Protein AF-A0A5B8VKR3-F1 (afdb_monomer)

Secondary structure (DSSP, 8-state):
--------------PPEEEEEEEEEEE--SSEEEEEE-TT--EEEEETTTTEEEEE-TTS-EEEEEE--SS---EEESTTS-EEEEEGGGTEEEEE-TTS-EEEEE---SSEEEEEE-TT--EEEEETTTTEEEEE-TT--EEEEE---SSEEEEEE-TT-PEEEEETTTTEEEEE-TTS-EEEEEE--SSEEEEEE-TT-PEEEEETTTTEEEEE-TTPPTTPPPEEEE---SS----EEEETTEEEEE-SSSEEEEEEEEE--SEEEE-TT--S-SSSSSSSS-BS-HHHHHHH--TT-EEEEE--SSPB--STT--BPP-TT-EEEEEE-S--SSGGG--TTSPPEEE-SSS-SEEEESS---TTSEEES-EEE--EE---SSS--B-SSEEEES---EEES-EE-S-EESSB-SSEE-------------SSSTTTHHHHHHHHHHTS--

Sequence (454 aa):
MKKFLLSTLLLTAAYLLKAQTSTLFATGFDHPYGLAFDASGILYVSNTNGNSVSKVDVSGAVTETYTGFIKPVGLAFEGEGNLYVATPSNNTVSKVNPSGTVTATYTGFNFPIGLAFDASGYLYVANEVTDIVNKLDAGGNIVATYTGFNRPVALSLDALGNLFVANYLGNTVNKVDVSGHITATYSGFKSPTGICLDGSGNLFIANYGDNSISMIPHGSVDGTPATAFMSGLPYAPSMLTYRANTLYVADGTASVYKITGGILQTRFYVKQDATGANNGQSWADAYTDLQAAINAAHSGDSLFVAATATPYQPASGTGFSMKEGVKIFGGFLGSETDFSQRNLASKPTLQGNGNSVITNINNGLTAAAVLDGFIITGGYANTSINGGHGGGGIYNLFVSPTYSHLVISGNRCNNVGAGSVLSMDHLYWTMSLLRIIQQQMAVEALTILMLLLL

Foldseek 3Di:
DDDDPPPDDPPPPAFDFFDKDKAFQEWFAAQWFEWDAAPVGWIWTQRQVQQWIFTADPRHDGDDIAHDHHRWHYWEDQHNWWIWTQRQVQQWIFTATPVNDTPDIAHDAHRWAAWYADPQRWIWTQRQPVQWIFIADPVNDGPDIAHDAARWHYWEADNQGWIWTDHQVQQWIFTAHPVRDGQAIEHDAARWAEWYADPLRWIWTFRQRFRFIWIDGPPDHHHSYTHTQGGDHVARWHYWDDDDQWIWTDRSGTGIITMHTTRDPLEFEEDLPADPCLPRPALNNHNNAPLVVQVNDDQNHEYEYAADPDAHEDPAPDAREHAANYAYDAQHNSPDPDPVNRHLVGAGEQAYRQAANYEYAPRAHEQSTEDERHEFANFEHEDDDDPDWDHSHYYHEPYYYYYYSYHFDHADTDPDYRRGDDYDDDPDDDDDPDDPPPPPVVVVVVVVVVVVPD

InterPro domains:
  IPR011042 Six-bladed beta-propeller, TolB-like [G3DSA:2.120.10.30] (16-262)
  IPR011050 Pectin lyase fold/virulence factor [SSF51126] (264-418)
  IPR050952 Tripartite Motif and NHL Repeat Containing E3 Ligases [PTHR24104] (55-221)

pLDDT: mean 84.12, std 19.69, range [26.27, 98.88]

Structure (mmCIF, N/CA/C/O backbone):
data_AF-A0A5B8VKR3-F1
#
_entry.id   AF-A0A5B8VKR3-F1
#
loop_
_atom_site.group_PDB
_atom_site.id
_atom_site.type_symbol
_atom_site.label_atom_id
_atom_site.label_alt_id
_atom_site.label_comp_id
_atom_site.label_asym_id
_atom_site.label_entity_id
_atom_site.label_seq_id
_atom_site.pdbx_PDB_ins_code
_atom_site.Cartn_x
_atom_site.Cartn_y
_atom_site.Cartn_z
_atom_site.occupancy
_atom_site.B_iso_or_equiv
_atom_site.auth_seq_id
_atom_site.auth_comp_id
_atom_site.auth_asym_id
_atom_site.auth_atom_id
_atom_site.pdbx_PDB_model_num
ATOM 1 N N . MET A 1 1 ? 12.157 37.427 38.567 1.00 40.72 1 MET A N 1
ATOM 2 C CA . MET A 1 1 ? 11.031 37.495 37.608 1.00 40.72 1 MET A CA 1
ATOM 3 C C . MET A 1 1 ? 11.557 37.369 36.182 1.00 40.72 1 MET A C 1
ATOM 5 O O . MET A 1 1 ? 11.894 38.367 35.565 1.00 40.72 1 MET A O 1
ATOM 9 N N . LYS A 1 2 ? 11.671 36.144 35.666 1.00 34.56 2 LYS A N 1
ATOM 10 C CA . LYS A 1 2 ? 11.800 35.871 34.229 1.00 34.56 2 LYS A CA 1
ATOM 11 C C . LYS A 1 2 ? 10.813 34.747 33.931 1.00 34.56 2 LYS A C 1
ATOM 13 O O . LYS A 1 2 ? 10.989 33.633 34.409 1.00 34.56 2 LYS A O 1
ATOM 18 N N . LYS A 1 3 ? 9.714 35.113 33.268 1.00 36.38 3 LYS A N 1
ATOM 19 C CA . LYS A 1 3 ? 8.670 34.206 32.789 1.00 36.38 3 LYS A CA 1
ATOM 20 C C . LYS A 1 3 ? 9.304 33.254 31.775 1.00 36.38 3 LYS A C 1
ATOM 22 O O . LYS A 1 3 ? 9.744 33.709 30.724 1.00 36.38 3 LYS A O 1
ATOM 27 N N . PHE A 1 4 ? 9.345 31.964 32.088 1.00 33.28 4 PHE A N 1
ATOM 28 C CA . PHE A 1 4 ? 9.456 30.938 31.059 1.00 33.28 4 PHE A CA 1
ATOM 29 C C . PHE A 1 4 ? 8.117 30.913 30.318 1.00 33.28 4 PHE A C 1
ATOM 31 O O . PHE A 1 4 ? 7.083 30.613 30.915 1.00 33.28 4 PHE A O 1
ATOM 38 N N . LEU A 1 5 ? 8.125 31.304 29.042 1.00 35.38 5 LEU A N 1
ATOM 39 C CA . LEU A 1 5 ? 7.026 30.993 28.138 1.00 35.38 5 LEU A CA 1
ATOM 40 C C . LEU A 1 5 ? 7.017 29.476 27.951 1.00 35.38 5 LEU A C 1
ATOM 42 O O . LEU A 1 5 ? 7.925 28.911 27.348 1.00 35.38 5 LEU A O 1
ATOM 46 N N . LEU A 1 6 ? 5.988 28.837 28.496 1.00 33.41 6 LEU A N 1
ATOM 47 C CA . LEU A 1 6 ? 5.595 27.488 28.133 1.00 33.41 6 LEU A CA 1
ATOM 48 C C . LEU A 1 6 ? 5.062 27.583 26.697 1.00 33.41 6 LEU A C 1
ATOM 50 O O . LEU A 1 6 ? 3.921 27.988 26.476 1.00 33.41 6 LEU A O 1
ATOM 54 N N . SER A 1 7 ? 5.923 27.337 25.709 1.00 36.69 7 SER A N 1
ATOM 55 C CA . SER A 1 7 ? 5.488 27.208 24.323 1.00 36.69 7 SER A CA 1
ATOM 56 C C . SER A 1 7 ? 4.520 26.035 24.257 1.00 36.69 7 SER A C 1
ATOM 58 O O . SER A 1 7 ? 4.853 24.929 24.681 1.00 36.69 7 SER A O 1
ATOM 60 N N . THR A 1 8 ? 3.326 26.298 23.746 1.00 34.41 8 THR A N 1
ATOM 61 C CA . THR A 1 8 ? 2.309 25.317 23.385 1.00 34.41 8 THR A CA 1
ATOM 62 C C . THR A 1 8 ? 2.930 24.182 22.576 1.00 34.41 8 THR A C 1
ATOM 64 O O . THR A 1 8 ? 3.177 24.325 21.380 1.00 34.41 8 THR A O 1
ATOM 67 N N . LEU A 1 9 ? 3.190 23.059 23.245 1.00 32.22 9 LEU A N 1
ATOM 68 C CA . LEU A 1 9 ? 3.392 21.773 22.600 1.00 32.22 9 LEU A CA 1
ATOM 69 C C . LEU A 1 9 ? 2.044 21.430 21.951 1.00 32.22 9 LEU A C 1
ATOM 71 O O . LEU A 1 9 ? 1.118 20.994 22.633 1.00 32.22 9 LEU A O 1
ATOM 75 N N . LEU A 1 10 ? 1.903 21.677 20.647 1.00 31.67 10 LEU A N 1
ATOM 76 C CA . LEU A 1 10 ? 0.950 20.900 19.867 1.00 31.67 10 LEU A CA 1
ATOM 77 C C . LEU A 1 10 ? 1.432 19.451 19.968 1.00 31.67 10 LEU A C 1
ATOM 79 O O . LEU A 1 10 ? 2.371 19.059 19.276 1.00 31.67 10 LEU A O 1
ATOM 83 N N . LEU A 1 11 ? 0.829 18.670 20.868 1.00 31.28 11 LEU A N 1
ATOM 84 C CA . LEU A 1 11 ? 0.839 17.220 20.745 1.00 31.28 11 LEU A CA 1
ATOM 85 C C . LEU A 1 11 ? 0.099 16.910 19.442 1.00 31.28 11 LEU A C 1
ATOM 87 O O . LEU A 1 11 ? -1.123 16.793 19.413 1.00 31.28 11 LEU A O 1
ATOM 91 N N . THR A 1 12 ? 0.840 16.812 18.344 1.00 37.78 12 THR A N 1
ATOM 92 C CA . THR A 1 12 ? 0.421 15.937 17.257 1.00 37.78 12 THR A CA 1
ATOM 93 C C . THR A 1 12 ? 0.368 14.538 17.862 1.00 37.78 12 THR A C 1
ATOM 95 O O . THR A 1 12 ? 1.309 14.110 18.533 1.00 37.78 12 THR A O 1
ATOM 98 N N . ALA A 1 13 ? -0.790 13.888 17.757 1.00 38.50 13 ALA A N 1
ATOM 99 C CA . ALA A 1 13 ? -1.042 12.584 18.347 1.00 38.50 13 ALA A CA 1
ATOM 100 C C . ALA A 1 13 ? 0.032 11.590 17.878 1.00 38.50 13 ALA A C 1
ATOM 102 O O . ALA A 1 13 ? 0.035 11.154 16.728 1.00 38.50 13 ALA A O 1
ATOM 103 N N . ALA A 1 14 ? 0.979 11.275 18.762 1.00 41.56 14 ALA A N 1
ATOM 104 C CA . ALA A 1 14 ? 1.953 10.232 18.517 1.00 41.56 14 ALA A CA 1
ATOM 105 C C . ALA A 1 14 ? 1.193 8.906 18.543 1.00 41.56 14 ALA A C 1
ATOM 107 O O . ALA A 1 14 ? 0.717 8.480 19.597 1.00 41.56 14 ALA A O 1
ATOM 108 N N . TYR A 1 15 ? 1.051 8.276 17.379 1.00 50.66 15 TYR A N 1
ATOM 109 C CA . TYR A 1 15 ? 0.610 6.891 17.298 1.00 50.66 15 TYR A CA 1
ATOM 110 C C . TYR A 1 15 ? 1.541 6.071 18.189 1.00 50.66 15 TYR A C 1
ATOM 112 O O . TYR A 1 15 ? 2.763 6.118 18.030 1.00 50.66 15 TYR A O 1
ATOM 120 N N . LEU A 1 16 ? 0.979 5.373 19.176 1.00 45.81 16 LEU A N 1
ATOM 121 C CA . LEU A 1 16 ? 1.767 4.464 19.994 1.00 45.81 16 LEU A CA 1
ATOM 122 C C . LEU A 1 16 ? 2.239 3.351 19.066 1.00 45.81 16 LEU A C 1
ATOM 124 O O . LEU A 1 16 ? 1.429 2.640 18.485 1.00 45.81 16 LEU A O 1
ATOM 128 N N . LEU A 1 17 ? 3.547 3.225 18.880 1.00 57.34 17 LEU A N 1
ATOM 129 C CA . LEU A 1 17 ? 4.091 2.158 18.063 1.00 57.34 17 LEU A CA 1
ATOM 130 C C . LEU A 1 17 ? 4.540 1.002 18.959 1.00 57.34 17 LEU A C 1
ATOM 132 O O . LEU A 1 17 ? 5.227 1.214 19.960 1.00 57.34 17 LEU A O 1
ATOM 136 N N . LYS A 1 18 ? 4.176 -0.240 18.620 1.00 58.44 18 LYS A N 1
ATOM 137 C CA . LYS A 1 18 ? 4.790 -1.413 19.264 1.00 58.44 18 LYS A CA 1
ATOM 138 C C . LYS A 1 18 ? 6.249 -1.497 18.821 1.00 58.44 18 LYS A C 1
ATOM 140 O O . LYS A 1 18 ? 6.527 -1.234 17.656 1.00 58.44 18 LYS A O 1
ATOM 145 N N . ALA A 1 19 ? 7.135 -1.950 19.713 1.00 60.59 19 ALA A N 1
ATOM 146 C CA . ALA A 1 19 ? 8.520 -2.257 19.366 1.00 60.59 19 ALA A CA 1
ATOM 147 C C . ALA A 1 19 ? 8.582 -3.040 18.048 1.00 60.59 19 ALA A C 1
ATOM 149 O O . ALA A 1 19 ? 7.986 -4.114 17.913 1.00 60.59 19 ALA A O 1
ATOM 150 N N . GLN A 1 20 ? 9.250 -2.446 17.071 1.00 81.31 20 GLN A N 1
ATOM 151 C CA . GLN A 1 20 ? 9.414 -3.008 15.752 1.00 81.31 20 GLN A CA 1
ATOM 152 C C . GLN A 1 20 ? 10.635 -3.913 15.754 1.00 81.31 20 GLN A C 1
ATOM 154 O O . GLN A 1 20 ? 11.639 -3.645 16.415 1.00 81.31 20 GLN A O 1
ATOM 159 N N . THR A 1 21 ? 10.570 -4.993 14.994 1.00 83.00 21 THR A N 1
ATOM 160 C CA . THR A 1 21 ? 11.705 -5.889 14.800 1.00 83.00 21 THR A CA 1
ATOM 161 C C . THR A 1 21 ? 11.959 -6.028 13.311 1.00 83.00 21 THR A C 1
ATOM 163 O O . THR A 1 21 ? 11.084 -6.484 12.577 1.00 83.00 21 THR A O 1
ATOM 166 N N . SER A 1 22 ? 13.156 -5.629 12.879 1.00 91.12 22 SER A N 1
ATOM 167 C CA . SER A 1 22 ? 13.679 -5.911 11.543 1.00 91.12 22 SER A CA 1
ATOM 168 C C . SER A 1 22 ? 14.448 -7.225 11.599 1.00 91.12 22 SER A C 1
ATOM 170 O O . SER A 1 22 ? 15.455 -7.333 12.297 1.00 91.12 22 SER A O 1
ATOM 172 N N . THR A 1 23 ? 13.970 -8.225 10.872 1.00 92.94 23 THR A N 1
ATOM 173 C CA . THR A 1 23 ? 14.592 -9.551 10.781 1.00 92.94 23 THR A CA 1
ATOM 174 C C . THR A 1 23 ? 14.929 -9.857 9.338 1.00 92.94 23 THR A C 1
ATOM 176 O O . THR A 1 23 ? 14.168 -9.517 8.432 1.00 92.94 23 THR A O 1
ATOM 179 N N . LEU A 1 24 ? 16.085 -10.474 9.116 1.00 96.56 24 LEU A N 1
ATOM 180 C CA . LEU A 1 24 ? 16.476 -10.909 7.785 1.00 96.56 24 LEU A CA 1
ATOM 181 C C . LEU A 1 24 ? 15.462 -11.935 7.266 1.00 96.56 24 LEU A C 1
ATOM 183 O O . LEU A 1 24 ? 15.142 -12.887 7.975 1.00 96.56 24 LEU A O 1
ATOM 187 N N . PHE A 1 25 ? 14.958 -11.733 6.049 1.00 97.00 25 PHE A N 1
ATOM 188 C CA . PHE A 1 25 ? 14.024 -12.660 5.416 1.00 97.00 25 PHE A CA 1
ATOM 189 C C . PHE A 1 25 ? 14.674 -13.453 4.292 1.00 97.00 25 PHE A C 1
ATOM 191 O O . PHE A 1 25 ? 14.566 -14.673 4.282 1.00 97.00 25 PHE A O 1
ATOM 198 N N . ALA A 1 26 ? 15.349 -12.769 3.373 1.00 97.94 26 ALA A N 1
ATOM 199 C CA . ALA A 1 26 ? 16.000 -13.391 2.229 1.00 97.94 26 ALA A CA 1
ATOM 200 C C . ALA A 1 26 ? 17.279 -12.631 1.857 1.00 97.94 26 ALA A C 1
ATOM 202 O O . ALA A 1 26 ? 17.383 -11.425 2.098 1.00 97.94 26 ALA A O 1
ATOM 203 N N . THR A 1 27 ? 18.239 -13.334 1.263 1.00 97.69 27 THR A N 1
ATOM 204 C CA . THR A 1 27 ? 19.532 -12.805 0.797 1.00 97.69 27 THR A CA 1
ATOM 205 C C . THR A 1 27 ? 19.883 -13.368 -0.577 1.00 97.69 27 THR A C 1
ATOM 207 O O . THR A 1 27 ? 19.180 -14.228 -1.106 1.00 97.69 27 THR A O 1
ATOM 210 N N . GLY A 1 28 ? 21.005 -12.910 -1.139 1.00 96.19 28 GLY A N 1
ATOM 211 C CA . GLY A 1 28 ? 21.525 -13.400 -2.418 1.00 96.19 28 GLY A CA 1
ATOM 212 C C . GLY A 1 28 ? 21.059 -12.576 -3.614 1.00 96.19 28 GLY A C 1
ATOM 213 O O . GLY A 1 28 ? 21.152 -13.040 -4.747 1.00 96.19 28 GLY A O 1
ATOM 214 N N . PHE A 1 29 ? 20.562 -11.366 -3.362 1.00 98.12 29 PHE A N 1
ATOM 215 C CA . PHE A 1 29 ? 20.168 -10.421 -4.398 1.00 98.12 29 PHE A CA 1
ATOM 216 C C . PHE A 1 29 ? 21.351 -9.545 -4.819 1.00 98.12 29 PHE A C 1
ATOM 218 O O . PHE A 1 29 ? 22.304 -9.368 -4.062 1.00 98.12 29 PHE A O 1
ATOM 225 N N . ASP A 1 30 ? 21.268 -8.963 -6.014 1.00 97.62 30 ASP A N 1
ATOM 226 C CA . ASP A 1 30 ? 22.247 -7.985 -6.498 1.00 97.62 30 ASP A CA 1
ATOM 227 C C . ASP A 1 30 ? 21.576 -6.624 -6.693 1.00 97.62 30 ASP A C 1
ATOM 229 O O . ASP A 1 30 ? 20.956 -6.353 -7.730 1.00 97.62 30 ASP A O 1
ATOM 233 N N . HIS A 1 31 ? 21.692 -5.785 -5.660 1.00 97.00 31 HIS A N 1
ATOM 234 C CA . HIS A 1 31 ? 21.032 -4.487 -5.541 1.00 97.00 31 HIS A CA 1
ATOM 235 C C . HIS A 1 31 ? 19.510 -4.612 -5.727 1.00 97.00 31 HIS A C 1
ATOM 237 O O . HIS A 1 31 ? 18.957 -4.124 -6.726 1.00 97.00 31 HIS A O 1
ATOM 243 N N . PRO A 1 32 ? 18.829 -5.313 -4.794 1.00 97.75 32 PRO A N 1
ATOM 244 C CA . PRO A 1 32 ? 17.386 -5.462 -4.839 1.00 97.75 32 PRO A CA 1
ATOM 245 C C . PRO A 1 32 ? 16.728 -4.088 -4.741 1.00 97.75 32 PRO A C 1
ATOM 247 O O . PRO A 1 32 ? 17.074 -3.305 -3.856 1.00 97.75 32 PRO A O 1
ATOM 250 N N . TYR A 1 33 ? 15.789 -3.802 -5.643 1.00 96.50 33 TYR A N 1
ATOM 251 C CA . TYR A 1 33 ? 15.006 -2.568 -5.594 1.00 96.50 33 TYR A CA 1
ATOM 252 C C . TYR A 1 33 ? 13.522 -2.881 -5.452 1.00 96.50 33 TYR A C 1
ATOM 254 O O . TYR A 1 33 ? 13.014 -2.830 -4.342 1.00 96.50 33 TYR A O 1
ATOM 262 N N . GLY A 1 34 ? 12.823 -3.239 -6.530 1.00 96.69 34 GLY A N 1
ATOM 263 C CA . GLY A 1 34 ? 11.391 -3.520 -6.519 1.00 96.69 34 GLY A CA 1
ATOM 264 C C . GLY A 1 34 ? 11.029 -4.807 -5.799 1.00 96.69 34 GLY A C 1
ATOM 265 O O . GLY A 1 34 ? 11.721 -5.820 -5.913 1.00 96.69 34 GLY A O 1
ATOM 266 N N . LEU A 1 35 ? 9.893 -4.753 -5.105 1.00 98.31 35 LEU A N 1
ATOM 267 C CA . LEU A 1 35 ? 9.282 -5.856 -4.377 1.00 98.31 35 LEU A CA 1
ATOM 268 C C . LEU A 1 35 ? 7.803 -5.948 -4.748 1.00 98.31 35 LEU A C 1
ATOM 270 O O . LEU A 1 35 ? 7.086 -4.955 -4.645 1.00 98.31 35 LEU A O 1
ATOM 274 N N . ALA A 1 36 ? 7.332 -7.133 -5.126 1.00 97.44 36 ALA A N 1
ATOM 275 C CA . ALA A 1 36 ? 5.911 -7.376 -5.366 1.00 97.44 36 ALA A CA 1
ATOM 276 C C . ALA A 1 36 ? 5.531 -8.803 -4.973 1.00 97.44 36 ALA A C 1
ATOM 278 O O . ALA A 1 36 ? 6.233 -9.747 -5.318 1.00 97.44 36 ALA A O 1
ATOM 279 N N . PHE A 1 37 ? 4.415 -8.971 -4.271 1.00 95.06 37 PHE A N 1
ATOM 280 C CA . PHE A 1 37 ? 3.851 -10.292 -4.014 1.00 95.06 37 PHE A CA 1
ATOM 281 C C . PHE A 1 37 ? 2.869 -10.681 -5.113 1.00 95.06 37 PHE A C 1
ATOM 283 O O . PHE A 1 37 ? 2.061 -9.852 -5.530 1.00 95.06 37 PHE A O 1
ATOM 290 N N . ASP A 1 38 ? 2.891 -11.949 -5.512 1.00 92.12 38 ASP A N 1
ATOM 291 C CA . ASP A 1 38 ? 1.745 -12.541 -6.198 1.00 92.12 38 ASP A CA 1
ATOM 292 C C . ASP A 1 38 ? 0.631 -12.925 -5.201 1.00 92.12 38 ASP A C 1
ATOM 294 O O . ASP A 1 38 ? 0.803 -12.884 -3.974 1.00 92.12 38 ASP A O 1
ATOM 298 N N . ALA A 1 39 ? -0.534 -13.315 -5.725 1.00 86.62 39 ALA A N 1
ATOM 299 C CA . ALA A 1 39 ? -1.689 -13.695 -4.910 1.00 86.62 39 ALA A CA 1
ATOM 300 C C . ALA A 1 39 ? -1.411 -14.910 -4.000 1.00 86.62 39 ALA A C 1
ATOM 302 O O . ALA A 1 39 ? -1.897 -14.972 -2.865 1.00 86.62 39 ALA A O 1
ATOM 303 N N . SER A 1 40 ? -0.567 -15.843 -4.452 1.00 85.56 40 SER A N 1
ATOM 304 C CA . SER A 1 40 ? -0.178 -17.030 -3.682 1.00 85.56 40 SER A CA 1
ATOM 305 C C . SER A 1 40 ? 0.779 -16.708 -2.527 1.00 85.56 40 SER A C 1
ATOM 307 O O . SER A 1 40 ? 0.855 -17.449 -1.544 1.00 85.56 40 SER A O 1
ATOM 309 N N . GLY A 1 41 ? 1.433 -15.548 -2.576 1.00 89.12 41 GLY A N 1
ATOM 310 C CA . GLY A 1 41 ? 2.347 -15.073 -1.547 1.00 89.12 41 GLY A CA 1
ATOM 311 C C . GLY A 1 41 ? 3.812 -15.314 -1.824 1.00 89.12 41 GLY A C 1
ATOM 312 O O . GLY A 1 41 ? 4.606 -15.231 -0.887 1.00 89.12 41 GLY A O 1
ATOM 313 N N . ILE A 1 42 ? 4.170 -15.578 -3.075 1.00 94.75 42 ILE A N 1
ATOM 314 C CA . ILE A 1 42 ? 5.559 -15.577 -3.515 1.00 94.75 42 ILE A CA 1
ATOM 315 C C . ILE A 1 42 ? 5.982 -14.129 -3.738 1.00 94.75 42 ILE A C 1
ATOM 317 O O . ILE A 1 42 ? 5.291 -13.356 -4.406 1.00 94.75 42 ILE A O 1
ATOM 321 N N . LEU A 1 43 ? 7.110 -13.752 -3.143 1.00 97.88 43 LEU A N 1
ATOM 322 C CA . LEU A 1 43 ? 7.706 -12.435 -3.316 1.00 97.88 43 LEU A CA 1
ATOM 323 C C . LEU A 1 43 ? 8.579 -12.434 -4.571 1.00 97.88 43 LEU A C 1
ATOM 325 O O . LEU A 1 43 ? 9.427 -13.301 -4.745 1.00 97.88 43 LEU A O 1
ATOM 329 N N . TYR A 1 44 ? 8.414 -11.425 -5.410 1.00 98.50 44 TYR A N 1
ATOM 330 C CA . TYR A 1 44 ? 9.266 -11.144 -6.554 1.00 98.50 44 TYR A CA 1
ATOM 331 C C . TYR A 1 44 ? 10.166 -9.963 -6.211 1.00 98.50 44 TYR A C 1
ATOM 333 O O . TYR A 1 44 ? 9.693 -8.946 -5.699 1.00 98.50 44 TYR A O 1
ATOM 341 N N . VAL A 1 45 ? 11.459 -10.111 -6.491 1.00 98.75 45 VAL A N 1
ATOM 342 C CA . VAL A 1 45 ? 12.507 -9.140 -6.161 1.00 98.75 45 VAL A CA 1
ATOM 343 C C . VAL A 1 45 ? 13.277 -8.792 -7.425 1.00 98.75 45 VAL A C 1
ATOM 345 O O . VAL A 1 45 ? 13.817 -9.687 -8.076 1.00 98.75 45 VAL A O 1
ATOM 348 N N . SER A 1 46 ? 13.352 -7.513 -7.792 1.00 98.38 46 SER A N 1
ATOM 349 C CA . SER A 1 46 ? 14.156 -7.092 -8.943 1.00 98.38 46 SER A CA 1
ATOM 350 C C . SER A 1 46 ? 15.619 -6.937 -8.536 1.00 98.38 46 SER A C 1
ATOM 352 O O . SER A 1 46 ? 15.950 -6.091 -7.707 1.00 98.38 46 SER A O 1
ATOM 354 N N . ASN A 1 47 ? 16.510 -7.709 -9.151 1.00 98.25 47 ASN A N 1
ATOM 355 C CA . ASN A 1 47 ? 17.954 -7.564 -9.002 1.00 98.25 47 ASN A CA 1
ATOM 356 C C . ASN A 1 47 ? 18.439 -6.533 -10.020 1.00 98.25 47 ASN A C 1
ATOM 358 O O . ASN A 1 47 ? 18.657 -6.862 -11.192 1.00 98.25 47 ASN A O 1
ATOM 362 N N . THR A 1 48 ? 18.579 -5.281 -9.588 1.00 97.31 48 THR A N 1
ATOM 363 C CA . THR A 1 48 ? 18.873 -4.167 -10.497 1.00 97.31 48 THR A CA 1
ATOM 364 C C . THR A 1 48 ? 20.211 -4.373 -11.198 1.00 97.31 48 THR A C 1
ATOM 366 O O . THR A 1 48 ? 20.297 -4.276 -12.417 1.00 97.31 48 THR A O 1
ATOM 369 N N . ASN A 1 49 ? 21.268 -4.715 -10.467 1.00 97.06 49 ASN A N 1
ATOM 370 C CA . ASN A 1 49 ? 22.575 -4.944 -11.089 1.00 97.06 49 ASN A CA 1
ATOM 371 C C . ASN A 1 49 ? 22.693 -6.357 -11.680 1.00 97.06 49 ASN A C 1
ATOM 373 O O . ASN A 1 49 ? 23.362 -6.548 -12.697 1.00 97.06 49 ASN A O 1
ATOM 377 N N . GLY A 1 50 ? 21.925 -7.304 -11.134 1.00 96.69 50 GLY A N 1
ATOM 378 C CA . GLY A 1 50 ? 21.845 -8.681 -11.612 1.00 96.69 50 GLY A CA 1
ATOM 379 C C . GLY A 1 50 ? 20.971 -8.888 -12.853 1.00 96.69 50 GLY A C 1
ATOM 380 O O . GLY A 1 50 ? 20.827 -10.030 -13.287 1.00 96.69 50 GLY A O 1
ATOM 381 N N . ASN A 1 51 ? 20.366 -7.831 -13.416 1.00 97.25 51 ASN A N 1
ATOM 382 C CA . ASN A 1 51 ? 19.568 -7.879 -14.652 1.00 97.25 51 ASN A CA 1
ATOM 383 C C . ASN A 1 51 ? 18.476 -8.972 -14.648 1.00 97.25 51 ASN A C 1
ATOM 385 O O . ASN A 1 51 ? 18.208 -9.631 -15.658 1.00 97.25 51 ASN A O 1
ATOM 389 N N . SER A 1 52 ? 17.863 -9.196 -13.486 1.00 98.00 52 SER A N 1
ATOM 390 C CA . SER A 1 52 ? 16.969 -10.332 -13.250 1.00 98.00 52 SER A CA 1
ATOM 391 C C . SER A 1 52 ? 15.857 -10.015 -12.254 1.00 98.00 52 SER A C 1
ATOM 393 O O . SER A 1 52 ? 15.904 -9.009 -11.548 1.00 98.00 52 SER A O 1
ATOM 395 N N . VAL A 1 53 ? 14.852 -10.885 -12.191 1.00 98.56 53 VAL A N 1
ATOM 396 C CA . VAL A 1 53 ? 13.810 -10.876 -11.158 1.00 98.56 53 VAL A CA 1
ATOM 397 C C . VAL A 1 53 ? 13.774 -12.246 -10.491 1.00 98.56 53 VAL A C 1
ATOM 399 O O . VAL A 1 53 ? 13.594 -13.252 -11.171 1.00 98.56 53 VAL A O 1
ATOM 402 N N . SER A 1 54 ? 13.940 -12.300 -9.174 1.00 98.56 54 SER A N 1
ATOM 403 C CA . SER A 1 54 ? 13.938 -13.544 -8.395 1.00 98.56 54 SER A CA 1
ATOM 404 C C . SER A 1 54 ? 12.605 -13.769 -7.689 1.00 98.56 54 SER A C 1
ATOM 406 O O . SER A 1 54 ? 12.050 -12.833 -7.118 1.00 98.56 54 SER A O 1
ATOM 408 N N . LYS A 1 55 ? 12.121 -15.013 -7.684 1.00 98.00 55 LYS A N 1
ATOM 409 C CA . LYS A 1 55 ? 11.016 -15.492 -6.846 1.00 98.00 55 LYS A CA 1
ATOM 410 C C . LYS A 1 55 ? 11.542 -15.966 -5.506 1.00 98.00 55 LYS A C 1
ATOM 412 O O . LYS A 1 55 ? 12.524 -16.703 -5.452 1.00 98.00 55 LYS A O 1
ATOM 417 N N . VAL A 1 56 ? 10.843 -15.606 -4.444 1.00 98.44 56 VAL A N 1
ATOM 418 C CA . VAL A 1 56 ? 11.186 -15.920 -3.063 1.00 98.44 56 VAL A CA 1
ATOM 419 C C . VAL A 1 56 ? 9.960 -16.516 -2.388 1.00 98.44 56 VAL A C 1
ATOM 421 O O . VAL A 1 56 ? 8.895 -15.896 -2.356 1.00 98.44 56 VAL A O 1
ATOM 424 N N . ASP A 1 57 ? 10.093 -17.732 -1.871 1.00 93.56 57 ASP A N 1
ATOM 425 C CA . ASP A 1 57 ? 8.991 -18.414 -1.197 1.00 93.56 57 ASP A CA 1
ATOM 426 C C . ASP A 1 57 ? 8.731 -17.881 0.222 1.00 93.56 57 ASP A C 1
ATOM 428 O O . ASP A 1 57 ? 9.437 -17.017 0.746 1.00 93.56 57 ASP A O 1
ATOM 432 N N . VAL A 1 58 ? 7.705 -18.425 0.880 1.00 91.62 58 VAL A N 1
ATOM 433 C CA . VAL A 1 58 ? 7.301 -18.021 2.238 1.00 91.62 58 VAL A CA 1
ATOM 434 C C . VAL A 1 58 ? 8.377 -18.264 3.307 1.00 91.62 58 VAL A C 1
ATOM 436 O O . VAL A 1 58 ? 8.339 -17.619 4.362 1.00 91.62 58 VAL A O 1
ATOM 439 N N . SER A 1 59 ? 9.329 -19.166 3.045 1.00 88.62 59 SER A N 1
ATOM 440 C CA . SER A 1 59 ? 10.464 -19.461 3.925 1.00 88.62 59 SER A CA 1
ATOM 441 C C . SER A 1 59 ? 11.630 -18.487 3.739 1.00 88.62 59 SER A C 1
ATOM 443 O O . SER A 1 59 ? 12.482 -18.398 4.619 1.00 88.62 59 SER A O 1
ATOM 445 N N . GLY A 1 60 ? 11.629 -17.712 2.649 1.00 92.94 60 GLY A N 1
ATOM 446 C CA . GLY A 1 60 ? 12.704 -16.789 2.286 1.00 92.94 60 GLY A CA 1
ATOM 447 C C . GLY A 1 60 ? 13.710 -17.374 1.295 1.00 92.94 60 GLY A C 1
ATOM 448 O O . GLY A 1 60 ? 14.740 -16.751 1.041 1.00 92.94 60 GLY A O 1
ATOM 449 N N . ALA A 1 61 ? 13.439 -18.551 0.725 1.00 96.75 61 ALA A N 1
ATOM 450 C CA . ALA A 1 61 ? 14.325 -19.176 -0.249 1.00 96.75 61 ALA A CA 1
ATOM 451 C C . ALA A 1 61 ? 14.054 -18.644 -1.660 1.00 96.75 61 ALA A C 1
ATOM 453 O O . ALA A 1 61 ? 12.901 -18.553 -2.089 1.00 96.75 61 ALA A O 1
ATOM 454 N N . VAL A 1 62 ? 15.121 -18.335 -2.403 1.00 98.12 62 VAL A N 1
ATOM 455 C CA . VAL A 1 62 ? 15.020 -18.038 -3.837 1.00 98.12 62 VAL A CA 1
ATOM 456 C C . VAL A 1 62 ? 14.717 -19.338 -4.582 1.00 98.12 62 VAL A C 1
ATOM 458 O O . VAL A 1 62 ? 15.530 -20.261 -4.570 1.00 98.12 62 VAL A O 1
ATOM 461 N N . THR A 1 63 ? 13.549 -19.421 -5.215 1.00 97.00 63 THR A N 1
ATOM 462 C CA . THR A 1 63 ? 13.067 -20.644 -5.886 1.00 97.00 63 THR A CA 1
ATOM 463 C C . THR A 1 63 ? 13.260 -20.613 -7.395 1.00 97.00 63 THR A C 1
ATOM 465 O O . THR A 1 63 ? 13.412 -21.659 -8.021 1.00 97.00 63 THR A O 1
ATOM 468 N N . GLU A 1 64 ? 13.281 -19.422 -7.986 1.00 96.69 64 GLU A N 1
ATOM 469 C CA . GLU A 1 64 ? 13.409 -19.225 -9.426 1.00 96.69 64 GLU A CA 1
ATOM 470 C C . GLU A 1 64 ? 13.956 -17.825 -9.718 1.00 96.69 64 GLU A C 1
ATOM 472 O O . GLU A 1 64 ? 13.724 -16.895 -8.947 1.00 96.69 64 GLU A O 1
ATOM 477 N N . THR A 1 65 ? 14.653 -17.654 -10.843 1.00 97.81 65 THR A N 1
ATOM 478 C CA . THR A 1 65 ? 15.131 -16.342 -11.297 1.00 97.81 65 THR A CA 1
ATOM 479 C C . THR A 1 65 ? 14.876 -16.178 -12.788 1.00 97.81 65 THR A C 1
ATOM 481 O O . THR A 1 65 ? 15.393 -16.933 -13.609 1.00 97.81 65 THR A O 1
ATOM 484 N N . TYR A 1 66 ? 14.110 -15.152 -13.135 1.00 97.19 66 TYR A N 1
ATOM 485 C CA . TYR A 1 66 ? 13.889 -14.710 -14.503 1.00 97.19 66 TYR A CA 1
ATOM 486 C C . TYR A 1 66 ? 15.025 -13.789 -14.943 1.00 97.19 66 TYR A C 1
ATOM 488 O O . TYR A 1 66 ? 15.372 -12.844 -14.235 1.00 97.19 66 TYR A O 1
ATOM 496 N N . THR A 1 67 ? 15.590 -14.030 -16.121 1.00 95.56 67 THR A N 1
ATOM 497 C CA . THR A 1 67 ? 16.706 -13.253 -16.683 1.00 95.56 67 THR A CA 1
ATOM 498 C C . THR A 1 67 ? 16.288 -12.542 -17.972 1.00 95.56 67 THR A C 1
ATOM 500 O O . THR A 1 67 ? 15.172 -12.718 -18.455 1.00 95.56 67 THR A O 1
ATOM 503 N N . GLY A 1 68 ? 17.175 -11.712 -18.531 1.00 89.94 68 GLY A N 1
ATOM 504 C CA . GLY A 1 68 ? 16.922 -10.997 -19.790 1.00 89.94 68 GLY A CA 1
ATOM 505 C C . GLY A 1 68 ? 16.338 -9.592 -19.620 1.00 89.94 68 GLY A C 1
ATOM 506 O O . GLY A 1 68 ? 15.929 -8.980 -20.603 1.00 89.94 68 GLY A O 1
ATOM 507 N N . PHE A 1 69 ? 16.327 -9.063 -18.395 1.00 94.00 69 PHE A N 1
ATOM 508 C CA . PHE A 1 69 ? 15.996 -7.664 -18.122 1.00 94.00 69 PHE A CA 1
ATOM 509 C C . PHE A 1 69 ? 17.252 -6.788 -18.197 1.00 94.00 69 PHE A C 1
ATOM 511 O O . PHE A 1 69 ? 18.370 -7.293 -18.185 1.00 94.00 69 PHE A O 1
ATOM 518 N N . ILE A 1 70 ? 17.090 -5.465 -18.252 1.00 94.62 70 ILE A N 1
ATOM 519 C CA . ILE A 1 70 ? 18.212 -4.512 -18.209 1.00 94.62 70 ILE A CA 1
ATOM 520 C C . ILE A 1 70 ? 17.966 -3.538 -17.065 1.00 94.62 70 ILE A C 1
ATOM 522 O O . ILE A 1 70 ? 17.192 -2.598 -17.197 1.00 94.62 70 ILE A O 1
ATOM 526 N N . LYS A 1 71 ? 18.621 -3.756 -15.928 1.00 96.44 71 LYS A N 1
ATOM 527 C CA . LYS A 1 71 ? 18.394 -2.982 -14.705 1.00 96.44 71 LYS A CA 1
ATOM 528 C C . LYS A 1 71 ? 16.908 -2.859 -14.340 1.00 96.44 71 LYS A C 1
ATOM 530 O O . LYS A 1 71 ? 16.384 -1.746 -14.333 1.00 96.44 71 LYS A O 1
ATOM 535 N N . PRO A 1 72 ? 16.209 -3.983 -14.080 1.00 97.88 72 PRO A N 1
ATOM 536 C CA . PRO A 1 72 ? 14.812 -3.937 -13.663 1.00 97.88 72 PRO A CA 1
ATOM 537 C C . PRO A 1 72 ? 14.693 -3.246 -12.301 1.00 97.88 72 PRO A C 1
ATOM 539 O O . PRO A 1 72 ? 15.510 -3.496 -11.414 1.00 97.88 72 PRO A O 1
ATOM 542 N N . VAL A 1 73 ? 13.678 -2.396 -12.137 1.00 97.50 73 VAL A N 1
ATOM 543 C CA . VAL A 1 73 ? 13.483 -1.613 -10.905 1.00 97.50 73 VAL A CA 1
ATOM 544 C C . VAL A 1 73 ? 12.083 -1.787 -10.331 1.00 97.50 73 VAL A C 1
ATOM 546 O O . VAL A 1 73 ? 11.939 -2.381 -9.274 1.00 97.50 73 VAL A O 1
ATOM 549 N N . GLY A 1 74 ? 11.041 -1.274 -10.984 1.00 97.44 74 GLY A N 1
ATOM 550 C CA . GLY A 1 74 ? 9.666 -1.400 -10.491 1.00 97.44 74 GLY A CA 1
ATOM 551 C C . GLY A 1 74 ? 9.046 -2.745 -10.824 1.00 97.44 74 GLY A C 1
ATOM 552 O O . GLY A 1 74 ? 9.226 -3.236 -11.937 1.00 97.44 74 GLY A O 1
ATOM 553 N N . LEU A 1 75 ? 8.268 -3.295 -9.893 1.00 98.44 75 LEU A N 1
ATOM 554 C CA . LEU A 1 75 ? 7.503 -4.529 -10.065 1.00 98.44 75 LEU A CA 1
ATOM 555 C C . LEU A 1 75 ? 6.045 -4.293 -9.656 1.00 98.44 75 LEU A C 1
ATOM 557 O O . LEU A 1 75 ? 5.800 -3.703 -8.607 1.00 98.44 75 LEU A O 1
ATOM 561 N N . ALA A 1 76 ? 5.087 -4.778 -10.445 1.00 97.75 76 ALA A N 1
ATOM 562 C CA . ALA A 1 76 ? 3.668 -4.791 -10.077 1.00 97.75 76 ALA A CA 1
ATOM 563 C C . ALA A 1 76 ? 2.931 -5.952 -10.755 1.00 97.75 76 ALA A C 1
ATOM 565 O O . ALA A 1 76 ? 3.260 -6.307 -11.882 1.00 97.75 76 ALA A O 1
ATOM 566 N N . PHE A 1 77 ? 1.922 -6.524 -10.101 1.00 95.88 77 PHE A N 1
ATOM 567 C CA . PHE A 1 77 ? 1.097 -7.586 -10.683 1.00 95.88 77 PHE A CA 1
ATOM 568 C C . PHE A 1 77 ? -0.219 -7.048 -11.247 1.00 95.88 77 PHE A C 1
ATOM 570 O O . PHE A 1 77 ? -0.909 -6.261 -10.602 1.00 95.88 77 PHE A O 1
ATOM 577 N N . GLU A 1 78 ? -0.584 -7.532 -12.432 1.00 92.75 78 GLU A N 1
ATOM 578 C CA . GLU A 1 78 ? -1.928 -7.417 -12.997 1.00 92.75 78 GLU A CA 1
ATOM 579 C C . GLU A 1 78 ? -2.799 -8.544 -12.416 1.00 92.75 78 GLU A C 1
ATOM 581 O O . GLU A 1 78 ? -2.817 -9.668 -12.932 1.00 92.75 78 GLU A O 1
ATOM 586 N N . GLY A 1 79 ? -3.491 -8.263 -11.307 1.00 82.75 79 GLY A N 1
ATOM 587 C CA . GLY A 1 79 ? -4.319 -9.249 -10.602 1.00 82.75 79 GLY A CA 1
ATOM 588 C C . GLY A 1 79 ? -3.519 -10.472 -10.129 1.00 82.75 79 GLY A C 1
ATOM 589 O O . GLY A 1 79 ? -2.422 -10.337 -9.596 1.00 82.75 79 GLY A O 1
ATOM 590 N N . GLU A 1 80 ? -4.059 -11.677 -10.336 1.00 71.81 80 GLU A N 1
ATOM 591 C CA . 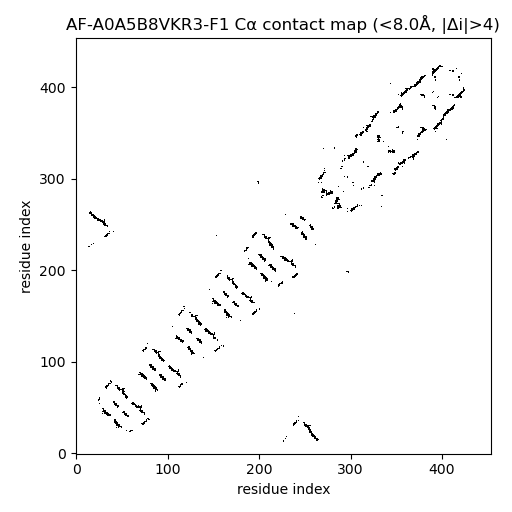GLU A 1 80 ? -3.387 -12.952 -10.008 1.00 71.81 80 GLU A CA 1
ATOM 592 C C . GLU A 1 80 ? -2.371 -13.406 -11.078 1.00 71.81 80 GLU A C 1
ATOM 594 O O . GLU A 1 80 ? -1.791 -14.484 -10.967 1.00 71.81 80 GLU A O 1
ATOM 599 N N . GLY A 1 81 ? -2.201 -12.627 -12.152 1.00 82.19 81 GLY A N 1
ATOM 600 C CA . GLY A 1 81 ? -1.572 -13.077 -13.389 1.00 82.19 81 GLY A CA 1
ATOM 601 C C . GLY A 1 81 ? -0.177 -12.509 -13.635 1.00 82.19 81 GLY A C 1
ATOM 602 O O . GLY A 1 81 ? 0.818 -12.949 -13.067 1.00 82.19 81 GLY A O 1
ATOM 603 N N . ASN A 1 82 ? -0.087 -11.598 -14.602 1.00 94.31 82 ASN A N 1
ATOM 604 C CA . ASN A 1 82 ? 1.186 -11.193 -15.192 1.00 94.31 82 ASN A CA 1
ATOM 605 C C . ASN A 1 82 ? 1.932 -10.189 -14.309 1.00 94.31 82 ASN A C 1
ATOM 607 O O . ASN A 1 82 ? 1.337 -9.265 -13.754 1.00 94.31 82 ASN A O 1
ATOM 611 N N . LEU A 1 83 ? 3.252 -10.328 -14.264 1.00 97.62 83 LEU A N 1
ATOM 612 C CA . LEU A 1 83 ? 4.154 -9.366 -13.648 1.00 97.62 83 LEU A CA 1
ATOM 613 C C . LEU A 1 83 ? 4.501 -8.267 -14.655 1.00 97.62 83 LEU A C 1
ATOM 615 O O . LEU A 1 83 ? 4.838 -8.547 -15.801 1.00 97.62 83 LEU A O 1
ATOM 619 N N . TYR A 1 84 ? 4.481 -7.017 -14.223 1.00 98.38 84 TYR A N 1
ATOM 620 C CA . TYR A 1 84 ? 4.959 -5.872 -14.984 1.00 98.38 84 TYR A CA 1
ATOM 621 C C . TYR A 1 84 ? 6.268 -5.388 -14.376 1.00 98.38 84 TYR A C 1
ATOM 623 O O . TYR A 1 84 ? 6.370 -5.224 -13.160 1.00 98.38 84 TYR A O 1
ATOM 631 N N . VAL A 1 85 ? 7.268 -5.184 -15.232 1.00 98.62 85 VAL A N 1
ATOM 632 C CA . VAL A 1 85 ? 8.642 -4.853 -14.839 1.00 98.62 85 VAL A CA 1
ATOM 633 C C . VAL A 1 85 ? 9.065 -3.548 -15.499 1.00 98.62 85 VAL A C 1
ATOM 635 O O . VAL A 1 85 ? 9.180 -3.478 -16.726 1.00 98.62 85 VAL A O 1
ATOM 638 N N . ALA A 1 86 ? 9.324 -2.516 -14.699 1.00 98.38 86 ALA A N 1
ATOM 639 C CA . ALA A 1 86 ? 9.871 -1.257 -15.185 1.00 98.38 86 ALA A CA 1
ATOM 640 C C . ALA A 1 86 ? 11.377 -1.392 -15.400 1.00 98.38 86 ALA A C 1
ATOM 642 O O . ALA A 1 86 ? 12.108 -1.909 -14.553 1.00 98.38 86 ALA A O 1
ATOM 643 N N . THR A 1 87 ? 11.834 -0.905 -16.547 1.00 97.56 87 THR A N 1
ATOM 644 C CA . THR A 1 87 ? 13.224 -0.974 -17.002 1.00 97.56 87 THR A CA 1
ATOM 645 C C . THR A 1 87 ? 13.680 0.456 -17.325 1.00 97.56 87 THR A C 1
ATOM 647 O O . THR A 1 87 ? 13.650 0.857 -18.496 1.00 97.56 87 THR A O 1
ATOM 650 N N . PRO A 1 88 ? 14.051 1.266 -16.308 1.00 97.06 88 PRO A N 1
ATOM 651 C CA . PRO A 1 88 ? 14.245 2.704 -16.477 1.00 97.06 88 PRO A CA 1
ATOM 652 C C . PRO A 1 88 ? 15.309 3.061 -17.515 1.00 97.06 88 PRO A C 1
ATOM 654 O O . PRO A 1 88 ? 15.098 3.956 -18.326 1.00 97.06 88 PRO A O 1
ATOM 657 N N . SER A 1 89 ? 16.418 2.312 -17.558 1.00 93.81 89 SER A N 1
ATOM 658 C CA . SER A 1 89 ? 17.509 2.550 -18.521 1.00 93.81 89 SER A CA 1
ATOM 659 C C . SER A 1 89 ? 17.098 2.351 -19.984 1.00 93.81 89 SER A C 1
ATOM 661 O O . SER A 1 89 ? 17.734 2.917 -20.868 1.00 93.81 89 SER A O 1
ATOM 663 N N . ASN A 1 90 ? 16.026 1.595 -20.236 1.00 95.25 90 ASN A N 1
ATOM 664 C CA . ASN A 1 90 ? 15.484 1.380 -21.575 1.00 95.25 90 ASN A CA 1
ATOM 665 C C . ASN A 1 90 ? 14.188 2.157 -21.827 1.00 95.25 90 ASN A C 1
ATOM 667 O O . ASN A 1 90 ? 13.627 2.024 -22.909 1.00 95.25 90 ASN A O 1
ATOM 671 N N . ASN A 1 91 ? 13.688 2.942 -20.866 1.00 97.50 91 ASN A N 1
ATOM 672 C CA . ASN A 1 91 ? 12.412 3.655 -20.986 1.00 97.50 91 ASN A CA 1
ATOM 673 C C . ASN A 1 91 ? 11.218 2.737 -21.321 1.00 97.50 91 ASN A C 1
ATOM 675 O O . ASN A 1 91 ? 10.331 3.109 -22.094 1.00 97.50 91 ASN A O 1
ATOM 679 N N . THR A 1 92 ? 11.199 1.526 -20.752 1.00 97.50 92 THR A N 1
ATOM 680 C CA . THR A 1 92 ? 10.159 0.521 -21.030 1.00 97.50 92 THR A CA 1
ATOM 681 C C . THR A 1 92 ? 9.534 -0.068 -19.777 1.00 97.50 92 THR A C 1
ATOM 683 O O . THR A 1 92 ? 10.137 -0.089 -18.701 1.00 97.50 92 THR A O 1
ATOM 686 N N . VAL A 1 93 ? 8.327 -0.603 -19.954 1.00 98.38 93 VAL A N 1
ATOM 687 C CA . VAL A 1 93 ? 7.683 -1.526 -19.017 1.00 98.38 93 VAL A CA 1
ATOM 688 C C . VAL A 1 93 ? 7.403 -2.831 -19.756 1.00 98.38 93 VAL A C 1
ATOM 690 O O . VAL A 1 93 ? 6.797 -2.818 -20.824 1.00 98.38 93 VAL A O 1
ATOM 693 N N . SER A 1 94 ? 7.845 -3.959 -19.211 1.00 97.56 94 SER A N 1
ATOM 694 C CA . SER A 1 94 ? 7.640 -5.286 -19.806 1.00 97.56 94 SER A CA 1
ATOM 695 C C . SER A 1 94 ? 6.542 -6.050 -19.076 1.00 97.56 94 SER A C 1
ATOM 697 O O . SER A 1 94 ? 6.555 -6.090 -17.850 1.00 97.56 94 SER A O 1
ATOM 699 N N . LYS A 1 95 ? 5.631 -6.693 -19.813 1.00 97.19 95 LYS A N 1
ATOM 700 C CA . LYS A 1 95 ? 4.655 -7.661 -19.291 1.00 97.19 95 LYS A CA 1
ATOM 701 C C . LYS A 1 95 ? 5.265 -9.055 -19.328 1.00 97.19 95 LYS A C 1
ATOM 703 O O . LYS A 1 95 ? 5.682 -9.517 -20.388 1.00 97.19 95 LYS A O 1
ATOM 708 N N . VAL A 1 96 ? 5.285 -9.738 -18.197 1.00 97.38 96 VAL A N 1
ATOM 709 C CA . VAL A 1 96 ? 5.943 -11.027 -17.982 1.00 97.38 96 VAL A CA 1
ATOM 710 C C . VAL A 1 96 ? 4.904 -12.027 -17.495 1.00 97.38 96 VAL A C 1
ATOM 712 O O . VAL A 1 96 ? 4.189 -11.771 -16.528 1.00 97.38 96 VAL A O 1
ATOM 715 N N . ASN A 1 97 ? 4.796 -13.164 -18.172 1.00 94.06 97 ASN A N 1
ATOM 716 C CA . ASN A 1 97 ? 3.853 -14.209 -17.782 1.00 94.06 97 ASN A CA 1
ATOM 717 C C . ASN A 1 97 ? 4.376 -15.033 -16.577 1.00 94.06 97 ASN A C 1
ATOM 719 O O . ASN A 1 97 ? 5.546 -14.913 -16.196 1.00 94.06 97 ASN A O 1
ATOM 723 N N . PRO A 1 98 ? 3.554 -15.922 -15.986 1.00 91.75 98 PRO A N 1
ATOM 724 C CA . PRO A 1 98 ? 3.980 -16.759 -14.860 1.00 91.75 98 PRO A CA 1
ATOM 725 C C . PRO A 1 98 ? 5.133 -17.735 -15.149 1.00 91.75 98 PRO A C 1
ATOM 727 O O . PRO A 1 98 ? 5.688 -18.287 -14.202 1.00 91.75 98 PRO A O 1
ATOM 730 N N . SER A 1 99 ? 5.504 -17.949 -16.420 1.00 89.88 99 SER A N 1
ATOM 731 C CA . SER A 1 99 ? 6.686 -18.729 -16.818 1.00 89.88 99 SER A CA 1
ATOM 732 C C . SER A 1 99 ? 7.940 -17.869 -17.029 1.00 89.88 99 SER A C 1
ATOM 734 O O . SER A 1 99 ? 8.934 -18.360 -17.557 1.00 89.88 99 SER A O 1
ATOM 736 N N . GLY A 1 100 ? 7.894 -16.574 -16.701 1.00 91.69 100 GLY A N 1
ATOM 737 C CA . GLY A 1 100 ? 9.031 -15.656 -16.824 1.00 91.69 100 GLY A CA 1
ATOM 738 C C . GLY A 1 100 ? 9.285 -15.122 -18.232 1.00 91.69 100 GLY A C 1
ATOM 739 O O . GLY A 1 100 ? 10.295 -14.468 -18.472 1.00 91.69 100 GLY A O 1
ATOM 740 N N . THR A 1 101 ? 8.386 -15.376 -19.181 1.00 93.94 101 THR A N 1
ATOM 741 C CA . THR A 1 101 ? 8.515 -14.915 -20.567 1.00 93.94 101 THR A CA 1
ATOM 742 C C . THR A 1 101 ? 7.932 -13.515 -20.728 1.00 93.94 101 THR A C 1
ATOM 744 O O . THR A 1 101 ? 6.791 -13.263 -20.335 1.00 93.94 101 THR A O 1
ATOM 747 N N . VAL A 1 102 ? 8.689 -12.609 -21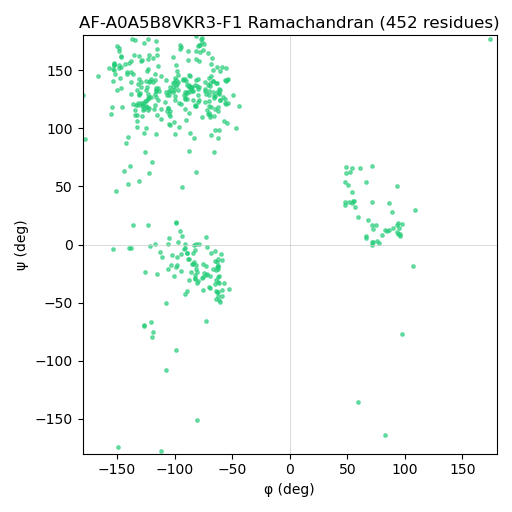.355 1.00 96.12 102 VAL A N 1
ATOM 748 C CA . VAL A 1 102 ? 8.189 -11.287 -21.759 1.00 96.12 102 VAL A CA 1
ATOM 749 C C . VAL A 1 102 ? 7.193 -11.458 -22.910 1.00 96.12 102 VAL A C 1
ATOM 751 O O . VAL A 1 102 ? 7.541 -11.973 -23.969 1.00 96.12 102 VAL A O 1
ATOM 754 N N . THR A 1 103 ? 5.948 -11.038 -22.698 1.00 95.62 103 THR A N 1
ATOM 755 C CA . THR A 1 103 ? 4.829 -11.169 -23.652 1.00 95.62 103 THR A CA 1
ATOM 756 C C . THR A 1 103 ? 4.448 -9.852 -24.322 1.00 95.62 103 THR A C 1
ATOM 758 O O . THR A 1 103 ? 3.855 -9.866 -25.396 1.00 95.62 103 THR A O 1
ATOM 761 N N . ALA A 1 104 ? 4.802 -8.718 -23.717 1.00 95.38 104 ALA A N 1
ATOM 762 C CA . ALA A 1 104 ? 4.654 -7.393 -24.307 1.00 95.38 104 ALA A CA 1
ATOM 763 C C . ALA A 1 104 ? 5.696 -6.429 -23.727 1.00 95.38 104 ALA A C 1
ATOM 765 O O . ALA A 1 104 ? 6.142 -6.595 -22.589 1.00 95.38 104 ALA A O 1
ATOM 766 N N . THR A 1 105 ? 6.039 -5.395 -24.492 1.00 96.44 105 THR A N 1
ATOM 767 C CA . THR A 1 105 ? 6.904 -4.297 -24.052 1.00 96.44 105 THR A CA 1
ATOM 768 C C . THR A 1 105 ? 6.247 -2.979 -24.428 1.00 96.44 105 THR A C 1
ATOM 770 O O . THR A 1 105 ? 6.001 -2.715 -25.602 1.00 96.44 105 THR A O 1
ATOM 773 N N . TYR A 1 106 ? 5.975 -2.153 -23.425 1.00 96.75 106 TYR A N 1
ATOM 774 C CA . TYR A 1 106 ? 5.393 -0.827 -23.577 1.00 96.75 106 TYR A CA 1
ATOM 775 C C . TYR A 1 106 ? 6.502 0.228 -23.551 1.00 96.75 106 TYR A C 1
ATOM 777 O O . TYR A 1 106 ? 7.438 0.142 -22.750 1.00 96.75 106 TYR A O 1
ATOM 785 N N . THR A 1 107 ? 6.392 1.219 -24.430 1.00 96.06 107 THR A N 1
ATOM 786 C CA . THR A 1 107 ? 7.365 2.305 -24.640 1.00 96.06 107 THR A CA 1
ATOM 787 C C . THR A 1 107 ? 6.696 3.670 -24.460 1.00 96.06 107 THR A C 1
ATOM 789 O O . THR A 1 107 ? 5.481 3.748 -24.312 1.00 96.06 107 THR A O 1
ATOM 792 N N . GLY A 1 108 ? 7.464 4.759 -24.560 1.00 94.12 108 GLY A N 1
ATOM 793 C CA . GLY A 1 108 ? 6.937 6.129 -24.438 1.00 94.12 108 GLY A CA 1
ATOM 794 C C . GLY A 1 108 ? 7.058 6.713 -23.030 1.00 94.12 108 GLY A C 1
ATOM 795 O O . GLY A 1 108 ? 6.454 7.739 -22.736 1.00 94.12 108 GLY A O 1
ATOM 796 N N . PHE A 1 109 ? 7.853 6.067 -22.179 1.00 97.94 109 PHE A N 1
ATOM 797 C CA . PHE A 1 109 ? 8.162 6.509 -20.825 1.00 97.94 109 PHE A CA 1
ATOM 798 C C . PHE A 1 109 ? 9.475 7.290 -20.773 1.00 97.94 109 PHE A C 1
ATOM 800 O O . PHE A 1 109 ? 10.265 7.262 -21.719 1.00 97.94 109 PHE A O 1
ATOM 807 N N . ASN A 1 110 ? 9.738 7.952 -19.649 1.00 98.00 110 ASN A N 1
ATOM 808 C CA . ASN A 1 110 ? 11.024 8.591 -19.389 1.00 98.00 110 ASN A CA 1
ATOM 809 C C . ASN A 1 110 ? 11.512 8.236 -17.984 1.00 98.00 110 ASN A C 1
ATOM 811 O O . ASN A 1 110 ? 11.031 8.773 -16.986 1.00 98.00 110 ASN A O 1
ATOM 815 N N . PHE A 1 111 ? 12.439 7.282 -17.938 1.00 98.06 111 PHE A N 1
ATOM 816 C CA . PH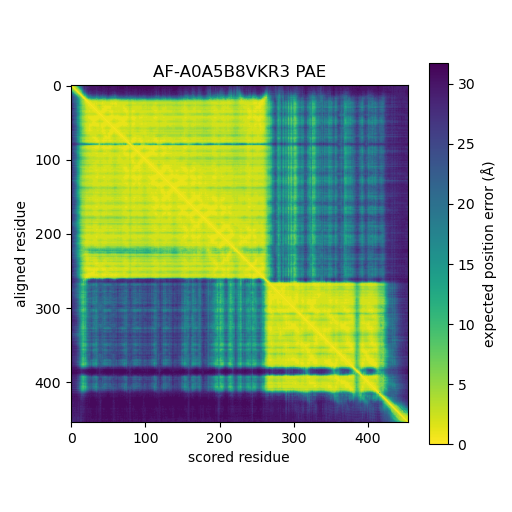E A 1 111 ? 12.956 6.661 -16.727 1.00 98.06 111 PHE A CA 1
ATOM 817 C C . PHE A 1 111 ? 11.828 6.129 -15.812 1.00 98.06 111 PHE A C 1
ATOM 819 O O . PHE A 1 111 ? 11.635 6.624 -14.700 1.00 98.06 111 PHE A O 1
ATOM 826 N N . PRO A 1 112 ? 11.024 5.151 -16.284 1.00 98.44 112 PRO A N 1
ATOM 827 C CA . PRO A 1 112 ? 9.943 4.578 -15.491 1.00 98.44 112 PRO A CA 1
ATOM 828 C C . PRO A 1 112 ? 10.494 3.820 -14.279 1.00 98.44 112 PRO A C 1
ATOM 830 O O . PRO A 1 112 ? 11.333 2.933 -14.444 1.00 98.44 112 PRO A O 1
ATOM 833 N N . ILE A 1 113 ? 10.000 4.135 -13.080 1.00 97.88 113 ILE A N 1
ATOM 834 C CA . ILE A 1 113 ? 10.384 3.453 -11.832 1.00 97.88 113 ILE A CA 1
ATOM 835 C C . ILE A 1 113 ? 9.168 2.797 -11.190 1.00 97.88 113 ILE A C 1
ATOM 837 O O . ILE A 1 113 ? 9.039 1.580 -11.240 1.00 97.88 113 ILE A O 1
ATOM 841 N N . GLY A 1 114 ? 8.290 3.583 -10.568 1.00 97.88 114 GLY A N 1
ATOM 842 C CA . GLY A 1 114 ? 7.156 3.070 -9.806 1.00 97.88 114 GLY A CA 1
ATOM 843 C C . GLY A 1 114 ? 6.058 2.528 -10.715 1.00 97.88 114 GLY A C 1
ATOM 844 O O . GLY A 1 114 ? 5.664 3.198 -11.669 1.00 97.88 114 GLY A O 1
ATOM 845 N N . LEU A 1 115 ? 5.544 1.342 -10.386 1.00 98.62 115 LEU A N 1
ATOM 846 C CA . LEU A 1 115 ? 4.409 0.709 -11.055 1.00 98.62 115 LEU A CA 1
ATOM 847 C C . LEU A 1 115 ? 3.329 0.375 -10.029 1.00 98.62 115 LEU A C 1
ATOM 849 O O . LEU A 1 115 ? 3.649 -0.091 -8.938 1.00 98.62 115 LEU A O 1
ATOM 853 N N . ALA A 1 116 ? 2.063 0.563 -10.388 1.00 97.94 116 ALA A N 1
ATOM 854 C CA . ALA A 1 116 ? 0.940 0.082 -9.590 1.00 97.94 116 ALA A CA 1
ATOM 855 C C . ALA A 1 116 ? -0.294 -0.161 -10.465 1.00 97.94 116 ALA A C 1
ATOM 857 O O . ALA A 1 116 ? -0.468 0.510 -11.479 1.00 97.94 116 ALA A O 1
ATOM 858 N N . PHE A 1 117 ? -1.154 -1.095 -10.068 1.00 96.88 117 PHE A N 1
ATOM 859 C CA . PHE A 1 117 ? -2.433 -1.346 -10.733 1.00 96.88 117 PHE A CA 1
ATOM 860 C C . PHE A 1 117 ? -3.597 -0.858 -9.877 1.00 96.88 117 PHE A C 1
ATOM 862 O O . PHE A 1 117 ? -3.580 -1.031 -8.657 1.00 96.88 117 PHE A O 1
ATOM 869 N N . ASP A 1 118 ? -4.617 -0.281 -10.514 1.00 94.56 118 ASP A N 1
ATOM 870 C CA . ASP A 1 118 ? -5.924 -0.127 -9.874 1.00 94.56 118 ASP A CA 1
ATOM 871 C C . ASP A 1 118 ? -6.752 -1.422 -9.966 1.00 94.56 118 ASP A C 1
ATOM 873 O O . ASP A 1 118 ? -6.444 -2.343 -10.726 1.00 94.56 118 ASP A O 1
ATOM 877 N N . ALA A 1 119 ? -7.836 -1.491 -9.191 1.00 90.56 119 ALA A N 1
ATOM 878 C CA . ALA A 1 119 ? -8.731 -2.651 -9.171 1.00 90.56 119 ALA A CA 1
ATOM 879 C C . ALA A 1 119 ? -9.464 -2.894 -10.506 1.00 90.56 119 ALA A C 1
ATOM 881 O O . ALA A 1 119 ? -10.042 -3.961 -10.701 1.00 90.56 119 ALA A O 1
ATOM 882 N N . SER A 1 120 ? -9.458 -1.917 -11.419 1.00 91.50 120 SER A N 1
ATOM 883 C CA . SER A 1 120 ? -10.023 -2.045 -12.769 1.00 91.50 120 SER A CA 1
ATOM 884 C C . SER A 1 120 ? -8.990 -2.525 -13.796 1.00 91.50 120 SER A C 1
ATOM 886 O O . SER A 1 120 ? -9.332 -2.694 -14.965 1.00 91.50 120 SER A O 1
ATOM 888 N N . GLY A 1 121 ? -7.743 -2.767 -13.379 1.00 93.75 121 GLY A N 1
ATOM 889 C CA . GLY A 1 121 ? -6.672 -3.276 -14.231 1.00 93.75 121 GLY A CA 1
ATOM 890 C C . GLY A 1 121 ? -5.909 -2.201 -15.004 1.00 93.75 121 GLY A C 1
ATOM 891 O O . GLY A 1 121 ? -5.139 -2.546 -15.899 1.00 93.75 121 GLY A O 1
ATOM 892 N N . TYR A 1 122 ? -6.068 -0.915 -14.681 1.00 96.62 122 TYR A N 1
ATOM 893 C CA . TYR A 1 122 ? -5.224 0.120 -15.279 1.00 96.62 122 TYR A CA 1
ATOM 894 C C . TYR A 1 122 ? -3.857 0.167 -14.604 1.00 96.62 122 TYR A C 1
ATOM 896 O O . TYR A 1 122 ? -3.759 0.180 -13.375 1.00 96.62 122 TYR A O 1
ATOM 904 N N . LEU A 1 123 ? -2.808 0.270 -15.416 1.00 98.31 123 LEU A N 1
ATOM 905 C CA . LEU A 1 123 ? -1.433 0.415 -14.954 1.00 98.31 123 LEU A CA 1
ATOM 906 C C . LEU A 1 123 ? -1.082 1.893 -14.773 1.00 98.31 123 LEU A C 1
ATOM 908 O O . LEU A 1 123 ? -1.249 2.695 -15.686 1.00 98.31 123 LEU A O 1
ATOM 912 N N . TYR A 1 124 ? -0.508 2.239 -13.632 1.00 98.75 124 TYR A N 1
ATOM 913 C CA . TYR A 1 124 ? 0.078 3.541 -13.354 1.00 98.75 124 TYR A CA 1
ATOM 914 C C . TYR A 1 124 ? 1.602 3.431 -13.404 1.00 98.75 124 TYR A C 1
ATOM 916 O O . TYR A 1 124 ? 2.177 2.521 -12.805 1.00 98.75 124 TYR A O 1
ATOM 924 N N . VAL A 1 125 ? 2.251 4.359 -14.109 1.00 98.88 125 VAL A N 1
ATOM 925 C CA . VAL A 1 125 ? 3.706 4.383 -14.327 1.00 98.88 125 VAL A CA 1
ATOM 926 C C . VAL A 1 125 ? 4.265 5.739 -13.920 1.00 98.88 125 VAL A C 1
ATOM 928 O O . VAL A 1 125 ? 3.921 6.757 -14.522 1.00 98.88 125 VAL A O 1
ATOM 931 N N . ALA A 1 126 ? 5.135 5.759 -12.911 1.00 98.69 126 ALA A N 1
ATOM 932 C CA . ALA A 1 126 ? 5.864 6.952 -12.494 1.00 98.69 126 ALA A CA 1
ATOM 933 C C . ALA A 1 126 ? 7.074 7.167 -13.404 1.00 98.69 126 ALA A C 1
ATOM 935 O O . ALA A 1 126 ? 7.960 6.312 -13.464 1.00 98.69 126 ALA A O 1
ATOM 936 N N . ASN A 1 127 ? 7.109 8.306 -14.092 1.00 98.69 127 ASN A N 1
ATOM 937 C CA . ASN A 1 127 ? 8.211 8.701 -14.958 1.00 98.69 127 ASN A CA 1
ATOM 938 C C . ASN A 1 127 ? 9.083 9.705 -14.214 1.00 98.69 127 ASN A C 1
ATOM 940 O O . ASN A 1 127 ? 8.693 10.863 -14.038 1.00 98.69 127 ASN A O 1
ATOM 944 N N . GLU A 1 128 ? 10.252 9.252 -13.769 1.00 98.25 128 GLU A N 1
ATOM 945 C CA . GLU A 1 128 ? 11.096 10.021 -12.858 1.00 98.25 128 GLU A CA 1
ATOM 946 C C . GLU A 1 128 ? 11.562 11.342 -13.483 1.00 98.25 128 GLU A C 1
ATOM 948 O O . GLU A 1 128 ? 11.578 12.371 -12.816 1.00 98.25 128 GLU A O 1
ATOM 953 N N . VAL A 1 129 ? 11.937 11.321 -14.765 1.00 98.00 129 VAL A N 1
ATOM 954 C CA . VAL A 1 129 ? 12.589 12.462 -15.433 1.00 98.00 129 VAL A CA 1
ATOM 955 C C . VAL A 1 129 ? 11.590 13.510 -15.920 1.00 98.00 129 VAL A C 1
ATOM 957 O O . VAL A 1 129 ? 11.940 14.682 -16.037 1.00 98.00 129 VAL A O 1
ATOM 960 N N . THR A 1 130 ? 10.362 13.106 -16.243 1.00 98.25 130 THR A N 1
ATOM 961 C CA . THR A 1 130 ? 9.329 14.015 -16.762 1.00 98.25 130 THR A CA 1
ATOM 962 C C . THR A 1 130 ? 8.362 14.510 -15.695 1.00 98.25 130 THR A C 1
ATOM 964 O O . THR A 1 130 ? 7.450 15.254 -16.039 1.00 98.25 130 THR A O 1
ATOM 967 N N . ASP A 1 131 ? 8.547 14.132 -14.427 1.00 98.44 131 ASP A N 1
ATOM 968 C CA . ASP A 1 131 ? 7.716 14.579 -13.301 1.00 98.44 131 ASP A CA 1
ATOM 969 C C . ASP A 1 131 ? 6.210 14.282 -13.472 1.00 98.44 131 ASP A C 1
ATOM 971 O O . ASP A 1 131 ? 5.340 15.021 -12.998 1.00 98.44 131 ASP A O 1
ATOM 975 N N . ILE A 1 132 ? 5.889 13.171 -14.147 1.00 98.62 132 ILE A N 1
ATOM 976 C CA . ILE A 1 132 ? 4.511 12.740 -14.422 1.00 98.62 132 ILE A CA 1
ATOM 977 C C . ILE A 1 132 ? 4.254 11.292 -14.014 1.00 98.62 132 ILE A C 1
ATOM 979 O O . ILE A 1 132 ? 5.158 10.454 -13.973 1.00 98.62 132 ILE A O 1
ATOM 983 N N . VAL A 1 133 ? 2.975 10.977 -13.820 1.00 98.81 133 VAL A N 1
ATOM 984 C CA . VAL A 1 133 ? 2.478 9.598 -13.770 1.00 98.81 133 VAL A CA 1
ATOM 985 C C . VAL A 1 133 ? 1.553 9.366 -14.962 1.00 98.81 133 VAL A C 1
ATOM 987 O O . VAL A 1 133 ? 0.578 10.096 -15.134 1.00 98.81 133 VAL A O 1
ATOM 990 N N . ASN A 1 134 ? 1.830 8.354 -15.785 1.00 98.62 134 ASN A N 1
ATOM 991 C CA . ASN A 1 134 ? 0.915 7.931 -16.851 1.00 98.62 134 ASN A CA 1
ATOM 992 C C . ASN A 1 134 ? -0.006 6.811 -16.358 1.00 98.62 134 ASN A C 1
ATOM 994 O O . ASN A 1 134 ? 0.453 5.911 -15.660 1.00 98.62 134 ASN A O 1
ATOM 998 N N . LYS A 1 135 ? -1.277 6.842 -16.767 1.00 98.25 135 LYS A N 1
ATOM 999 C CA . LYS A 1 135 ? -2.255 5.757 -16.601 1.00 98.25 135 LYS A CA 1
ATOM 1000 C C . LYS A 1 135 ? -2.469 5.063 -17.937 1.00 98.25 135 LYS A C 1
ATOM 1002 O O . LYS A 1 135 ? -2.746 5.740 -18.927 1.00 98.25 135 LYS A O 1
ATOM 1007 N N . LEU A 1 136 ? -2.354 3.742 -17.963 1.00 98.19 136 LEU A N 1
ATOM 1008 C CA . LEU A 1 136 ? -2.477 2.912 -19.153 1.00 98.19 136 LEU A CA 1
ATOM 1009 C C . LEU A 1 136 ? -3.657 1.954 -19.039 1.00 98.19 136 LEU A C 1
ATOM 1011 O O . LEU A 1 136 ? -3.901 1.398 -17.968 1.00 98.19 136 LEU A O 1
ATOM 1015 N N . ASP A 1 137 ? -4.363 1.748 -20.148 1.00 95.88 137 ASP A N 1
ATOM 1016 C CA . ASP A 1 137 ? -5.364 0.687 -20.278 1.00 95.88 137 ASP A CA 1
ATOM 1017 C C . ASP A 1 137 ? -4.727 -0.702 -20.490 1.00 95.88 137 ASP A C 1
ATOM 1019 O O . ASP A 1 137 ? -3.509 -0.844 -20.619 1.00 95.88 137 ASP A O 1
ATOM 1023 N N . ALA A 1 138 ? -5.564 -1.741 -20.561 1.00 91.06 138 ALA A N 1
ATOM 1024 C CA . ALA A 1 138 ? -5.123 -3.121 -20.784 1.00 91.06 138 ALA A CA 1
ATOM 1025 C C . ALA A 1 138 ? -4.431 -3.350 -22.147 1.00 91.06 138 ALA A C 1
ATOM 1027 O O . ALA A 1 138 ? -3.726 -4.345 -22.318 1.00 91.06 138 ALA A O 1
ATOM 1028 N N . GLY A 1 139 ? -4.631 -2.451 -23.117 1.00 90.06 139 GLY A N 1
ATOM 1029 C CA . GLY A 1 139 ? -3.936 -2.455 -24.405 1.00 90.06 139 GLY A CA 1
ATOM 1030 C C . GLY A 1 139 ? -2.569 -1.768 -24.362 1.00 90.06 139 GLY A C 1
ATOM 1031 O O . GLY A 1 139 ? -1.826 -1.838 -25.340 1.00 90.06 139 GLY A O 1
ATOM 1032 N N . GLY A 1 140 ? -2.222 -1.120 -23.247 1.00 92.38 140 GLY A N 1
ATOM 1033 C CA . GLY A 1 140 ? -0.997 -0.343 -23.090 1.00 92.38 140 GLY A CA 1
ATOM 1034 C C . GLY A 1 140 ? -1.096 1.095 -23.595 1.00 92.38 140 GLY A C 1
ATOM 1035 O O . GLY A 1 140 ? -0.068 1.765 -23.706 1.00 92.38 140 GLY A O 1
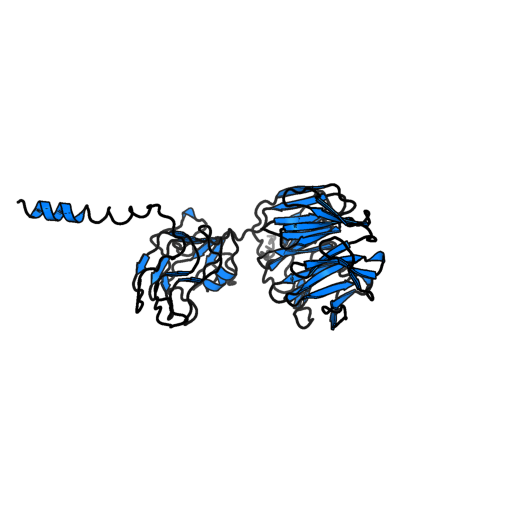ATOM 1036 N N . ASN A 1 141 ? -2.295 1.592 -23.908 1.00 95.75 141 ASN A N 1
ATOM 1037 C CA . ASN A 1 141 ? -2.474 2.974 -24.349 1.00 95.75 141 ASN A CA 1
ATOM 1038 C C . ASN A 1 141 ? -2.485 3.909 -23.144 1.00 95.75 141 ASN A C 1
ATOM 1040 O O . ASN A 1 141 ? -3.175 3.639 -22.164 1.00 95.75 141 ASN A O 1
ATOM 1044 N N . ILE A 1 142 ? -1.787 5.044 -23.235 1.00 97.19 142 ILE A N 1
ATOM 1045 C CA . ILE A 1 142 ? -1.859 6.096 -22.215 1.00 97.19 142 ILE A CA 1
ATOM 1046 C C . ILE A 1 142 ? -3.237 6.766 -22.299 1.00 97.19 142 ILE A C 1
ATOM 1048 O O . ILE A 1 142 ? -3.540 7.451 -23.274 1.00 97.19 142 ILE A O 1
ATOM 1052 N N . VAL A 1 143 ? -4.058 6.579 -21.266 1.00 97.19 143 VAL A N 1
ATOM 1053 C CA . VAL A 1 143 ? -5.426 7.120 -21.164 1.00 97.19 143 VAL A CA 1
ATOM 1054 C C . VAL A 1 143 ? -5.528 8.336 -20.245 1.00 97.19 143 VAL A C 1
ATOM 1056 O O . VAL A 1 143 ? -6.496 9.086 -20.332 1.00 97.19 143 VAL A O 1
ATOM 1059 N N . ALA A 1 144 ? -4.537 8.557 -19.379 1.00 97.12 144 ALA A N 1
ATOM 1060 C CA . ALA A 1 144 ? -4.414 9.785 -18.599 1.00 97.12 144 ALA A CA 1
ATOM 1061 C C . ALA A 1 144 ? -2.951 10.082 -18.245 1.00 97.12 144 ALA A C 1
ATOM 1063 O O . ALA A 1 144 ? -2.114 9.179 -18.159 1.00 97.12 144 ALA A O 1
ATOM 1064 N N . THR A 1 145 ? -2.667 11.359 -17.994 1.00 97.94 145 THR A N 1
ATOM 1065 C CA . THR A 1 145 ? -1.369 11.840 -17.512 1.00 97.94 145 THR A CA 1
ATOM 1066 C C . THR A 1 145 ? -1.602 12.779 -16.342 1.00 97.94 145 THR A C 1
ATOM 1068 O O . THR A 1 145 ? -2.279 13.794 -16.489 1.00 97.94 145 THR A O 1
ATOM 1071 N N . TYR A 1 146 ? -1.026 12.443 -15.195 1.00 98.25 146 TYR A N 1
ATOM 1072 C CA . TYR A 1 146 ? -1.075 13.247 -13.980 1.00 98.25 146 TYR A CA 1
ATOM 1073 C C . TYR A 1 146 ? 0.239 14.016 -13.820 1.00 98.25 146 TYR A C 1
ATOM 1075 O O . TYR A 1 146 ? 1.316 13.473 -14.078 1.00 98.25 146 TYR A O 1
ATOM 1083 N N . THR A 1 147 ? 0.148 15.272 -13.391 1.00 97.75 147 THR A N 1
ATOM 1084 C CA . THR A 1 147 ? 1.271 16.219 -13.278 1.00 97.75 147 THR A CA 1
ATOM 1085 C C . THR A 1 147 ? 1.346 16.819 -11.873 1.00 97.75 147 THR A C 1
ATOM 1087 O O . THR A 1 147 ? 0.418 16.662 -11.084 1.00 97.75 147 THR A O 1
ATOM 1090 N N . GLY A 1 148 ? 2.397 17.593 -11.589 1.00 96.50 148 GLY A N 1
ATOM 1091 C CA . GLY A 1 148 ? 2.569 18.275 -10.298 1.00 96.50 148 GLY A CA 1
ATOM 1092 C C . GLY A 1 148 ? 3.410 17.484 -9.296 1.00 96.50 148 GLY A C 1
ATOM 1093 O O . GLY A 1 148 ? 3.357 17.756 -8.099 1.00 96.50 148 GLY A O 1
ATOM 1094 N N . PHE A 1 149 ? 4.178 16.513 -9.790 1.00 98.38 149 PHE A N 1
ATOM 1095 C CA . PHE A 1 149 ? 5.114 15.714 -9.010 1.00 98.38 149 PHE A CA 1
ATOM 1096 C C . PHE A 1 149 ? 6.528 16.295 -9.095 1.00 98.38 149 PHE A C 1
ATOM 1098 O O . PHE A 1 149 ? 6.787 17.226 -9.854 1.00 98.38 149 PHE A O 1
ATOM 1105 N N . ASN A 1 150 ? 7.441 15.764 -8.287 1.00 98.00 150 ASN A N 1
ATOM 1106 C CA . ASN A 1 150 ? 8.848 16.157 -8.306 1.00 98.00 150 ASN A CA 1
ATOM 1107 C C . ASN A 1 150 ? 9.727 14.923 -8.120 1.00 98.00 150 ASN A C 1
ATOM 1109 O O . ASN A 1 150 ? 10.041 14.508 -6.996 1.00 98.00 150 ASN A O 1
ATOM 1113 N N . ARG A 1 151 ? 10.110 14.348 -9.253 1.00 98.06 151 ARG A N 1
ATOM 1114 C CA . ARG A 1 151 ? 10.864 13.116 -9.386 1.00 98.06 151 ARG A CA 1
ATOM 1115 C C . ARG A 1 151 ? 10.107 11.928 -8.771 1.00 98.06 151 ARG A C 1
ATOM 1117 O O . ARG A 1 151 ? 10.524 11.419 -7.726 1.00 98.06 151 ARG A O 1
ATOM 1124 N N . PRO A 1 152 ? 8.948 11.534 -9.338 1.00 98.69 152 PRO A N 1
ATOM 1125 C CA . PRO A 1 152 ? 8.119 10.469 -8.785 1.00 98.69 152 PRO A CA 1
ATOM 1126 C C . PRO A 1 152 ? 8.800 9.106 -8.966 1.00 98.69 152 PRO A C 1
ATOM 1128 O O . PRO A 1 152 ? 9.205 8.755 -10.074 1.00 98.69 152 PRO A O 1
ATOM 1131 N N . VAL A 1 153 ? 8.917 8.326 -7.888 1.00 98.31 153 VAL A N 1
ATOM 1132 C CA . VAL A 1 153 ? 9.677 7.056 -7.893 1.00 98.31 153 VAL A CA 1
ATOM 1133 C C . VAL A 1 153 ? 8.888 5.842 -7.415 1.00 98.31 153 VAL A C 1
ATOM 1135 O O . VAL A 1 153 ? 9.202 4.726 -7.811 1.00 98.31 153 VAL A O 1
ATOM 1138 N N . ALA A 1 154 ? 7.840 6.020 -6.611 1.00 98.44 154 ALA A N 1
ATOM 1139 C CA . ALA A 1 154 ? 7.041 4.906 -6.108 1.00 98.44 154 ALA A CA 1
ATOM 1140 C C . ALA A 1 154 ? 5.555 5.255 -6.083 1.00 98.44 154 ALA A C 1
ATOM 1142 O O . ALA A 1 154 ? 5.184 6.410 -5.857 1.00 98.44 154 ALA A O 1
ATOM 1143 N N . LEU A 1 155 ? 4.725 4.241 -6.328 1.00 98.62 155 LEU A N 1
ATOM 1144 C CA . LEU A 1 155 ? 3.278 4.351 -6.460 1.00 98.62 155 LEU A CA 1
ATOM 1145 C C . LEU A 1 155 ? 2.590 3.299 -5.591 1.00 98.62 155 LEU A C 1
ATOM 1147 O O . LEU A 1 155 ? 3.049 2.164 -5.503 1.00 98.62 155 LEU A O 1
ATOM 1151 N N . SER A 1 156 ? 1.466 3.661 -4.983 1.00 97.69 156 SER A N 1
ATOM 1152 C CA . SER A 1 156 ? 0.557 2.721 -4.320 1.00 97.69 156 SER A CA 1
ATOM 1153 C C . SER A 1 156 ? -0.874 3.238 -4.433 1.00 97.69 156 SER A C 1
ATOM 1155 O O . SER A 1 156 ? -1.067 4.445 -4.546 1.00 97.69 156 SER A O 1
ATOM 1157 N N . LEU A 1 157 ? -1.874 2.358 -4.425 1.00 95.38 157 LEU A N 1
ATOM 1158 C CA . LEU A 1 157 ? -3.282 2.753 -4.478 1.00 95.38 157 LEU A CA 1
ATOM 1159 C C . LEU A 1 157 ? -4.042 2.212 -3.272 1.00 95.38 157 LEU A C 1
ATOM 1161 O O . LEU A 1 157 ? -3.832 1.066 -2.874 1.00 95.38 157 LEU A O 1
ATOM 1165 N N . ASP A 1 158 ? -4.938 3.025 -2.712 1.00 86.88 158 ASP A N 1
ATOM 1166 C CA . ASP A 1 158 ? -5.892 2.541 -1.713 1.00 86.88 158 ASP A CA 1
ATOM 1167 C C . ASP A 1 158 ? -7.084 1.818 -2.357 1.00 86.88 158 ASP A C 1
ATOM 1169 O O . ASP A 1 158 ? -7.289 1.842 -3.571 1.00 86.88 158 ASP A O 1
ATOM 1173 N N . ALA A 1 159 ? -7.901 1.172 -1.522 1.00 81.44 159 ALA A N 1
ATOM 1174 C CA . ALA A 1 159 ? -9.083 0.432 -1.966 1.00 81.44 159 ALA A CA 1
ATOM 1175 C C . ALA A 1 159 ? -10.158 1.313 -2.636 1.00 81.44 159 ALA A C 1
ATOM 1177 O O . ALA A 1 159 ? -11.059 0.786 -3.285 1.00 81.44 159 ALA A O 1
ATOM 1178 N N . LEU A 1 160 ? -10.078 2.639 -2.484 1.00 80.25 160 LEU A N 1
ATOM 1179 C CA . LEU A 1 160 ? -10.965 3.600 -3.141 1.00 80.25 160 LEU A CA 1
ATOM 1180 C C . LEU A 1 160 ? -10.403 4.074 -4.492 1.00 80.25 160 LEU A C 1
ATOM 1182 O O . LEU A 1 160 ? -11.062 4.845 -5.186 1.00 80.25 160 LEU A O 1
ATOM 1186 N N . GLY A 1 161 ? -9.203 3.626 -4.870 1.00 86.94 161 GLY A N 1
ATOM 1187 C CA . GLY A 1 161 ? -8.528 4.011 -6.105 1.00 86.94 161 GLY A CA 1
ATOM 1188 C C . GLY A 1 161 ? -7.767 5.333 -6.017 1.00 86.94 161 GLY A C 1
ATOM 1189 O O . GLY A 1 161 ? -7.355 5.848 -7.056 1.00 86.94 161 GLY A O 1
ATOM 1190 N N . ASN A 1 162 ? -7.556 5.893 -4.821 1.00 91.50 162 ASN A N 1
ATOM 1191 C CA . ASN A 1 162 ? -6.682 7.057 -4.687 1.00 91.50 162 ASN A CA 1
ATOM 1192 C C . ASN A 1 162 ? -5.226 6.621 -4.840 1.00 91.50 162 ASN A C 1
ATOM 1194 O O . ASN A 1 162 ? -4.779 5.673 -4.189 1.00 91.50 162 ASN A O 1
ATOM 1198 N N . LEU A 1 163 ? -4.481 7.351 -5.660 1.00 98.31 163 LEU A N 1
ATOM 1199 C CA . LEU A 1 163 ? -3.075 7.105 -5.933 1.00 98.31 163 LEU A CA 1
ATOM 1200 C C . LEU A 1 163 ? -2.197 7.879 -4.948 1.00 98.31 163 LEU A C 1
ATOM 1202 O O . LEU A 1 163 ? -2.326 9.090 -4.796 1.00 98.31 163 LEU A O 1
ATOM 1206 N N . PHE A 1 164 ? -1.253 7.190 -4.326 1.00 98.44 164 PHE A N 1
ATOM 1207 C CA . PHE A 1 164 ? -0.168 7.781 -3.558 1.00 98.44 164 PHE A CA 1
ATOM 1208 C C . PHE A 1 164 ? 1.100 7.788 -4.408 1.00 98.44 164 PHE A C 1
ATOM 1210 O O . PHE A 1 164 ? 1.443 6.774 -5.016 1.00 98.44 164 PHE A O 1
ATOM 1217 N N . VAL A 1 165 ? 1.792 8.927 -4.448 1.00 98.81 165 VAL A N 1
ATOM 1218 C CA . VAL A 1 165 ? 2.983 9.153 -5.280 1.00 98.81 165 VAL A CA 1
ATOM 1219 C C . VAL A 1 165 ? 4.121 9.665 -4.412 1.00 98.81 165 VAL A C 1
ATOM 1221 O O . VAL A 1 165 ? 4.028 10.760 -3.859 1.00 98.81 165 VAL A O 1
ATOM 1224 N N . ALA A 1 166 ? 5.200 8.893 -4.294 1.00 98.50 166 ALA A N 1
ATOM 1225 C CA . ALA A 1 166 ? 6.408 9.317 -3.593 1.00 98.50 166 ALA A CA 1
ATOM 1226 C C . ALA A 1 166 ? 7.320 10.139 -4.506 1.00 98.50 166 ALA A C 1
ATOM 1228 O O . ALA A 1 166 ? 7.731 9.666 -5.567 1.00 98.50 166 ALA A O 1
ATOM 1229 N N . ASN A 1 167 ? 7.661 11.347 -4.063 1.00 98.44 167 ASN A N 1
ATOM 1230 C CA . ASN A 1 167 ? 8.493 12.305 -4.784 1.00 98.44 167 ASN A CA 1
ATOM 1231 C C . ASN A 1 167 ? 9.889 12.337 -4.171 1.00 98.44 167 ASN A C 1
ATOM 1233 O O . ASN A 1 167 ? 10.095 12.934 -3.107 1.00 98.44 167 ASN A O 1
ATOM 1237 N N . TYR A 1 168 ? 10.853 11.714 -4.845 1.00 98.00 168 TYR A N 1
ATOM 1238 C CA . TYR A 1 168 ? 12.203 11.552 -4.315 1.00 98.00 168 TYR A CA 1
ATOM 1239 C C . TYR A 1 168 ? 12.874 12.902 -4.045 1.00 98.00 168 TYR A C 1
ATOM 1241 O O . TYR A 1 168 ? 13.414 13.128 -2.962 1.00 98.00 168 TYR A O 1
ATOM 1249 N N . LEU A 1 169 ? 12.846 13.810 -5.026 1.00 96.25 169 LEU A N 1
ATOM 1250 C CA . LEU A 1 169 ? 13.501 15.115 -4.910 1.00 96.25 169 LEU A CA 1
ATOM 1251 C C . LEU A 1 169 ? 12.642 16.096 -4.108 1.00 96.25 169 LEU A C 1
ATOM 1253 O O . LEU A 1 169 ? 13.173 16.910 -3.353 1.00 96.25 169 LEU A O 1
ATOM 1257 N N . GLY A 1 170 ? 11.318 15.974 -4.227 1.00 95.31 170 GLY A N 1
ATOM 1258 C CA . GLY A 1 170 ? 10.366 16.775 -3.463 1.00 95.31 170 GLY A CA 1
ATOM 1259 C C . GLY A 1 170 ? 10.382 16.501 -1.959 1.00 95.31 170 GLY A C 1
ATOM 1260 O O . GLY A 1 170 ? 9.968 17.370 -1.198 1.00 95.31 170 GLY A O 1
ATOM 1261 N N . ASN A 1 171 ? 10.876 15.338 -1.510 1.00 97.12 171 ASN A N 1
ATOM 1262 C CA . ASN A 1 171 ? 10.757 14.881 -0.118 1.00 97.12 171 ASN A CA 1
ATOM 1263 C C . ASN A 1 171 ? 9.298 14.880 0.378 1.00 97.12 171 ASN A C 1
ATOM 1265 O O . ASN A 1 171 ? 9.011 15.182 1.542 1.00 97.12 171 ASN A O 1
ATOM 1269 N N . THR A 1 172 ? 8.372 14.555 -0.525 1.00 97.31 172 THR A N 1
ATOM 1270 C CA . THR A 1 172 ? 6.926 14.559 -0.289 1.00 97.31 172 THR A CA 1
ATOM 1271 C C . THR A 1 172 ? 6.287 13.264 -0.763 1.00 97.31 172 THR A C 1
ATOM 1273 O O . THR A 1 172 ? 6.841 12.537 -1.589 1.00 97.31 172 THR A O 1
ATOM 1276 N N . VAL A 1 173 ? 5.076 13.009 -0.278 1.00 98.25 173 VAL A N 1
ATOM 1277 C CA . VAL A 1 173 ? 4.157 12.043 -0.879 1.00 98.25 173 VAL A CA 1
ATOM 1278 C C . VAL A 1 173 ? 2.855 12.762 -1.210 1.00 98.25 173 VAL A C 1
ATOM 1280 O O . VAL A 1 173 ? 2.260 13.381 -0.330 1.00 98.25 173 VAL A O 1
ATOM 1283 N N . ASN A 1 174 ? 2.408 12.700 -2.462 1.00 98.12 174 ASN A N 1
ATOM 1284 C CA . ASN A 1 174 ? 1.106 13.233 -2.865 1.00 98.12 174 ASN A CA 1
ATOM 1285 C C . ASN A 1 174 ? 0.036 12.143 -2.808 1.00 98.12 174 ASN A C 1
ATOM 1287 O O . ASN A 1 174 ? 0.304 11.011 -3.203 1.00 98.12 174 ASN A O 1
ATOM 1291 N N . LYS A 1 175 ? -1.178 12.497 -2.380 1.00 97.31 175 LYS A N 1
ATOM 1292 C CA . LYS A 1 175 ? -2.397 11.710 -2.605 1.00 97.31 175 LYS A CA 1
ATOM 1293 C C . LYS A 1 175 ? -3.177 12.333 -3.758 1.00 97.31 175 LYS A C 1
ATOM 1295 O O . LYS A 1 175 ? -3.395 13.543 -3.754 1.00 97.31 175 LYS A O 1
ATOM 1300 N N . VAL A 1 176 ? -3.599 11.512 -4.707 1.00 97.75 176 VAL A N 1
ATOM 1301 C CA . VAL A 1 176 ? -4.301 11.900 -5.929 1.00 97.75 176 VAL A CA 1
ATOM 1302 C C . VAL A 1 176 ? -5.631 11.155 -5.988 1.00 97.75 176 VAL A C 1
ATOM 1304 O O . VAL A 1 176 ? -5.658 9.937 -5.807 1.00 97.75 176 VAL A O 1
ATOM 1307 N N . ASP A 1 177 ? -6.729 11.869 -6.216 1.00 91.75 177 ASP A N 1
ATOM 1308 C CA . ASP A 1 177 ? -8.048 11.252 -6.364 1.00 91.75 177 ASP A CA 1
ATOM 1309 C C . ASP A 1 177 ? -8.223 10.548 -7.722 1.00 91.75 177 ASP A C 1
ATOM 1311 O O . ASP A 1 177 ? -7.405 10.664 -8.637 1.00 91.75 177 ASP A O 1
ATOM 1315 N N . VAL A 1 178 ? -9.336 9.827 -7.875 1.00 89.25 178 VAL A N 1
ATOM 1316 C CA . VAL A 1 178 ? -9.680 9.108 -9.116 1.00 89.25 178 VAL A CA 1
ATOM 1317 C C . VAL A 1 178 ? -9.862 10.023 -10.335 1.00 89.25 178 VAL A C 1
ATOM 1319 O O . VAL A 1 178 ? -9.797 9.547 -11.468 1.00 89.25 178 VAL A O 1
ATOM 1322 N N . SER A 1 179 ? -10.074 11.325 -10.120 1.00 88.62 179 SER A N 1
ATOM 1323 C CA . SER A 1 179 ? -10.181 12.333 -11.183 1.00 88.62 179 SER A CA 1
ATOM 1324 C C . SER A 1 179 ? -8.824 12.940 -11.556 1.00 88.62 179 SER A C 1
ATOM 1326 O O . SER A 1 179 ? -8.738 13.675 -12.536 1.00 88.62 179 SER A O 1
ATOM 1328 N N . GLY A 1 180 ? -7.760 12.619 -10.816 1.00 91.06 180 GLY A N 1
ATOM 1329 C CA . GLY A 1 180 ? -6.405 13.100 -11.061 1.00 91.06 180 GLY A CA 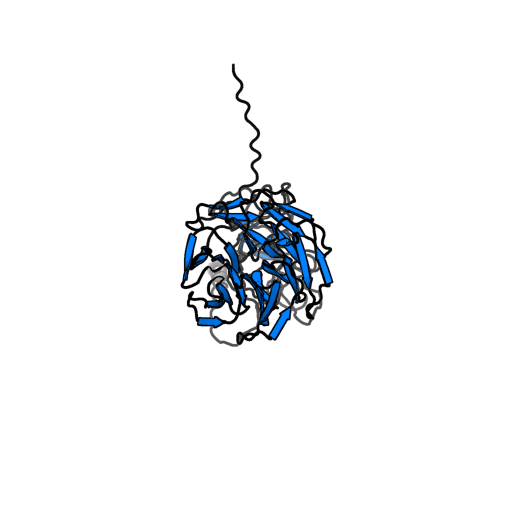1
ATOM 1330 C C . GLY A 1 180 ? -5.995 14.342 -10.284 1.00 91.06 180 GLY A C 1
ATOM 1331 O O . GLY A 1 180 ? -4.930 14.891 -10.571 1.00 91.06 180 GLY A O 1
ATOM 1332 N N . HIS A 1 181 ? -6.789 14.800 -9.317 1.00 94.31 181 HIS A N 1
ATOM 1333 C CA . HIS A 1 181 ? -6.437 15.967 -8.509 1.00 94.31 181 HIS A CA 1
ATOM 1334 C C . HIS A 1 181 ? -5.586 15.561 -7.314 1.00 94.31 181 HIS A C 1
ATOM 1336 O O . HIS A 1 181 ? -5.917 14.616 -6.601 1.00 94.31 181 HIS A O 1
ATOM 1342 N N . ILE A 1 182 ? -4.518 16.315 -7.047 1.00 97.00 182 ILE A N 1
ATOM 1343 C CA . ILE A 1 182 ? -3.763 16.185 -5.798 1.00 97.00 182 ILE A CA 1
ATOM 1344 C C . ILE A 1 182 ? -4.648 16.698 -4.653 1.00 97.00 182 ILE A C 1
ATOM 1346 O O . ILE A 1 182 ? -4.924 17.892 -4.568 1.00 97.00 182 ILE A O 1
ATOM 1350 N N . THR A 1 183 ? -5.086 15.798 -3.774 1.00 93.19 183 THR A N 1
ATOM 1351 C CA . THR A 1 183 ? -5.953 16.110 -2.625 1.00 93.19 183 THR A CA 1
ATOM 1352 C C . THR A 1 183 ? -5.187 16.266 -1.317 1.00 93.19 183 THR A C 1
ATOM 1354 O O . THR A 1 183 ? -5.740 16.778 -0.348 1.00 93.19 183 THR A O 1
ATOM 1357 N N . ALA A 1 184 ? -3.948 15.774 -1.254 1.00 93.00 184 ALA A N 1
ATOM 1358 C CA . ALA A 1 184 ? -3.066 15.976 -0.110 1.00 93.00 184 ALA A CA 1
ATOM 1359 C C . ALA A 1 184 ? -1.591 15.926 -0.522 1.00 93.00 184 ALA A C 1
ATOM 1361 O O . ALA A 1 184 ? -1.209 15.200 -1.445 1.00 93.00 184 ALA A O 1
ATOM 1362 N N . THR A 1 185 ? -0.755 16.662 0.202 1.00 95.81 185 THR A N 1
ATOM 1363 C CA . THR A 1 185 ? 0.704 16.621 0.120 1.00 95.81 185 THR A CA 1
ATOM 1364 C C . THR A 1 185 ? 1.282 16.435 1.514 1.00 95.81 185 THR A C 1
ATOM 1366 O O . THR A 1 185 ? 1.265 17.331 2.356 1.00 95.81 185 THR A O 1
ATOM 1369 N N . TYR A 1 186 ? 1.849 15.262 1.745 1.00 94.81 186 TYR A N 1
ATOM 1370 C CA . TYR A 1 186 ? 2.547 14.933 2.976 1.00 94.81 186 TYR A CA 1
ATOM 1371 C C . TYR A 1 186 ? 4.029 15.268 2.828 1.00 94.81 186 TYR A C 1
ATOM 1373 O O . TYR A 1 186 ? 4.611 15.079 1.758 1.00 94.81 186 TYR A O 1
ATOM 1381 N N . SER A 1 187 ? 4.650 15.764 3.894 1.00 93.00 187 SER A N 1
ATOM 1382 C CA . SER A 1 187 ? 6.039 16.234 3.886 1.00 93.00 187 SER A CA 1
ATOM 1383 C C . SER A 1 187 ? 6.821 15.716 5.096 1.00 93.00 187 SER A C 1
ATOM 1385 O O . SER A 1 187 ? 6.270 15.048 5.973 1.00 93.00 187 SER A O 1
ATOM 1387 N N . GLY A 1 188 ? 8.121 16.017 5.134 1.00 89.88 188 GLY A N 1
ATOM 1388 C CA . GLY A 1 188 ? 9.019 15.602 6.217 1.00 89.88 188 GLY A CA 1
ATOM 1389 C C . GLY A 1 188 ? 9.804 14.319 5.933 1.00 89.88 188 GLY A C 1
ATOM 1390 O O . GLY A 1 188 ? 10.513 13.845 6.814 1.00 89.88 188 GLY A O 1
ATOM 1391 N N . PHE A 1 189 ? 9.721 13.786 4.713 1.00 95.81 189 PHE A N 1
ATOM 1392 C CA . PHE A 1 189 ? 10.486 12.616 4.278 1.00 95.81 189 PHE A CA 1
ATOM 1393 C C . PHE A 1 189 ? 11.939 12.972 3.945 1.00 95.81 189 PHE A C 1
ATOM 1395 O O . PHE A 1 189 ? 12.288 14.148 3.789 1.00 95.81 189 PHE A O 1
ATOM 1402 N N . LYS A 1 190 ? 12.792 11.952 3.820 1.00 96.50 190 LYS A N 1
ATOM 1403 C CA . LYS A 1 190 ? 14.194 12.093 3.394 1.00 96.50 190 LYS A CA 1
ATOM 1404 C C . LYS A 1 190 ? 14.468 11.158 2.227 1.00 96.50 190 LYS A C 1
ATOM 1406 O O . LYS A 1 190 ? 14.744 9.980 2.423 1.00 96.50 190 LYS A O 1
ATOM 1411 N N . SER A 1 191 ? 14.377 11.701 1.016 1.00 97.31 191 SER A N 1
ATOM 1412 C CA . SER A 1 191 ? 14.517 10.975 -0.248 1.00 97.31 191 SER A CA 1
ATOM 1413 C C . SER A 1 191 ? 13.648 9.712 -0.270 1.00 97.31 191 SER A C 1
ATOM 1415 O O . SER A 1 191 ? 14.187 8.605 -0.224 1.00 97.31 191 SER A O 1
ATOM 1417 N N . PRO A 1 192 ? 12.307 9.854 -0.266 1.00 98.00 192 PRO A N 1
ATOM 1418 C CA . PRO A 1 192 ? 11.422 8.702 -0.232 1.00 98.00 192 PRO A CA 1
ATOM 1419 C C . PRO A 1 192 ? 11.578 7.874 -1.514 1.00 98.00 192 PRO A C 1
ATOM 1421 O O . PRO A 1 192 ? 11.497 8.414 -2.617 1.00 98.00 192 PRO A O 1
ATOM 1424 N N . THR A 1 193 ? 11.822 6.574 -1.365 1.00 97.25 193 THR A N 1
ATOM 1425 C CA . THR A 1 193 ? 12.182 5.641 -2.455 1.00 97.25 193 THR A CA 1
ATOM 1426 C C . THR A 1 193 ? 11.143 4.555 -2.693 1.00 97.25 193 THR A C 1
ATOM 1428 O O . THR A 1 193 ? 11.026 4.053 -3.809 1.00 97.25 193 THR A O 1
ATOM 1431 N N . GLY A 1 194 ? 10.363 4.213 -1.669 1.00 97.06 194 GLY A N 1
ATOM 1432 C CA . GLY A 1 194 ? 9.377 3.145 -1.723 1.00 97.06 194 GLY A CA 1
ATOM 1433 C C . GLY A 1 194 ? 8.180 3.449 -0.849 1.00 97.06 194 GLY A C 1
ATOM 1434 O O . GLY A 1 194 ? 8.332 4.020 0.231 1.00 97.06 194 GLY A O 1
ATOM 1435 N N . ILE A 1 195 ? 6.992 3.060 -1.307 1.00 98.12 195 ILE A N 1
ATOM 1436 C CA . ILE A 1 195 ? 5.758 3.198 -0.539 1.00 98.12 195 ILE A CA 1
ATOM 1437 C C . ILE A 1 195 ? 4.888 1.957 -0.673 1.00 98.12 195 ILE A C 1
ATOM 1439 O O . ILE A 1 195 ? 4.863 1.321 -1.722 1.00 98.12 195 ILE A O 1
ATOM 1443 N N . CYS A 1 196 ? 4.137 1.641 0.374 1.00 96.69 196 CYS A N 1
ATOM 1444 C CA . CYS A 1 196 ? 3.063 0.658 0.304 1.00 96.69 196 CYS A CA 1
ATOM 1445 C C . CYS A 1 196 ? 1.991 0.966 1.345 1.00 96.69 196 CYS A C 1
ATOM 1447 O O . CYS A 1 196 ? 2.275 1.569 2.380 1.00 96.69 196 CYS A O 1
ATOM 1449 N N . LEU A 1 197 ? 0.771 0.513 1.090 1.00 91.00 197 LEU A N 1
ATOM 1450 C CA . LEU A 1 197 ? -0.316 0.557 2.058 1.00 91.00 197 LEU A CA 1
ATOM 1451 C C . LEU A 1 197 ? -0.431 -0.792 2.769 1.00 91.00 197 LEU A C 1
ATOM 1453 O O . LEU A 1 197 ? -0.201 -1.839 2.162 1.00 91.00 197 LEU A O 1
ATOM 1457 N N . ASP A 1 198 ? -0.796 -0.774 4.046 1.00 85.12 198 ASP A N 1
ATOM 1458 C CA . ASP A 1 198 ? -1.298 -1.974 4.712 1.00 85.12 198 ASP A CA 1
ATOM 1459 C C . ASP A 1 198 ? -2.789 -2.219 4.408 1.00 85.12 198 ASP A C 1
ATOM 1461 O O . ASP A 1 198 ? -3.453 -1.440 3.723 1.00 85.12 198 ASP A O 1
ATOM 1465 N N . GLY A 1 199 ? -3.346 -3.303 4.962 1.00 72.56 199 GLY A N 1
ATOM 1466 C CA . GLY A 1 199 ? -4.783 -3.601 4.866 1.00 72.56 199 GLY A CA 1
ATOM 1467 C C . GLY A 1 199 ? -5.693 -2.580 5.571 1.00 72.56 199 GLY A C 1
ATOM 1468 O O . GLY A 1 199 ? -6.918 -2.676 5.480 1.00 72.56 199 GLY A O 1
ATOM 1469 N N . SER A 1 200 ? -5.110 -1.614 6.279 1.00 67.50 200 SER A N 1
ATOM 1470 C CA . SER A 1 200 ? -5.771 -0.503 6.963 1.00 67.50 200 SER A CA 1
ATOM 1471 C C . SER A 1 200 ? -5.757 0.787 6.170 1.00 67.50 200 SER A C 1
ATOM 1473 O O . SER A 1 200 ? -6.461 1.722 6.539 1.00 67.50 200 SER A O 1
ATOM 1475 N N . GLY A 1 201 ? -4.992 0.844 5.083 1.00 78.56 201 GLY A N 1
ATOM 1476 C CA . GLY A 1 201 ? -4.751 2.075 4.351 1.00 78.56 201 GLY A CA 1
ATOM 1477 C C . GLY A 1 201 ? -3.784 3.021 5.065 1.00 78.56 201 GLY A C 1
ATOM 1478 O O . GLY A 1 201 ? -3.760 4.203 4.718 1.00 78.56 201 GLY A O 1
ATOM 1479 N N . ASN A 1 202 ? -3.011 2.544 6.048 1.00 84.50 202 ASN A N 1
ATOM 1480 C CA . ASN A 1 202 ? -1.844 3.264 6.548 1.00 84.50 202 ASN A CA 1
ATOM 1481 C C . ASN A 1 202 ? -0.743 3.170 5.496 1.00 84.50 202 ASN A C 1
ATOM 1483 O O . ASN A 1 202 ? -0.413 2.087 5.010 1.00 84.50 202 ASN A O 1
ATOM 1487 N N . LEU A 1 203 ? -0.169 4.313 5.149 1.00 93.19 203 LEU A N 1
ATOM 1488 C CA . LEU A 1 203 ? 0.892 4.412 4.164 1.00 93.19 203 LEU A CA 1
ATOM 1489 C C . LEU A 1 203 ? 2.243 4.294 4.853 1.00 93.19 203 LEU A C 1
ATOM 1491 O O . LEU A 1 203 ? 2.551 5.087 5.739 1.00 93.19 203 LEU A O 1
ATOM 1495 N N . PHE A 1 204 ? 3.062 3.353 4.407 1.00 95.56 204 PHE A N 1
ATOM 1496 C CA . PHE A 1 204 ? 4.460 3.211 4.789 1.00 95.56 204 PHE A CA 1
ATOM 1497 C C . PHE A 1 204 ? 5.356 3.815 3.724 1.00 95.56 204 PHE A C 1
ATOM 1499 O O . PHE A 1 204 ? 5.081 3.679 2.534 1.00 95.56 204 PHE A O 1
ATOM 1506 N N . ILE A 1 205 ? 6.425 4.477 4.159 1.00 97.50 205 ILE A N 1
ATOM 1507 C CA . ILE A 1 205 ? 7.344 5.212 3.297 1.00 97.50 205 ILE A CA 1
ATOM 1508 C C . ILE A 1 205 ? 8.772 4.854 3.691 1.00 97.50 205 ILE A C 1
ATOM 1510 O O . ILE A 1 205 ? 9.168 5.100 4.826 1.00 97.50 205 ILE A O 1
ATOM 1514 N N . ALA A 1 206 ? 9.547 4.294 2.767 1.00 97.50 206 ALA A N 1
ATOM 1515 C CA . ALA A 1 206 ? 10.981 4.097 2.925 1.00 97.50 206 ALA A CA 1
ATOM 1516 C C . ALA A 1 206 ? 11.697 5.416 2.644 1.00 97.50 206 ALA A C 1
ATOM 1518 O O . ALA A 1 206 ? 11.552 5.980 1.560 1.00 97.50 206 ALA A O 1
ATOM 1519 N N . ASN A 1 207 ? 12.471 5.892 3.614 1.00 97.62 207 ASN A N 1
ATOM 1520 C CA . ASN A 1 207 ? 13.307 7.076 3.495 1.00 97.62 207 ASN A CA 1
ATOM 1521 C C . ASN A 1 207 ? 14.760 6.639 3.329 1.00 97.62 207 ASN A C 1
ATOM 1523 O O . ASN A 1 207 ? 15.437 6.257 4.289 1.00 97.62 207 ASN A O 1
ATOM 1527 N N . TYR A 1 208 ? 15.246 6.708 2.094 1.00 96.44 208 TYR A N 1
ATOM 1528 C CA . TYR A 1 208 ? 16.627 6.365 1.778 1.00 96.44 208 TYR A CA 1
ATOM 1529 C C . TYR A 1 208 ? 17.625 7.328 2.437 1.00 96.44 208 TYR A C 1
ATOM 1531 O O . TYR A 1 208 ? 18.715 6.927 2.829 1.00 96.44 208 TYR A O 1
ATOM 1539 N N . GLY A 1 209 ? 17.261 8.607 2.568 1.00 96.19 209 GLY A N 1
ATOM 1540 C CA . GLY A 1 209 ? 18.175 9.669 2.991 1.00 96.19 209 GLY A CA 1
ATOM 1541 C C . GLY A 1 209 ? 18.522 9.684 4.482 1.00 96.19 209 GLY A C 1
ATOM 1542 O O . GLY A 1 209 ? 19.492 10.339 4.858 1.00 96.19 209 GLY A O 1
ATOM 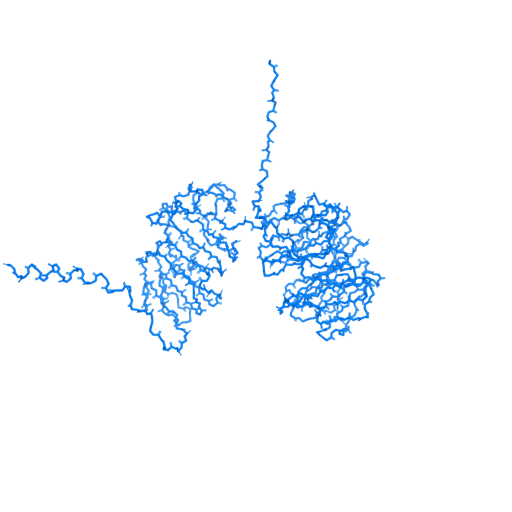1543 N N . ASP A 1 210 ? 17.752 9.002 5.331 1.00 95.62 210 ASP A N 1
ATOM 1544 C CA . ASP A 1 210 ? 17.988 8.939 6.781 1.00 95.62 210 ASP A CA 1
ATOM 1545 C C . ASP A 1 210 ? 17.823 7.532 7.379 1.00 95.62 210 ASP A C 1
ATOM 1547 O O . ASP A 1 210 ? 17.721 7.380 8.599 1.00 95.62 210 ASP A O 1
ATOM 1551 N N . ASN A 1 211 ? 17.845 6.503 6.527 1.00 95.81 211 ASN A N 1
ATOM 1552 C CA . ASN A 1 211 ? 17.745 5.096 6.911 1.00 95.81 211 ASN A CA 1
ATOM 1553 C C . ASN A 1 211 ? 16.548 4.834 7.837 1.00 95.81 211 ASN A C 1
ATOM 1555 O O . ASN A 1 211 ? 16.679 4.267 8.930 1.00 95.81 211 ASN A O 1
ATOM 1559 N N . SER A 1 212 ? 15.372 5.294 7.422 1.00 95.38 212 SER A N 1
ATOM 1560 C CA . SER A 1 212 ? 14.157 5.183 8.220 1.00 95.38 212 SER A CA 1
ATOM 1561 C C . SER A 1 212 ? 12.967 4.723 7.390 1.00 95.38 212 SER A C 1
ATOM 1563 O O . SER A 1 212 ? 12.962 4.778 6.161 1.00 95.38 212 SER A O 1
ATOM 1565 N N . ILE A 1 213 ? 11.933 4.266 8.082 1.00 95.88 213 ILE A N 1
ATOM 1566 C CA . ILE A 1 213 ? 10.603 4.086 7.518 1.00 95.88 213 ILE A CA 1
ATOM 1567 C C . ILE A 1 213 ? 9.677 5.022 8.276 1.00 95.88 213 ILE A C 1
ATOM 1569 O O . ILE A 1 213 ? 9.659 5.016 9.508 1.00 95.88 213 ILE A O 1
ATOM 1573 N N . SER A 1 214 ? 8.906 5.811 7.543 1.00 94.12 214 SER A N 1
ATOM 1574 C CA . SER A 1 214 ? 7.825 6.631 8.082 1.00 94.12 214 SER A CA 1
ATOM 1575 C C . SER A 1 214 ? 6.473 5.973 7.832 1.00 94.12 214 SER A C 1
ATOM 1577 O O . SER A 1 214 ? 6.331 5.117 6.959 1.00 94.12 214 SER A O 1
ATOM 1579 N N . MET A 1 215 ? 5.467 6.405 8.584 1.00 89.94 215 MET A N 1
ATOM 1580 C CA . MET A 1 215 ? 4.078 6.015 8.408 1.00 89.94 215 MET A CA 1
ATOM 1581 C C . MET A 1 215 ? 3.173 7.248 8.403 1.00 89.94 215 MET A C 1
ATOM 1583 O O . MET A 1 215 ? 3.330 8.161 9.225 1.00 89.94 215 MET A O 1
ATOM 1587 N N . ILE A 1 216 ? 2.199 7.241 7.497 1.00 86.38 216 ILE A N 1
ATOM 1588 C CA . ILE A 1 216 ? 1.037 8.123 7.515 1.00 86.38 216 ILE A CA 1
ATOM 1589 C C . ILE A 1 216 ? -0.194 7.259 7.801 1.00 86.38 216 ILE A C 1
ATOM 1591 O O . ILE A 1 216 ? -0.533 6.392 6.994 1.00 86.38 216 ILE A O 1
ATOM 1595 N N . PRO A 1 217 ? -0.878 7.485 8.923 1.00 80.12 217 PRO A N 1
ATOM 1596 C CA . PRO A 1 217 ? -2.106 6.777 9.241 1.00 80.12 217 PRO A CA 1
ATOM 1597 C C . PRO A 1 217 ? -3.206 7.002 8.204 1.00 80.12 217 PRO A C 1
ATOM 1599 O O . PRO A 1 217 ? -3.324 8.093 7.629 1.00 80.12 217 PRO A O 1
ATOM 1602 N N . HIS A 1 218 ? -4.067 6.005 8.031 1.00 77.81 218 HIS A N 1
ATOM 1603 C CA . HIS A 1 218 ? -5.279 6.159 7.239 1.00 77.81 218 HIS A CA 1
ATOM 1604 C C . HIS A 1 218 ? -6.147 7.320 7.753 1.00 77.81 218 HIS A C 1
ATOM 1606 O O . HIS A 1 218 ? -6.261 7.553 8.954 1.00 77.81 218 HIS A O 1
ATOM 1612 N N . GLY A 1 219 ? -6.758 8.067 6.832 1.00 68.88 219 GLY A N 1
ATOM 1613 C CA . GLY A 1 219 ? -7.594 9.226 7.165 1.00 68.88 219 GLY A CA 1
ATOM 1614 C C . GLY A 1 219 ? -6.824 10.489 7.575 1.00 68.88 219 GLY A C 1
ATOM 1615 O O . GLY A 1 219 ? -7.456 11.496 7.890 1.00 68.88 219 GLY A O 1
ATOM 1616 N N . SER A 1 220 ? -5.485 10.479 7.537 1.00 73.88 220 SER A N 1
ATOM 1617 C CA . SER A 1 220 ? -4.679 11.683 7.781 1.00 73.88 220 SER A CA 1
ATOM 1618 C C . SER A 1 220 ? -5.036 12.801 6.797 1.00 73.88 220 SER A C 1
ATOM 1620 O O . SER A 1 220 ? -5.006 12.605 5.577 1.00 73.88 220 SER A O 1
ATOM 1622 N N . VAL A 1 221 ? -5.341 13.982 7.337 1.00 75.25 221 VAL A N 1
ATOM 1623 C CA . VAL A 1 221 ? -5.679 15.187 6.565 1.00 75.25 221 VAL A CA 1
ATOM 1624 C C . VAL A 1 221 ? -4.450 15.763 5.857 1.00 75.25 221 VAL A C 1
ATOM 1626 O O . VAL A 1 221 ? -3.311 15.406 6.176 1.00 75.25 221 VAL A O 1
ATOM 1629 N N . ASP A 1 222 ? -4.669 16.659 4.896 1.00 77.75 222 ASP A N 1
ATOM 1630 C CA . ASP A 1 222 ? -3.586 17.321 4.165 1.00 77.75 222 ASP A CA 1
ATOM 1631 C C . ASP A 1 222 ? -2.570 18.002 5.101 1.00 77.75 222 ASP A C 1
ATOM 1633 O O . ASP A 1 222 ? -2.920 18.528 6.159 1.00 77.75 222 ASP A O 1
ATOM 1637 N N . GLY A 1 223 ? -1.292 17.941 4.730 1.00 73.69 223 GLY A N 1
ATOM 1638 C CA . GLY A 1 223 ? -0.189 18.497 5.509 1.00 73.69 223 GLY A CA 1
ATOM 1639 C C . GLY A 1 223 ? 0.159 17.739 6.793 1.00 73.69 223 GLY A C 1
ATOM 1640 O O . GLY A 1 223 ? 1.071 18.173 7.499 1.00 73.69 223 GLY A O 1
ATOM 1641 N N . THR A 1 224 ? -0.506 16.615 7.107 1.00 76.56 224 THR A N 1
ATOM 1642 C CA . THR A 1 224 ? -0.157 15.792 8.279 1.00 76.56 224 THR A CA 1
ATOM 1643 C C . THR A 1 224 ? 1.323 15.385 8.211 1.00 76.56 224 THR A C 1
ATOM 1645 O O . THR A 1 224 ? 1.726 14.741 7.236 1.00 76.56 224 THR A O 1
ATOM 1648 N N . PRO A 1 225 ? 2.149 15.738 9.216 1.00 73.06 225 PRO A N 1
ATOM 1649 C CA . PRO A 1 225 ? 3.538 15.306 9.260 1.00 73.06 225 PRO A CA 1
ATOM 1650 C C . PRO A 1 225 ? 3.623 13.787 9.376 1.00 73.06 225 PRO A C 1
ATOM 1652 O O . PRO A 1 225 ? 2.879 13.171 10.142 1.00 73.06 225 PRO A O 1
ATOM 1655 N N . ALA A 1 226 ? 4.553 13.181 8.647 1.00 79.69 226 ALA A N 1
ATOM 1656 C CA . ALA A 1 226 ? 4.772 11.750 8.757 1.00 79.69 226 ALA A CA 1
ATOM 1657 C C . ALA A 1 226 ? 5.326 11.377 10.138 1.00 79.69 226 ALA A C 1
ATOM 1659 O O . ALA A 1 226 ? 6.190 12.062 10.690 1.00 79.69 226 ALA A O 1
ATOM 1660 N N . THR A 1 227 ? 4.856 10.257 10.679 1.00 79.06 227 THR A N 1
ATOM 1661 C CA . THR A 1 227 ? 5.384 9.694 11.927 1.00 79.06 227 THR A CA 1
ATOM 1662 C C . THR A 1 227 ? 6.533 8.742 11.617 1.00 79.06 227 THR A C 1
ATOM 1664 O O . THR A 1 227 ? 6.447 7.967 10.667 1.00 79.06 227 THR A O 1
ATOM 1667 N N . ALA A 1 228 ? 7.621 8.785 12.389 1.00 85.31 228 ALA A N 1
ATOM 1668 C CA . ALA A 1 228 ? 8.695 7.804 12.245 1.00 85.31 228 ALA A CA 1
ATOM 1669 C C . ALA A 1 228 ? 8.184 6.430 12.701 1.00 85.31 228 ALA A C 1
ATOM 1671 O O . ALA A 1 228 ? 7.810 6.267 13.859 1.00 85.31 228 ALA A O 1
ATOM 1672 N N . PHE A 1 229 ? 8.168 5.452 11.798 1.00 87.31 229 PHE A N 1
ATOM 1673 C CA . PHE A 1 229 ? 7.767 4.076 12.087 1.00 87.31 229 PHE A CA 1
ATOM 1674 C C . PHE A 1 229 ? 8.951 3.221 12.534 1.00 87.31 229 PHE A C 1
ATOM 1676 O O . PHE A 1 229 ? 8.822 2.409 13.441 1.00 87.31 229 PHE A O 1
ATOM 1683 N N . MET A 1 230 ? 10.112 3.400 11.914 1.00 89.44 230 MET A N 1
ATOM 1684 C CA . MET A 1 230 ? 11.367 2.777 12.320 1.00 89.44 230 MET A CA 1
ATOM 1685 C C . MET A 1 230 ? 12.511 3.709 11.937 1.00 89.44 230 MET A C 1
ATOM 1687 O O . MET A 1 230 ? 12.547 4.201 10.816 1.00 89.44 230 MET A O 1
ATOM 1691 N N . SER A 1 231 ? 13.448 3.955 12.846 1.00 90.00 231 SER A N 1
ATOM 1692 C CA . SER A 1 231 ? 14.588 4.851 12.623 1.00 90.00 231 SER A CA 1
ATOM 1693 C C . SER A 1 231 ? 15.907 4.128 12.853 1.00 90.00 231 SER A C 1
ATOM 1695 O O . SER A 1 231 ? 15.973 3.250 13.714 1.00 90.00 231 SER A O 1
ATOM 1697 N N . GLY A 1 232 ? 16.966 4.549 12.162 1.00 87.38 232 GLY A N 1
ATOM 1698 C CA . GLY A 1 232 ? 18.303 3.994 12.374 1.00 87.38 232 GLY A CA 1
ATOM 1699 C C . GLY A 1 232 ? 18.437 2.568 11.850 1.00 87.38 232 GLY A C 1
ATOM 1700 O O . GLY A 1 232 ? 19.109 1.744 12.470 1.00 87.38 232 GLY A O 1
ATOM 1701 N N . LEU A 1 233 ? 17.785 2.268 10.722 1.00 91.19 233 LEU A N 1
ATOM 1702 C CA . LEU A 1 233 ? 18.032 1.028 10.000 1.00 91.19 233 LEU A CA 1
ATOM 1703 C C . LEU A 1 233 ? 19.533 0.925 9.673 1.00 91.19 233 LEU A C 1
ATOM 1705 O O . LEU A 1 233 ? 20.156 1.925 9.301 1.00 91.19 233 LEU A O 1
ATOM 1709 N N . PRO A 1 234 ? 20.135 -0.273 9.765 1.00 91.19 234 PRO A N 1
ATOM 1710 C CA . PRO A 1 234 ? 21.543 -0.468 9.417 1.00 91.19 234 PRO A CA 1
ATOM 1711 C C . PRO A 1 234 ? 21.799 -0.408 7.898 1.00 91.19 234 PRO A C 1
ATOM 1713 O O . PRO A 1 234 ? 22.907 -0.686 7.451 1.00 91.19 234 PRO A O 1
ATOM 1716 N N . TYR A 1 235 ? 20.781 -0.062 7.108 1.00 93.62 235 TYR A N 1
ATOM 1717 C CA . TYR A 1 235 ? 20.788 0.040 5.654 1.00 93.62 235 TYR A CA 1
ATOM 1718 C C . TYR A 1 235 ? 19.860 1.171 5.194 1.00 93.62 235 TYR A C 1
ATOM 1720 O O . TYR A 1 235 ? 18.965 1.591 5.931 1.00 93.62 235 TYR A O 1
ATOM 1728 N N . ALA A 1 236 ? 20.052 1.634 3.958 1.00 94.88 236 ALA A N 1
ATOM 1729 C CA . ALA A 1 236 ? 19.168 2.602 3.321 1.00 94.88 236 ALA A CA 1
ATOM 1730 C C . ALA A 1 236 ? 18.011 1.854 2.627 1.00 94.88 236 ALA A C 1
ATOM 1732 O O . ALA A 1 236 ? 18.255 1.097 1.686 1.00 94.88 236 ALA A O 1
ATOM 1733 N N . PRO A 1 237 ? 16.755 1.999 3.086 1.00 95.75 237 PRO A N 1
ATOM 1734 C CA . PRO A 1 237 ? 15.645 1.232 2.535 1.00 95.75 237 PRO A CA 1
ATOM 1735 C C . PRO A 1 237 ? 15.290 1.710 1.118 1.00 95.75 237 PRO A C 1
ATOM 1737 O O . PRO A 1 237 ? 15.230 2.909 0.844 1.00 95.75 237 PRO A O 1
ATOM 1740 N N . SER A 1 238 ? 15.045 0.766 0.208 1.00 94.25 238 SER A N 1
ATOM 1741 C CA . SER A 1 238 ? 14.684 1.042 -1.192 1.00 94.25 238 SER A CA 1
ATOM 1742 C C . SER A 1 238 ? 13.170 0.949 -1.411 1.00 94.25 238 SER A C 1
ATOM 1744 O O . SER A 1 238 ? 12.479 1.944 -1.218 1.00 94.25 238 SER A O 1
ATOM 1746 N N . MET A 1 239 ? 12.633 -0.219 -1.772 1.00 96.38 239 MET A N 1
ATOM 1747 C CA . MET A 1 239 ? 11.191 -0.435 -1.932 1.00 96.38 239 MET A CA 1
ATOM 1748 C C . MET A 1 239 ? 10.569 -1.107 -0.710 1.00 96.38 239 MET A C 1
ATOM 1750 O O . MET A 1 239 ? 11.227 -1.854 0.021 1.00 96.38 239 MET A O 1
ATOM 1754 N N . LEU A 1 240 ? 9.270 -0.865 -0.538 1.00 96.88 240 LEU A N 1
ATOM 1755 C CA . LEU A 1 240 ? 8.424 -1.503 0.460 1.00 96.88 240 LEU A CA 1
ATOM 1756 C C . LEU A 1 240 ? 7.321 -2.317 -0.210 1.00 96.88 240 LEU A C 1
ATOM 1758 O O . LEU A 1 240 ? 6.779 -1.922 -1.238 1.00 96.88 240 LEU A O 1
ATOM 1762 N N . THR A 1 241 ? 6.934 -3.420 0.417 1.00 96.56 241 THR A N 1
ATOM 1763 C CA . THR A 1 241 ? 5.661 -4.088 0.137 1.00 96.56 241 THR A CA 1
ATOM 1764 C C . THR A 1 241 ? 5.080 -4.642 1.432 1.00 96.56 241 THR A C 1
ATOM 1766 O O . THR A 1 241 ? 5.814 -4.900 2.387 1.00 96.56 241 THR A O 1
ATOM 1769 N N . TYR A 1 242 ? 3.765 -4.818 1.499 1.00 92.62 242 TYR A N 1
ATOM 1770 C CA . TYR A 1 242 ? 3.083 -5.281 2.701 1.00 92.62 242 TYR A CA 1
ATOM 1771 C C . TYR A 1 242 ? 2.247 -6.515 2.396 1.00 92.62 242 TYR A C 1
ATOM 1773 O O . TYR A 1 242 ? 1.479 -6.539 1.435 1.00 92.62 242 TYR A O 1
ATOM 1781 N N . ARG A 1 243 ? 2.365 -7.544 3.236 1.00 86.44 243 ARG A N 1
ATOM 1782 C CA . ARG A 1 243 ? 1.524 -8.740 3.147 1.00 86.44 243 ARG A CA 1
ATOM 1783 C C . ARG A 1 243 ? 1.399 -9.415 4.500 1.00 86.44 243 ARG A C 1
ATOM 1785 O O . ARG A 1 243 ? 2.385 -9.529 5.223 1.00 86.44 243 ARG A O 1
ATOM 1792 N N . ALA A 1 244 ? 0.201 -9.917 4.806 1.00 80.56 244 ALA A N 1
ATOM 1793 C CA . ALA A 1 244 ? -0.069 -10.729 5.996 1.00 80.56 244 ALA A CA 1
ATOM 1794 C C . ALA A 1 244 ? 0.510 -10.106 7.284 1.00 80.56 244 ALA A C 1
ATOM 1796 O O . ALA A 1 244 ? 1.302 -10.718 8.001 1.00 80.56 244 ALA A O 1
ATOM 1797 N N . ASN A 1 245 ? 0.153 -8.845 7.532 1.00 75.94 245 ASN A N 1
ATOM 1798 C CA . ASN A 1 245 ? 0.587 -8.063 8.689 1.00 75.94 245 ASN A CA 1
ATOM 1799 C C . ASN A 1 245 ? 2.106 -7.877 8.831 1.00 75.94 245 ASN A C 1
ATOM 1801 O O . ASN A 1 245 ? 2.611 -7.636 9.927 1.00 75.94 245 ASN A O 1
ATOM 1805 N N . THR A 1 246 ? 2.839 -7.989 7.726 1.00 86.06 246 THR A N 1
ATOM 1806 C CA . THR A 1 246 ? 4.293 -7.855 7.700 1.00 86.06 246 THR A CA 1
ATOM 1807 C C . THR A 1 246 ? 4.701 -6.897 6.593 1.00 86.06 246 THR A C 1
ATOM 1809 O O . THR A 1 246 ? 4.295 -7.054 5.439 1.00 86.06 246 THR A O 1
ATOM 1812 N N . LEU A 1 247 ? 5.527 -5.917 6.953 1.00 93.81 247 LEU A N 1
ATOM 1813 C CA . LEU A 1 247 ? 6.183 -5.033 6.002 1.00 93.81 247 LEU A CA 1
ATOM 1814 C C . LEU A 1 247 ? 7.478 -5.701 5.532 1.00 93.81 247 LEU A C 1
ATOM 1816 O O . LEU A 1 247 ? 8.237 -6.228 6.342 1.00 93.81 247 LEU A O 1
ATOM 1820 N N . TYR A 1 248 ? 7.736 -5.680 4.234 1.00 96.94 248 TYR A N 1
ATOM 1821 C CA . TYR A 1 248 ? 8.959 -6.184 3.625 1.00 96.94 248 TYR A CA 1
ATOM 1822 C C . TYR A 1 248 ? 9.708 -5.015 3.012 1.00 96.94 248 TYR A C 1
ATOM 1824 O O . TYR A 1 248 ? 9.105 -4.183 2.335 1.00 96.94 248 TYR A O 1
ATOM 1832 N N . VAL A 1 249 ? 11.013 -4.957 3.251 1.00 97.56 249 VAL A N 1
ATOM 1833 C CA . VAL A 1 249 ? 11.874 -3.873 2.776 1.00 97.56 249 VAL A CA 1
ATOM 1834 C C . VAL A 1 249 ? 13.132 -4.436 2.139 1.00 97.56 249 VAL A C 1
ATOM 1836 O O . VAL A 1 249 ? 13.777 -5.319 2.705 1.00 97.56 249 VAL A O 1
ATOM 1839 N N . ALA A 1 250 ? 13.480 -3.927 0.961 1.00 97.75 250 ALA A N 1
ATOM 1840 C CA . ALA A 1 250 ? 14.753 -4.220 0.316 1.00 97.75 250 ALA A CA 1
ATOM 1841 C C . ALA A 1 250 ? 15.817 -3.233 0.804 1.00 97.75 250 ALA A C 1
ATOM 1843 O O . ALA A 1 250 ? 15.580 -2.022 0.860 1.00 97.75 250 ALA A O 1
ATOM 1844 N N . ASP A 1 251 ? 17.004 -3.741 1.125 1.00 95.19 251 ASP A N 1
ATOM 1845 C CA . ASP A 1 251 ? 18.104 -2.940 1.676 1.00 95.19 251 ASP A CA 1
ATOM 1846 C C . ASP A 1 251 ? 18.943 -2.202 0.619 1.00 95.19 251 ASP A C 1
ATOM 1848 O O . ASP A 1 251 ? 19.906 -1.522 0.965 1.00 95.19 251 ASP A O 1
ATOM 1852 N N . GLY A 1 252 ? 18.607 -2.360 -0.667 1.00 93.00 252 GLY A N 1
ATOM 1853 C CA . GLY A 1 252 ? 19.336 -1.754 -1.782 1.00 93.00 252 GLY A CA 1
ATOM 1854 C C . GLY A 1 252 ? 20.707 -2.378 -2.066 1.00 93.00 252 GLY A C 1
ATOM 1855 O O . GLY A 1 252 ? 21.402 -1.916 -2.969 1.00 93.00 252 GLY A O 1
ATOM 1856 N N . THR A 1 253 ? 21.103 -3.423 -1.334 1.00 95.38 253 THR A N 1
ATOM 1857 C CA . THR A 1 253 ? 22.418 -4.069 -1.443 1.00 95.38 253 THR A CA 1
ATOM 1858 C C . THR A 1 253 ? 22.307 -5.548 -1.807 1.00 95.38 253 THR A C 1
ATOM 1860 O O . THR A 1 253 ? 22.684 -5.920 -2.916 1.00 95.38 253 THR A O 1
ATOM 1863 N N . ALA A 1 254 ? 21.755 -6.391 -0.932 1.00 97.19 254 ALA A N 1
ATOM 1864 C CA . ALA A 1 254 ? 21.737 -7.840 -1.127 1.00 97.19 254 ALA A CA 1
ATOM 1865 C C . ALA A 1 254 ? 20.588 -8.579 -0.429 1.00 97.19 254 ALA A C 1
ATOM 1867 O O . ALA A 1 254 ? 20.477 -9.801 -0.593 1.00 97.19 254 ALA A O 1
ATOM 1868 N N . SER A 1 255 ? 19.747 -7.884 0.345 1.00 98.25 255 SER A N 1
ATOM 1869 C CA . SER A 1 255 ? 18.792 -8.543 1.240 1.00 98.25 255 SER A CA 1
ATOM 1870 C C . SER A 1 255 ? 17.408 -7.906 1.247 1.00 98.25 255 SER A C 1
ATOM 1872 O O . SER A 1 255 ? 17.220 -6.720 0.967 1.00 98.25 255 SER A O 1
ATOM 1874 N N . VAL A 1 256 ? 16.438 -8.721 1.652 1.00 98.38 256 VAL A N 1
ATOM 1875 C CA . VAL A 1 256 ? 15.084 -8.303 2.016 1.00 98.38 256 VAL A CA 1
ATOM 1876 C C . VAL A 1 256 ? 14.875 -8.614 3.495 1.00 98.38 256 VAL A C 1
ATOM 1878 O O . VAL A 1 256 ? 15.190 -9.713 3.961 1.00 98.38 256 VAL A O 1
ATOM 1881 N N . TYR A 1 257 ? 14.313 -7.662 4.232 1.00 97.62 257 TYR A N 1
ATOM 1882 C CA . TYR A 1 257 ? 13.987 -7.793 5.648 1.00 97.62 257 TYR A CA 1
ATOM 1883 C C . TYR A 1 257 ? 12.476 -7.806 5.858 1.00 97.62 257 TYR A C 1
ATOM 1885 O O . TYR A 1 257 ? 11.736 -7.100 5.175 1.00 97.62 257 TYR A O 1
ATOM 1893 N N . LYS A 1 258 ? 12.031 -8.581 6.847 1.00 93.94 258 LYS A N 1
ATOM 1894 C CA . LYS A 1 258 ? 10.691 -8.503 7.428 1.00 93.94 258 LYS A CA 1
ATOM 1895 C C . LYS A 1 258 ? 10.721 -7.537 8.596 1.00 93.94 258 LYS A C 1
ATOM 1897 O O . LYS A 1 258 ? 11.492 -7.725 9.540 1.00 93.94 258 LYS A O 1
ATOM 1902 N N . ILE A 1 259 ? 9.833 -6.561 8.561 1.00 91.00 259 ILE A N 1
ATOM 1903 C CA . ILE A 1 259 ? 9.538 -5.684 9.678 1.00 91.00 259 ILE A CA 1
ATOM 1904 C C . ILE A 1 259 ? 8.190 -6.091 10.256 1.00 91.00 259 ILE A C 1
ATOM 1906 O O . ILE A 1 259 ? 7.153 -6.048 9.594 1.00 91.00 259 ILE A O 1
ATOM 1910 N N . THR A 1 260 ? 8.238 -6.509 11.515 1.00 82.31 260 THR A N 1
ATOM 1911 C CA . THR A 1 260 ? 7.067 -6.878 12.315 1.00 82.31 260 THR A CA 1
ATOM 1912 C C . THR A 1 260 ? 6.964 -5.963 13.531 1.00 82.31 260 THR A C 1
ATOM 1914 O O . THR A 1 260 ? 7.935 -5.309 13.915 1.00 82.31 260 THR A O 1
ATOM 1917 N N . GLY A 1 261 ? 5.780 -5.893 14.140 1.00 68.62 261 GLY A N 1
ATOM 1918 C CA . GLY A 1 261 ? 5.478 -4.892 15.167 1.00 68.62 261 GLY A CA 1
ATOM 1919 C C . GLY A 1 261 ? 5.061 -3.552 14.553 1.00 68.62 261 GLY A C 1
ATOM 1920 O O . GLY A 1 261 ? 4.699 -3.488 13.382 1.00 68.62 261 GLY A O 1
ATOM 1921 N N . GLY A 1 262 ? 5.081 -2.478 15.341 1.00 67.25 262 GLY A N 1
ATOM 1922 C CA . GLY A 1 262 ? 4.815 -1.138 14.827 1.00 67.25 262 GLY A CA 1
ATOM 1923 C C . GLY A 1 262 ? 3.390 -0.637 15.009 1.00 67.25 262 GLY A C 1
ATOM 1924 O O . GLY A 1 262 ? 3.193 0.170 15.896 1.00 67.25 262 GLY A O 1
ATOM 1925 N N . ILE A 1 263 ? 2.382 -1.041 14.237 1.00 56.69 263 ILE A N 1
ATOM 1926 C CA . ILE A 1 263 ? 1.070 -0.364 14.329 1.00 56.69 263 ILE A CA 1
ATOM 1927 C C . ILE A 1 263 ? 0.319 -0.813 15.592 1.00 56.69 263 ILE A C 1
ATOM 1929 O O . ILE A 1 263 ? -0.120 -1.959 15.680 1.00 56.69 263 ILE A O 1
ATOM 1933 N N . LEU A 1 264 ? 0.175 0.068 16.588 1.00 46.84 264 LEU A N 1
ATOM 1934 C CA . LEU A 1 264 ? -0.778 -0.128 17.677 1.00 46.84 264 LEU A CA 1
ATOM 1935 C C . LEU A 1 264 ? -2.021 0.712 17.375 1.00 46.84 264 LEU A C 1
ATOM 1937 O O . LEU A 1 264 ? -2.124 1.868 17.772 1.00 46.84 264 LEU A O 1
ATOM 1941 N N . GLN A 1 265 ? -3.021 0.087 16.775 1.00 54.66 265 GLN A N 1
ATOM 1942 C CA . GLN A 1 265 ? -4.341 0.234 17.369 1.00 54.66 265 GLN A CA 1
ATOM 1943 C C . GLN A 1 265 ? -4.900 -1.136 17.721 1.00 54.66 265 GLN A C 1
ATOM 1945 O O . GLN A 1 265 ? -5.988 -1.524 17.336 1.00 54.66 265 GLN A O 1
ATOM 1950 N N . THR A 1 266 ? -4.191 -1.830 18.618 1.00 59.50 266 THR A N 1
ATOM 1951 C CA . THR A 1 266 ? -4.724 -3.032 19.279 1.00 59.50 266 THR A CA 1
ATOM 1952 C C . THR A 1 266 ? -6.004 -2.752 20.070 1.00 59.50 266 THR A C 1
ATOM 1954 O O . THR A 1 266 ? -6.617 -3.685 20.589 1.00 59.50 266 THR A O 1
ATOM 1957 N N . ARG A 1 267 ? -6.386 -1.475 20.211 1.00 76.69 267 ARG A N 1
ATOM 1958 C CA . ARG A 1 267 ? -7.554 -1.008 20.935 1.00 76.69 267 ARG A CA 1
ATOM 1959 C C . ARG A 1 267 ? -8.174 0.224 20.273 1.00 76.69 267 ARG A C 1
ATOM 1961 O O . ARG A 1 267 ? -7.560 1.287 20.250 1.00 76.69 267 ARG A O 1
ATOM 1968 N N . PHE A 1 268 ? -9.415 0.086 19.837 1.00 87.12 268 PHE A N 1
ATOM 1969 C CA . PHE A 1 268 ? -10.316 1.182 19.515 1.00 87.12 268 PHE A CA 1
ATOM 1970 C C . PHE A 1 268 ? -11.274 1.426 20.673 1.00 87.12 268 PHE A C 1
ATOM 1972 O O . PHE A 1 268 ? -11.740 0.479 21.304 1.00 87.12 268 PHE A O 1
ATOM 1979 N N . TYR A 1 269 ? -11.608 2.685 20.924 1.00 92.06 269 TYR A N 1
ATOM 1980 C CA . TYR A 1 269 ? -12.647 3.069 21.874 1.00 92.06 269 TYR A CA 1
ATOM 1981 C C . TYR A 1 269 ? -13.925 3.441 21.127 1.00 92.06 269 TYR A C 1
ATOM 1983 O O . TYR A 1 269 ? -13.879 4.158 20.126 1.00 92.06 269 TYR A O 1
ATOM 1991 N N . VAL A 1 270 ? -15.065 2.961 21.619 1.00 97.19 270 VAL A N 1
ATOM 1992 C CA . VAL A 1 270 ? -16.392 3.245 21.060 1.00 97.19 270 VAL A CA 1
ATOM 1993 C C . VAL A 1 270 ? -17.294 3.758 22.175 1.00 97.19 270 VAL A C 1
ATOM 1995 O O . VAL A 1 270 ? -17.472 3.083 23.192 1.00 97.19 270 VAL A O 1
ATOM 1998 N N . LYS A 1 271 ? -17.837 4.962 21.996 1.00 96.56 271 LYS A N 1
ATOM 1999 C CA . LYS A 1 271 ? -18.681 5.653 22.972 1.00 96.56 271 LYS A CA 1
ATOM 2000 C C . LYS A 1 271 ? -19.588 6.651 22.243 1.00 96.56 271 LYS A C 1
ATOM 2002 O O . LYS A 1 271 ? -19.102 7.634 21.694 1.00 96.56 271 LYS A O 1
ATOM 2007 N N . GLN A 1 272 ? -20.899 6.392 22.236 1.00 92.56 272 GLN A N 1
ATOM 2008 C CA . GLN A 1 272 ? -21.895 7.174 21.477 1.00 92.56 272 GLN A CA 1
ATOM 2009 C C . GLN A 1 272 ? -21.914 8.674 21.812 1.00 92.56 272 GLN A C 1
ATOM 2011 O O . GLN A 1 272 ? -22.199 9.489 20.940 1.00 92.56 272 GLN A O 1
ATOM 2016 N N . ASP A 1 273 ? -21.625 9.038 23.060 1.00 90.56 273 ASP A N 1
ATOM 2017 C CA . ASP A 1 273 ? -21.632 10.413 23.567 1.00 90.56 273 ASP A CA 1
ATOM 2018 C C . ASP A 1 273 ? -20.244 11.080 23.552 1.00 90.56 273 ASP A C 1
ATOM 2020 O O . ASP A 1 273 ? -20.062 12.143 24.146 1.00 90.56 273 ASP A O 1
ATOM 2024 N N . ALA A 1 274 ? -19.248 10.483 22.886 1.00 93.06 274 ALA A N 1
ATOM 2025 C CA . ALA A 1 274 ? -17.950 11.121 22.687 1.00 93.06 274 ALA A CA 1
ATOM 2026 C C . ALA A 1 274 ? -18.061 12.348 21.764 1.00 93.06 274 ALA A C 1
ATOM 2028 O O . ALA A 1 274 ? -18.781 12.340 20.768 1.00 93.06 274 ALA A O 1
ATOM 2029 N N . THR A 1 275 ? -17.322 13.410 22.093 1.00 93.06 275 THR A N 1
ATOM 2030 C CA . THR A 1 275 ? -17.365 14.698 21.373 1.00 93.06 275 THR A CA 1
ATOM 2031 C C . THR A 1 275 ? -16.039 15.073 20.711 1.00 93.06 275 THR A C 1
ATOM 2033 O O . THR A 1 275 ? -15.923 16.169 20.167 1.00 93.06 275 THR A O 1
ATOM 2036 N N . GLY A 1 276 ? -15.015 14.225 20.834 1.00 83.12 276 GLY A N 1
ATOM 2037 C CA . GLY A 1 276 ? -13.687 14.455 20.271 1.00 83.12 276 GLY A CA 1
ATOM 2038 C C . GLY A 1 276 ? -13.603 14.121 18.783 1.00 83.12 276 GLY A C 1
ATOM 2039 O O . GLY A 1 276 ? -14.581 14.199 18.042 1.00 83.12 276 GLY A O 1
ATOM 2040 N N . ALA A 1 277 ? -12.413 13.729 18.335 1.00 74.81 277 ALA A N 1
ATOM 2041 C CA . ALA A 1 277 ? -12.084 13.590 16.916 1.00 74.81 277 ALA A CA 1
ATOM 2042 C C . ALA A 1 277 ? -12.742 12.400 16.184 1.00 74.81 277 ALA A C 1
ATOM 2044 O O . ALA A 1 277 ? -12.539 12.260 14.979 1.00 74.81 277 ALA A O 1
ATOM 2045 N N . ASN A 1 278 ? -13.514 11.552 16.877 1.00 81.50 278 ASN A N 1
ATOM 2046 C CA . ASN A 1 278 ? -14.212 10.391 16.306 1.00 81.50 278 ASN A CA 1
ATOM 2047 C C . ASN A 1 278 ? -13.281 9.434 15.531 1.00 81.50 278 ASN A C 1
ATOM 2049 O O . ASN A 1 278 ? -13.579 9.015 14.415 1.00 81.50 278 ASN A O 1
ATOM 2053 N N . ASN A 1 279 ? -12.126 9.122 16.119 1.00 74.56 279 ASN A N 1
ATOM 2054 C CA . ASN A 1 279 ? -11.071 8.291 15.527 1.00 74.56 279 ASN A CA 1
ATOM 2055 C C . ASN A 1 279 ? -10.739 7.037 16.363 1.00 74.56 279 ASN A C 1
ATOM 2057 O O . ASN A 1 279 ? -9.874 6.242 15.994 1.00 74.56 279 ASN A O 1
ATOM 2061 N N . GLY A 1 280 ? -11.399 6.860 17.510 1.00 82.81 280 GLY A N 1
ATOM 2062 C CA . GLY A 1 280 ? -11.261 5.692 18.370 1.00 82.81 280 GLY A CA 1
ATOM 2063 C C . GLY A 1 280 ? -9.947 5.600 19.148 1.00 82.81 280 GLY A C 1
ATOM 2064 O O . GLY A 1 280 ? -9.664 4.531 19.683 1.00 82.81 280 GLY A O 1
ATOM 2065 N N . GLN A 1 281 ? -9.142 6.666 19.226 1.00 77.25 281 GLN A N 1
ATOM 2066 C CA . GLN A 1 281 ? -7.814 6.655 19.873 1.00 77.25 281 GLN A CA 1
ATOM 2067 C C . GLN A 1 281 ? -7.870 6.773 21.404 1.00 77.25 281 GLN A C 1
ATOM 2069 O O . GLN A 1 281 ? -6.955 6.350 22.109 1.00 77.25 281 GLN A O 1
ATOM 2074 N N . SER A 1 282 ? -8.950 7.340 21.936 1.00 81.94 282 SER A N 1
ATOM 2075 C CA . SER A 1 282 ? -9.178 7.530 23.368 1.00 81.94 282 SER A CA 1
ATOM 2076 C C . SER A 1 282 ? -10.676 7.480 23.664 1.00 81.94 282 SER A C 1
ATOM 2078 O O . SER A 1 282 ? -11.485 7.524 22.741 1.00 81.94 282 SER A O 1
ATOM 2080 N N . TRP A 1 283 ? -11.080 7.448 24.936 1.00 91.62 283 TRP A N 1
ATOM 2081 C CA . TRP A 1 283 ? -12.498 7.618 25.279 1.00 91.62 283 TRP A CA 1
ATOM 2082 C C . TRP A 1 283 ? -13.066 8.987 24.877 1.00 91.62 283 TRP A C 1
ATOM 2084 O O . TRP A 1 283 ? -14.264 9.086 24.626 1.00 91.62 283 TRP A O 1
ATOM 2094 N N . ALA A 1 284 ? -12.231 10.031 24.814 1.00 87.75 284 ALA A N 1
ATOM 2095 C CA . ALA A 1 284 ? -12.651 11.366 24.389 1.00 87.75 284 ALA A CA 1
ATOM 2096 C C . ALA A 1 284 ? -12.848 11.442 22.867 1.00 87.75 284 ALA A C 1
ATOM 2098 O O . ALA A 1 284 ? -13.814 12.044 22.403 1.00 87.75 284 ALA A O 1
ATOM 2099 N N . ASP A 1 285 ? -11.970 10.784 22.109 1.00 81.19 285 ASP A N 1
ATOM 2100 C CA . ASP A 1 285 ? -11.983 10.735 20.642 1.00 81.19 285 ASP A CA 1
ATOM 2101 C C . ASP A 1 285 ? -12.623 9.451 20.098 1.00 81.19 285 ASP A C 1
ATOM 2103 O O . ASP A 1 285 ? -12.383 9.070 18.953 1.00 81.19 285 ASP A O 1
ATOM 2107 N N . ALA A 1 286 ? -13.398 8.752 20.927 1.00 90.31 286 ALA A N 1
ATOM 2108 C CA . ALA A 1 286 ? -13.976 7.457 20.606 1.00 90.31 286 ALA A CA 1
ATOM 2109 C C . ALA A 1 286 ? -14.870 7.524 19.362 1.00 90.31 286 ALA A C 1
ATOM 2111 O O . ALA A 1 286 ? -15.475 8.557 19.075 1.00 90.31 286 ALA A O 1
ATOM 2112 N N . TYR A 1 287 ? -14.995 6.400 18.656 1.00 93.12 287 TYR A N 1
ATOM 2113 C CA . TYR A 1 287 ? -16.013 6.281 17.622 1.00 93.12 287 TYR A CA 1
ATOM 2114 C C . TYR A 1 287 ? -17.408 6.386 18.245 1.00 93.12 287 TYR A C 1
ATOM 2116 O O . TYR A 1 287 ? -17.717 5.686 19.214 1.00 93.12 287 TYR A O 1
ATOM 2124 N N . THR A 1 288 ? -18.263 7.225 17.670 1.00 95.50 288 THR A N 1
ATOM 2125 C CA . THR A 1 288 ? -19.671 7.359 18.080 1.00 95.50 288 THR A CA 1
ATOM 2126 C C . THR A 1 288 ? -20.575 6.310 17.428 1.00 95.50 288 THR A C 1
ATOM 2128 O O . THR A 1 288 ? -21.665 6.038 17.931 1.00 95.50 288 THR A O 1
ATOM 2131 N N . ASP A 1 289 ? -20.098 5.663 16.361 1.00 94.94 289 ASP A N 1
ATOM 2132 C CA . ASP A 1 289 ? -20.764 4.565 15.661 1.00 94.94 289 ASP A CA 1
ATOM 2133 C C . ASP A 1 289 ? -19.947 3.265 15.760 1.00 94.94 289 ASP A C 1
ATOM 2135 O O . ASP A 1 289 ? -18.759 3.218 15.428 1.00 94.94 289 ASP A O 1
ATOM 2139 N N . LEU A 1 290 ? -20.589 2.186 16.220 1.00 97.44 290 LEU A N 1
ATOM 2140 C CA . LEU A 1 290 ? -19.925 0.895 16.413 1.00 97.44 290 LEU A CA 1
ATOM 2141 C C . LEU A 1 290 ? -19.544 0.231 15.083 1.00 97.44 290 LEU A C 1
ATOM 2143 O O . LEU A 1 290 ? -18.482 -0.385 15.003 1.00 97.44 290 LEU A O 1
ATOM 2147 N N . GLN A 1 291 ? -20.371 0.341 14.040 1.00 96.81 291 GLN A N 1
ATOM 2148 C CA . GLN A 1 291 ? -20.057 -0.294 12.760 1.00 96.81 291 GLN A CA 1
ATOM 2149 C C . GLN A 1 291 ? -18.881 0.410 12.075 1.00 96.81 291 GLN A C 1
ATOM 2151 O O . GLN A 1 291 ? -18.027 -0.264 11.503 1.00 96.81 291 GLN A O 1
ATOM 2156 N N . ALA A 1 292 ? -18.780 1.735 12.187 1.00 87.75 292 ALA A N 1
ATOM 2157 C CA . ALA A 1 292 ? -17.632 2.511 11.730 1.00 87.75 292 ALA A CA 1
ATOM 2158 C C . ALA A 1 292 ? -16.340 2.053 12.421 1.00 87.75 292 ALA A C 1
ATOM 2160 O O . ALA A 1 292 ? -15.341 1.815 11.743 1.00 87.75 292 ALA A O 1
ATOM 2161 N N . ALA A 1 293 ? -16.381 1.828 13.739 1.00 92.38 293 ALA A N 1
ATOM 2162 C CA . ALA A 1 293 ? -15.245 1.286 14.481 1.00 92.38 293 ALA A CA 1
ATOM 2163 C C . ALA A 1 293 ? -14.853 -0.126 14.012 1.00 92.38 293 ALA A C 1
ATOM 2165 O O . ALA A 1 293 ? -13.672 -0.407 13.822 1.00 92.38 293 ALA A O 1
ATOM 2166 N N . ILE A 1 294 ? -15.829 -1.018 13.794 1.00 92.50 294 ILE A N 1
ATOM 2167 C CA . ILE A 1 294 ? -15.568 -2.381 13.297 1.00 92.50 294 ILE A CA 1
ATOM 2168 C C . ILE A 1 294 ? -14.955 -2.335 11.893 1.00 92.50 294 ILE A C 1
ATOM 2170 O O . ILE A 1 294 ? -14.019 -3.079 11.599 1.00 92.50 294 ILE A O 1
ATOM 2174 N N . ASN A 1 295 ? -15.455 -1.452 11.029 1.00 84.81 295 ASN A N 1
ATOM 2175 C CA . ASN A 1 295 ? -14.943 -1.284 9.672 1.00 84.81 295 ASN A CA 1
ATOM 2176 C C . ASN A 1 295 ? -13.492 -0.782 9.683 1.00 84.81 295 ASN A C 1
ATOM 2178 O O . ASN A 1 295 ? -12.682 -1.279 8.895 1.00 84.81 295 ASN A O 1
ATOM 2182 N N . ALA A 1 296 ? -13.172 0.142 10.596 1.00 76.06 296 ALA A N 1
ATOM 2183 C CA . ALA A 1 296 ? -11.843 0.722 10.770 1.00 76.06 296 ALA A CA 1
ATOM 2184 C C . ALA A 1 296 ? -10.813 -0.239 11.386 1.00 76.06 296 ALA A C 1
ATOM 2186 O O . ALA A 1 296 ? -9.628 -0.060 11.139 1.00 76.06 296 ALA A O 1
ATOM 2187 N N . ALA A 1 297 ? -11.242 -1.243 12.156 1.00 79.00 297 ALA A N 1
ATOM 2188 C CA . ALA A 1 297 ? -10.353 -2.182 12.842 1.00 79.00 297 ALA A CA 1
ATOM 2189 C C . ALA A 1 297 ? -9.829 -3.318 11.951 1.00 79.00 297 ALA A C 1
ATOM 2191 O O . ALA A 1 297 ? -10.435 -3.667 10.937 1.00 79.00 297 ALA A O 1
ATOM 2192 N N . HIS A 1 298 ? -8.733 -3.955 12.351 1.00 72.88 298 HIS A N 1
ATOM 2193 C CA . HIS A 1 298 ? -8.051 -5.033 11.628 1.00 72.88 298 HIS A CA 1
ATOM 2194 C C . HIS A 1 298 ? -7.941 -6.304 12.457 1.00 72.88 298 HIS A C 1
ATOM 2196 O O . HIS A 1 298 ? -8.102 -6.304 13.675 1.00 72.88 298 HIS A O 1
ATOM 2202 N N . SER A 1 299 ? -7.656 -7.422 11.789 1.00 76.25 299 SER A N 1
ATOM 2203 C CA . SER A 1 299 ? -7.417 -8.691 12.478 1.00 76.25 299 SER A CA 1
ATOM 2204 C C . SER A 1 299 ? -6.289 -8.536 13.506 1.00 76.25 299 SER A C 1
ATOM 2206 O O . SER A 1 299 ? -5.161 -8.194 13.148 1.00 76.25 299 SER A O 1
ATOM 2208 N N . GLY A 1 300 ? -6.590 -8.827 14.772 1.00 70.38 300 GLY A N 1
ATOM 2209 C CA . GLY A 1 300 ? -5.707 -8.619 15.922 1.00 70.38 300 GLY A CA 1
ATOM 2210 C C . GLY A 1 300 ? -6.124 -7.452 16.822 1.00 70.38 300 GLY A C 1
ATOM 2211 O O . GLY A 1 300 ? -5.730 -7.433 17.993 1.00 70.38 300 GLY A O 1
ATOM 2212 N N . ASP A 1 301 ? -6.952 -6.534 16.325 1.00 81.06 301 ASP A N 1
ATOM 2213 C CA . ASP A 1 301 ? -7.419 -5.380 17.086 1.00 81.06 301 ASP A CA 1
ATOM 2214 C C . ASP A 1 301 ? -8.542 -5.746 18.050 1.00 81.06 301 ASP A C 1
ATOM 2216 O O . ASP A 1 301 ? -9.258 -6.743 17.903 1.00 81.06 301 ASP A O 1
ATOM 2220 N N . SER A 1 302 ? -8.702 -4.907 19.068 1.00 88.56 302 SER A N 1
ATOM 2221 C CA . SER A 1 302 ? -9.795 -4.990 20.025 1.00 88.56 302 SER A CA 1
ATOM 2222 C C . SER A 1 302 ? -10.614 -3.705 20.022 1.00 88.56 302 SER A C 1
ATOM 2224 O O . SER A 1 302 ? -10.062 -2.619 19.937 1.00 88.56 302 SER A O 1
ATOM 2226 N N . LEU A 1 303 ? -11.928 -3.794 20.166 1.00 95.06 303 LEU A N 1
ATOM 2227 C CA . LEU A 1 303 ? -12.807 -2.648 20.391 1.00 95.06 303 LEU A CA 1
ATOM 2228 C C . LEU A 1 303 ? -13.268 -2.676 21.841 1.00 95.06 303 LEU A C 1
ATOM 2230 O O . LEU A 1 303 ? -13.752 -3.703 22.314 1.00 95.06 303 LEU A O 1
ATOM 2234 N N . PHE A 1 304 ? -13.120 -1.562 22.546 1.00 96.44 304 PHE A N 1
ATOM 2235 C CA . PHE A 1 304 ? -13.636 -1.352 23.893 1.00 96.44 304 PHE A CA 1
ATOM 2236 C C . PHE A 1 304 ? -14.867 -0.469 23.770 1.00 96.44 304 PHE A C 1
ATOM 2238 O O . PHE A 1 304 ? -14.777 0.703 23.404 1.00 96.44 304 PHE A O 1
ATOM 2245 N N . VAL A 1 305 ? -16.027 -1.054 24.042 1.00 98.38 305 VAL A N 1
ATOM 2246 C CA . VAL A 1 305 ? -17.320 -0.406 23.843 1.00 98.38 305 VAL A CA 1
ATOM 2247 C C . VAL A 1 305 ? -17.894 -0.009 25.197 1.00 98.38 305 VAL A C 1
ATOM 2249 O O . VAL A 1 305 ? -18.151 -0.866 26.050 1.00 98.38 305 VAL A O 1
ATOM 2252 N N . ALA A 1 306 ? -18.078 1.295 25.399 1.00 98.00 306 ALA A N 1
ATOM 2253 C CA . ALA A 1 306 ? -18.634 1.846 26.627 1.00 98.00 306 ALA A CA 1
ATOM 2254 C C . ALA A 1 306 ? -20.139 1.584 26.716 1.00 98.00 306 ALA A C 1
ATOM 2256 O O . ALA A 1 306 ? -20.868 1.728 25.735 1.00 98.00 306 ALA A O 1
ATOM 2257 N N . ALA A 1 307 ? -20.620 1.247 27.907 1.00 95.75 307 ALA A N 1
ATOM 2258 C CA . ALA A 1 307 ? -22.025 1.311 28.246 1.00 95.75 307 ALA A CA 1
ATOM 2259 C C . ALA A 1 307 ? -22.483 2.769 28.242 1.00 95.75 307 ALA A C 1
ATOM 2261 O O . ALA A 1 307 ? -21.913 3.628 28.913 1.00 95.75 307 ALA A O 1
ATOM 2262 N N . THR A 1 308 ? -23.538 3.020 27.483 1.00 90.38 308 THR A N 1
ATOM 2263 C CA . THR A 1 308 ? -24.167 4.325 27.309 1.00 90.38 308 THR A CA 1
ATOM 2264 C C . THR A 1 308 ? -25.638 4.223 27.695 1.00 90.38 308 THR A C 1
ATOM 2266 O O . THR A 1 308 ? -26.211 3.132 27.730 1.00 90.38 308 THR A O 1
ATOM 2269 N N . ALA A 1 309 ? -26.265 5.359 28.008 1.00 89.62 309 ALA A N 1
ATOM 2270 C CA . ALA A 1 309 ? -27.695 5.394 28.326 1.00 89.62 309 ALA A CA 1
ATOM 2271 C C . ALA A 1 309 ? -28.566 4.984 27.124 1.00 89.62 309 ALA A C 1
ATOM 2273 O O . ALA A 1 309 ? -29.642 4.413 27.291 1.00 89.62 309 ALA A O 1
ATOM 2274 N N . THR A 1 310 ? -28.088 5.267 25.913 1.00 93.00 310 THR A N 1
ATOM 2275 C CA . THR A 1 310 ? -28.710 4.873 24.652 1.00 93.00 310 THR A CA 1
ATOM 2276 C C . THR A 1 310 ? -28.065 3.599 24.107 1.00 93.00 310 THR A C 1
ATOM 2278 O O . THR A 1 310 ? -26.844 3.458 24.183 1.00 93.00 310 THR A O 1
ATOM 2281 N N . PRO A 1 311 ? -28.848 2.662 23.548 1.00 95.06 311 PRO A N 1
ATOM 2282 C CA . PRO A 1 311 ? -28.295 1.501 22.860 1.00 95.06 311 PRO A CA 1
ATOM 2283 C C . PRO A 1 311 ? -27.542 1.867 21.575 1.00 95.06 311 PRO A C 1
ATOM 2285 O O . PRO A 1 311 ? -27.922 2.793 20.854 1.00 95.06 311 PRO A O 1
ATOM 2288 N N . TYR A 1 312 ? -26.534 1.067 21.232 1.00 97.50 312 TYR A N 1
ATOM 2289 C CA . TYR A 1 312 ? -25.929 1.079 19.902 1.00 97.50 312 TYR A CA 1
ATOM 2290 C C . TYR A 1 312 ? -26.891 0.413 18.923 1.00 97.50 312 TYR A C 1
ATOM 2292 O O . TYR A 1 312 ? -27.265 -0.746 19.114 1.00 97.50 312 TYR A O 1
ATOM 2300 N N . GLN A 1 313 ? -27.278 1.136 17.875 1.00 95.38 313 GLN A N 1
ATOM 2301 C CA . GLN A 1 313 ? -28.155 0.632 16.822 1.00 95.38 313 GLN A CA 1
ATOM 2302 C C . GLN A 1 313 ? -27.443 0.658 15.467 1.00 95.38 313 GLN A C 1
ATOM 2304 O O . GLN A 1 313 ? -26.738 1.626 15.185 1.00 95.38 313 GLN A O 1
ATOM 2309 N N . PRO A 1 314 ? -27.623 -0.371 14.623 1.00 93.38 314 PRO A N 1
ATOM 2310 C CA . PRO A 1 314 ? -27.163 -0.341 13.246 1.00 93.38 314 PRO A CA 1
ATOM 2311 C C . PRO A 1 314 ? -28.095 0.535 12.391 1.00 93.38 314 PRO A C 1
ATOM 2313 O O . PRO A 1 314 ? -29.160 0.989 12.836 1.00 93.38 314 PRO A O 1
ATOM 2316 N N . ALA A 1 315 ? -27.713 0.739 11.129 1.00 90.38 315 ALA A N 1
ATOM 2317 C CA . ALA A 1 315 ? -28.590 1.360 10.144 1.00 90.38 315 ALA A CA 1
ATOM 2318 C C . ALA A 1 315 ? -29.932 0.606 10.030 1.00 90.38 315 ALA A C 1
ATOM 2320 O O . ALA A 1 315 ? -30.033 -0.594 10.293 1.00 90.38 315 ALA A O 1
ATOM 2321 N N . SER A 1 316 ? -30.991 1.323 9.649 1.00 91.19 316 SER A N 1
ATOM 2322 C CA . SER A 1 316 ? -32.327 0.727 9.558 1.00 91.19 316 SER A CA 1
ATOM 2323 C C . SER A 1 316 ? -32.360 -0.416 8.540 1.00 91.19 316 SER A C 1
ATOM 2325 O O . SER A 1 316 ? -31.847 -0.290 7.430 1.00 91.19 316 SER A O 1
ATOM 2327 N N . GLY A 1 317 ? -32.954 -1.543 8.932 1.00 87.50 317 GLY A N 1
ATOM 2328 C CA . GLY A 1 317 ? -33.045 -2.762 8.130 1.00 87.50 317 GLY A CA 1
ATOM 2329 C C . GLY A 1 317 ? -31.764 -3.601 8.080 1.00 87.50 317 GLY A C 1
ATOM 2330 O O . GLY A 1 317 ? -31.762 -4.646 7.426 1.00 87.50 317 GLY A O 1
ATOM 2331 N N . THR A 1 318 ? -30.690 -3.204 8.769 1.00 89.00 318 THR A N 1
ATOM 2332 C CA . THR A 1 318 ? -29.425 -3.954 8.813 1.00 89.00 318 THR A CA 1
ATOM 2333 C C . THR A 1 318 ? -29.113 -4.474 10.219 1.00 89.00 318 THR A C 1
ATOM 2335 O O . THR A 1 318 ? -29.770 -4.119 11.199 1.00 89.00 318 THR A O 1
ATOM 2338 N N . GLY A 1 319 ? -28.126 -5.368 10.300 1.00 91.12 319 GLY A N 1
ATOM 2339 C CA . GLY A 1 319 ? -27.491 -5.789 11.547 1.00 91.12 319 GLY A CA 1
ATOM 2340 C C . GLY A 1 319 ? -26.022 -5.379 11.565 1.00 91.12 319 GLY A C 1
ATOM 2341 O O . GLY A 1 319 ? -25.446 -5.090 10.514 1.00 91.12 319 GLY A O 1
ATOM 2342 N N . PHE A 1 320 ? -25.400 -5.384 12.742 1.00 96.50 320 PHE A N 1
ATOM 2343 C CA . PHE A 1 320 ? -23.952 -5.228 12.840 1.00 96.50 320 PHE A CA 1
ATOM 2344 C C . PHE A 1 320 ? -23.254 -6.443 12.221 1.00 96.50 320 PHE A C 1
ATOM 2346 O O . PHE A 1 320 ? -23.574 -7.587 12.560 1.00 96.50 320 PHE A O 1
ATOM 2353 N N . SER A 1 321 ? -22.279 -6.195 11.350 1.00 95.50 321 SER A N 1
ATOM 2354 C CA . SER A 1 321 ? -21.400 -7.228 10.800 1.00 95.50 321 SER A CA 1
ATOM 2355 C C . SER A 1 321 ? -20.086 -7.216 11.559 1.00 95.50 321 SER A C 1
ATOM 2357 O O . SER A 1 321 ? -19.432 -6.177 11.658 1.00 95.50 321 SER A O 1
ATOM 2359 N N . MET A 1 322 ? -19.676 -8.380 12.056 1.00 96.88 322 MET A N 1
ATOM 2360 C CA . MET A 1 322 ? -18.352 -8.574 12.643 1.00 96.88 322 MET A CA 1
ATOM 2361 C C . MET A 1 322 ? -17.283 -8.653 11.542 1.00 96.88 322 MET A C 1
ATOM 2363 O O . MET A 1 322 ? -17.598 -8.792 10.356 1.00 96.88 322 MET A O 1
ATOM 2367 N N . LYS A 1 323 ? -16.012 -8.566 11.945 1.00 93.06 323 LYS A N 1
ATOM 2368 C CA . LYS A 1 323 ? -14.843 -8.605 11.061 1.00 93.06 323 LYS A CA 1
ATOM 2369 C C . LYS A 1 323 ? -13.841 -9.640 11.567 1.00 93.06 323 LYS A C 1
ATOM 2371 O O . LYS A 1 323 ? -13.658 -9.777 12.777 1.00 93.06 323 LYS A O 1
ATOM 2376 N N . GLU A 1 324 ? -13.231 -10.385 10.647 1.00 91.25 324 GLU A N 1
ATOM 2377 C CA . GLU A 1 324 ? -12.372 -11.513 11.013 1.00 91.25 324 GLU A CA 1
ATOM 2378 C C . GLU A 1 324 ? -11.167 -11.061 11.847 1.00 91.25 324 GLU A C 1
ATOM 2380 O O . GLU A 1 324 ? -10.523 -10.056 11.540 1.00 91.25 324 GLU A O 1
ATOM 2385 N N . GLY A 1 325 ? -10.899 -11.791 12.933 1.00 79.62 325 GLY A N 1
ATOM 2386 C CA . GLY A 1 325 ? -9.801 -11.516 13.862 1.00 79.62 325 GLY A CA 1
ATOM 2387 C C . GLY A 1 325 ? -9.962 -10.275 14.752 1.00 79.62 325 GLY A C 1
ATOM 2388 O O . GLY A 1 325 ? -9.076 -10.014 15.567 1.00 79.62 325 GLY A O 1
ATOM 2389 N N . VAL A 1 326 ? -11.060 -9.518 14.634 1.00 89.50 326 VAL A N 1
ATOM 2390 C CA . VAL A 1 326 ? -11.362 -8.369 15.506 1.00 89.50 326 VAL A CA 1
ATOM 2391 C C . VAL A 1 326 ? -12.081 -8.849 16.769 1.00 89.50 326 VAL A C 1
ATOM 2393 O O . VAL A 1 326 ? -13.036 -9.630 16.705 1.00 89.50 326 VAL A O 1
ATOM 2396 N N . LYS A 1 327 ? -11.652 -8.357 17.936 1.00 94.00 327 LYS A N 1
ATOM 2397 C CA . LYS A 1 327 ? -12.262 -8.684 19.233 1.00 94.00 327 LYS A CA 1
ATOM 2398 C C . LYS A 1 327 ? -13.070 -7.517 19.778 1.00 94.00 327 LYS A C 1
ATOM 2400 O O . LYS A 1 327 ? -12.526 -6.486 20.138 1.00 94.00 327 LYS A O 1
ATOM 2405 N N . ILE A 1 328 ? -14.375 -7.675 19.893 1.00 98.38 328 ILE A N 1
ATOM 2406 C CA . ILE A 1 328 ? -15.287 -6.617 20.317 1.00 98.38 328 ILE A CA 1
ATOM 2407 C C . ILE A 1 328 ? -15.691 -6.890 21.767 1.00 98.38 328 ILE A C 1
ATOM 2409 O O . ILE A 1 328 ? -16.344 -7.893 22.057 1.00 98.38 328 ILE A O 1
ATOM 2413 N N . PHE A 1 329 ? -15.299 -6.005 22.682 1.00 98.31 329 PHE A N 1
ATOM 2414 C CA . PHE A 1 329 ? -15.502 -6.145 24.122 1.00 98.31 329 PHE A CA 1
ATOM 2415 C C . PHE A 1 329 ? -16.407 -5.038 24.670 1.00 98.31 329 PHE A C 1
ATOM 2417 O O . PHE A 1 329 ? -16.077 -3.856 24.612 1.00 98.31 329 PHE A O 1
ATOM 2424 N N . GLY A 1 330 ? -17.530 -5.430 25.262 1.00 97.88 330 GLY A N 1
ATOM 2425 C CA . GLY A 1 330 ? -18.358 -4.591 26.126 1.00 97.88 330 GLY A CA 1
ATOM 2426 C C . GLY A 1 330 ? -17.995 -4.790 27.598 1.00 97.88 330 GLY A C 1
ATOM 2427 O O . GLY A 1 330 ? -17.272 -5.730 27.938 1.00 97.88 330 GLY A O 1
ATOM 2428 N N . GLY A 1 331 ? -18.510 -3.946 28.491 1.00 96.75 331 GLY A N 1
ATOM 2429 C CA . GLY A 1 331 ? -18.178 -3.989 29.922 1.00 96.75 331 GLY A CA 1
ATOM 2430 C C . GLY A 1 331 ? -17.314 -2.819 30.388 1.00 96.75 331 GLY A C 1
ATOM 2431 O O . GLY A 1 331 ? -16.507 -2.996 31.294 1.00 96.75 331 GLY A O 1
ATOM 2432 N N . PHE A 1 332 ? -17.435 -1.658 29.748 1.00 97.31 332 PHE A N 1
ATOM 2433 C CA . PHE A 1 332 ? -16.666 -0.454 30.063 1.00 97.31 332 PHE A CA 1
ATOM 2434 C C . PHE A 1 332 ? -17.622 0.706 30.359 1.00 97.31 332 PHE A C 1
ATOM 2436 O O . PHE A 1 332 ? -18.713 0.755 29.803 1.00 97.31 332 PHE A O 1
ATOM 2443 N N . LEU A 1 333 ? -17.237 1.639 31.219 1.00 95.69 333 LEU A N 1
ATOM 2444 C CA . LEU A 1 333 ? -17.952 2.882 31.526 1.00 95.69 333 LEU A CA 1
ATOM 2445 C C . LEU A 1 333 ? -17.439 4.063 30.689 1.00 95.69 333 LEU A C 1
ATOM 2447 O O . LEU A 1 333 ? -18.032 5.141 30.708 1.00 95.69 333 LEU A O 1
ATOM 2451 N N . GLY A 1 334 ? -16.349 3.876 29.945 1.00 94.44 334 GLY A N 1
ATOM 2452 C CA . GLY A 1 334 ? -15.786 4.909 29.085 1.00 94.44 334 GLY A CA 1
ATOM 2453 C C . GLY A 1 334 ? -14.769 5.800 29.796 1.00 94.44 334 GLY A C 1
ATOM 2454 O O . GLY A 1 334 ? -14.646 6.978 29.459 1.00 94.44 334 GLY A O 1
ATOM 2455 N N . SER A 1 335 ? -14.094 5.266 30.814 1.00 91.75 335 SER A N 1
ATOM 2456 C CA . SER A 1 335 ? -13.034 5.946 31.576 1.00 91.75 335 SER A CA 1
ATOM 2457 C C . SER A 1 335 ? -11.837 5.041 31.887 1.00 91.75 335 SER A C 1
ATOM 2459 O O . SER A 1 335 ? -10.844 5.496 32.453 1.00 91.75 335 SER A O 1
ATOM 2461 N N . GLU A 1 336 ? -11.911 3.768 31.504 1.00 90.50 336 GLU A N 1
ATOM 2462 C CA . GLU A 1 336 ? -10.897 2.757 31.757 1.00 90.50 336 GLU A CA 1
ATOM 2463 C C . GLU A 1 336 ? -9.619 3.010 30.957 1.00 90.50 336 GLU A C 1
ATOM 2465 O O . GLU A 1 336 ? -9.650 3.334 29.771 1.00 90.50 336 GLU A O 1
ATOM 2470 N N . THR A 1 337 ? -8.480 2.796 31.596 1.00 78.44 337 THR A N 1
ATOM 2471 C CA . THR A 1 337 ? -7.148 2.870 30.996 1.00 78.44 337 THR A CA 1
ATOM 2472 C C . THR A 1 337 ? -6.603 1.487 30.623 1.00 78.44 337 THR A C 1
ATOM 2474 O O . THR A 1 337 ? -5.722 1.386 29.765 1.00 78.44 337 THR A O 1
ATOM 2477 N N . ASP A 1 338 ? -7.147 0.406 31.196 1.00 75.12 338 ASP A N 1
ATOM 2478 C CA . ASP A 1 338 ? -6.697 -0.966 30.950 1.00 75.12 338 ASP A CA 1
ATOM 2479 C C . ASP A 1 338 ? 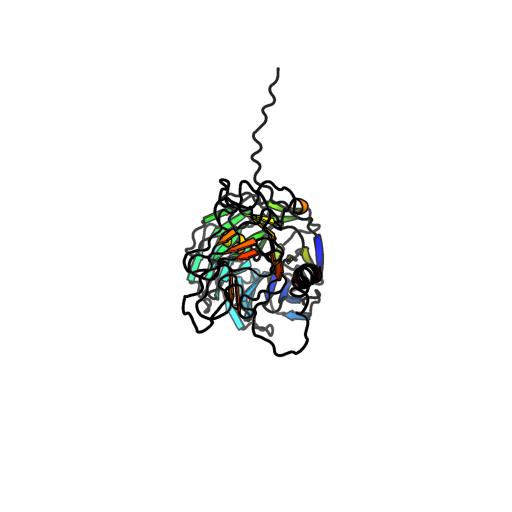-7.842 -1.992 30.832 1.00 75.12 338 ASP A C 1
ATOM 2481 O O . ASP A 1 338 ? -8.930 -1.807 31.371 1.00 75.12 338 ASP A O 1
ATOM 2485 N N . PHE A 1 339 ? -7.588 -3.115 30.146 1.00 78.50 339 PHE A N 1
ATOM 2486 C CA . PHE A 1 339 ? -8.566 -4.200 29.997 1.00 78.50 339 PHE A CA 1
ATOM 2487 C C . PHE A 1 339 ? -8.960 -4.837 31.335 1.00 78.50 339 PHE A C 1
ATOM 2489 O O . PHE A 1 339 ? -10.100 -5.263 31.490 1.00 78.50 339 PHE A O 1
ATOM 2496 N N . SER A 1 340 ? -8.052 -4.901 32.312 1.00 84.56 340 SER A N 1
ATOM 2497 C CA . SER A 1 340 ? -8.334 -5.474 33.638 1.00 84.56 340 SER A CA 1
ATOM 2498 C C . SER A 1 340 ? -9.417 -4.719 34.418 1.00 84.56 340 SER A C 1
ATOM 2500 O O . SER A 1 340 ? -10.016 -5.285 35.328 1.00 84.56 340 SER A O 1
ATOM 2502 N N . GLN A 1 341 ? -9.707 -3.470 34.042 1.00 88.75 341 GLN A N 1
ATOM 2503 C CA . GLN A 1 341 ? -10.769 -2.651 34.636 1.00 88.75 341 GLN A CA 1
ATOM 2504 C C . GLN A 1 341 ? -12.158 -2.956 34.056 1.00 88.75 341 GLN A C 1
ATOM 2506 O O . GLN A 1 341 ? -13.154 -2.415 34.533 1.00 88.75 341 GLN A O 1
ATOM 2511 N N . ARG A 1 342 ? -12.238 -3.828 33.042 1.00 95.75 342 ARG A N 1
ATOM 2512 C CA . ARG A 1 342 ? -13.490 -4.275 32.432 1.00 95.75 342 ARG A CA 1
ATOM 2513 C C . ARG A 1 342 ? -14.421 -4.868 33.489 1.00 95.75 342 ARG A C 1
ATOM 2515 O O . ARG A 1 342 ? -14.085 -5.834 34.170 1.00 95.75 342 ARG A O 1
ATOM 2522 N N . ASN A 1 343 ? -15.636 -4.338 33.558 1.00 95.38 343 ASN A N 1
ATOM 2523 C CA . ASN A 1 343 ? -16.688 -4.783 34.456 1.00 95.38 343 ASN A CA 1
ATOM 2524 C C . ASN A 1 343 ? -17.868 -5.356 33.660 1.00 95.38 343 ASN A C 1
ATOM 2526 O O . ASN A 1 343 ? -18.621 -4.631 33.009 1.00 95.38 343 ASN A O 1
ATOM 2530 N N . LEU A 1 344 ? -18.084 -6.670 33.757 1.00 95.81 344 LEU A N 1
ATOM 2531 C CA . LEU A 1 344 ? -19.175 -7.355 33.055 1.00 95.81 344 LEU A CA 1
ATOM 2532 C C . LEU A 1 344 ? -20.579 -6.997 33.562 1.00 95.81 344 LEU A C 1
ATOM 2534 O O . LEU A 1 344 ? -21.541 -7.411 32.917 1.00 95.81 344 LEU A O 1
ATOM 2538 N N . ALA A 1 345 ? -20.714 -6.248 34.660 1.00 94.50 345 ALA A N 1
ATOM 2539 C CA . ALA A 1 345 ? -21.984 -5.640 35.056 1.00 94.50 345 ALA A CA 1
ATOM 2540 C C . ALA A 1 345 ? -22.352 -4.431 34.173 1.00 94.50 345 ALA A C 1
ATOM 2542 O O . ALA A 1 345 ? -23.531 -4.139 33.994 1.00 94.50 345 ALA A O 1
ATOM 2543 N N . SER A 1 346 ? -21.364 -3.773 33.561 1.00 94.31 346 SER A N 1
ATOM 2544 C CA . SER A 1 346 ? -21.531 -2.590 32.707 1.00 94.31 346 SER A CA 1
ATOM 2545 C C . SER A 1 346 ? -21.645 -2.966 31.226 1.00 94.31 346 SER A C 1
ATOM 2547 O O . SER A 1 346 ? -20.913 -2.445 30.385 1.00 94.31 346 SER A O 1
ATOM 2549 N N . LYS A 1 347 ? -22.510 -3.926 30.877 1.00 97.25 347 LYS A N 1
ATOM 2550 C CA . LYS A 1 347 ? -22.659 -4.360 29.477 1.00 97.25 347 LYS A CA 1
ATOM 2551 C C . LYS A 1 347 ? -23.328 -3.262 28.638 1.00 97.25 347 LYS A C 1
ATOM 2553 O O . LYS A 1 347 ? -24.456 -2.887 28.956 1.00 97.25 347 LYS A O 1
ATOM 2558 N N . PRO A 1 348 ? -22.711 -2.783 27.544 1.00 97.81 348 PRO A N 1
ATOM 2559 C CA . PRO A 1 348 ? -23.421 -1.991 26.547 1.00 97.81 348 PRO A CA 1
ATOM 2560 C C . PRO A 1 348 ? -24.525 -2.815 25.874 1.00 97.81 348 PRO A C 1
ATOM 2562 O O . PRO A 1 348 ? -24.435 -4.043 25.755 1.00 97.81 348 PRO A O 1
ATOM 2565 N N . THR A 1 349 ? -25.562 -2.118 25.410 1.00 97.94 349 THR A N 1
ATOM 2566 C CA . THR A 1 349 ? -26.688 -2.727 24.695 1.00 97.94 349 THR A CA 1
ATOM 2567 C C . THR A 1 349 ? -26.522 -2.537 23.194 1.00 97.94 349 THR A C 1
ATOM 2569 O O . THR A 1 349 ? -26.410 -1.405 22.726 1.00 97.94 349 THR A O 1
ATOM 2572 N N . LEU A 1 350 ? -26.542 -3.639 22.447 1.00 97.94 350 LEU A N 1
ATOM 2573 C CA . LEU A 1 350 ? -26.729 -3.659 21.001 1.00 97.94 350 LEU A CA 1
ATOM 2574 C C . LEU A 1 350 ? -28.212 -3.888 20.726 1.00 97.94 350 LEU A C 1
ATOM 2576 O O . LEU A 1 350 ? -28.781 -4.895 21.163 1.00 97.94 350 LEU A O 1
ATOM 2580 N N . GLN A 1 351 ? -28.836 -2.949 20.026 1.00 96.31 351 GLN A N 1
ATOM 2581 C CA . GLN A 1 351 ? -30.255 -2.998 19.716 1.00 96.31 351 GLN A CA 1
ATOM 2582 C C . GLN A 1 351 ? -30.482 -3.114 18.210 1.00 96.31 351 GLN A C 1
ATOM 2584 O O . GLN A 1 351 ? -29.897 -2.373 17.427 1.00 96.31 351 GLN A O 1
ATOM 2589 N N . GLY A 1 352 ? -31.343 -4.044 17.803 1.00 92.56 352 GLY A N 1
ATOM 2590 C CA . GLY A 1 352 ? -31.739 -4.199 16.405 1.00 92.56 352 GLY A CA 1
ATOM 2591 C C . GLY A 1 352 ? -32.579 -3.027 15.894 1.00 92.56 352 GLY A C 1
ATOM 2592 O O . GLY A 1 352 ? -33.266 -2.355 16.662 1.00 92.56 352 GLY A O 1
ATOM 2593 N N . ASN A 1 353 ? -32.548 -2.812 14.578 1.00 92.06 353 ASN A N 1
ATOM 2594 C CA . ASN A 1 353 ? -33.258 -1.722 13.907 1.00 92.06 353 ASN A CA 1
ATOM 2595 C C . ASN A 1 353 ? -34.058 -2.237 12.696 1.00 92.06 353 ASN A C 1
ATOM 2597 O O . ASN A 1 353 ? -33.870 -1.795 11.566 1.00 92.06 353 ASN A O 1
ATOM 2601 N N . GLY A 1 354 ? -34.921 -3.234 12.919 1.00 86.69 354 GLY A N 1
ATOM 2602 C CA . GLY A 1 354 ? -35.734 -3.858 11.861 1.00 86.69 354 GLY A CA 1
ATOM 2603 C C . GLY A 1 354 ? -35.083 -5.051 11.147 1.00 86.69 354 GLY A C 1
ATOM 2604 O O . GLY A 1 354 ? -35.561 -5.456 10.093 1.00 86.69 354 GLY A O 1
ATOM 2605 N N . ASN A 1 355 ? -34.002 -5.601 11.708 1.00 85.12 355 ASN A N 1
ATOM 2606 C CA . ASN A 1 355 ? -33.375 -6.859 11.292 1.00 85.12 355 ASN A CA 1
ATOM 2607 C C . ASN A 1 355 ? -32.725 -7.545 12.513 1.00 85.12 355 ASN A C 1
ATOM 2609 O O . ASN A 1 355 ? -32.899 -7.080 13.648 1.00 85.12 355 ASN A O 1
ATOM 2613 N N . SER A 1 356 ? -31.996 -8.643 12.307 1.00 88.19 356 SER A N 1
ATOM 2614 C CA . SER A 1 356 ? -31.132 -9.242 13.323 1.00 88.19 356 SER A CA 1
ATOM 2615 C C . SER A 1 356 ? -30.132 -8.228 13.872 1.00 88.19 356 SER A C 1
ATOM 2617 O O . SER A 1 356 ? -29.586 -7.428 13.116 1.00 88.19 356 SER A O 1
ATOM 2619 N N . VAL A 1 357 ? -29.858 -8.263 15.180 1.00 93.00 357 VAL A N 1
ATOM 2620 C CA . VAL A 1 357 ? -28.904 -7.318 15.795 1.00 93.00 357 VAL A CA 1
ATOM 2621 C C . VAL A 1 357 ? -27.495 -7.537 15.248 1.00 93.00 357 VAL A C 1
ATOM 2623 O O . VAL A 1 357 ? -26.833 -6.578 14.866 1.00 93.00 357 VAL A O 1
ATOM 2626 N N . ILE A 1 358 ? -27.053 -8.795 15.183 1.00 93.88 358 ILE A N 1
ATOM 2627 C CA . ILE A 1 358 ? -25.790 -9.209 14.561 1.00 93.88 358 ILE A CA 1
ATOM 2628 C C . ILE A 1 358 ? -26.101 -10.064 13.335 1.00 93.88 358 ILE A C 1
ATOM 2630 O O . ILE A 1 358 ? -26.898 -10.999 13.428 1.00 93.88 358 ILE A O 1
ATOM 2634 N N . THR A 1 359 ? -25.460 -9.768 12.206 1.00 91.06 359 THR A N 1
ATOM 2635 C CA . THR A 1 359 ? -25.631 -10.493 10.939 1.00 91.06 359 THR A CA 1
ATOM 2636 C C . THR A 1 359 ? -24.270 -10.770 10.309 1.00 91.06 359 THR A C 1
ATOM 2638 O O . THR A 1 359 ? -23.583 -9.838 9.903 1.00 91.06 359 THR A O 1
ATOM 2641 N N . ASN A 1 360 ? -23.893 -12.043 10.184 1.00 90.62 360 ASN A N 1
ATOM 2642 C CA . ASN A 1 360 ? -22.672 -12.471 9.501 1.00 90.62 360 ASN A CA 1
ATOM 2643 C C . ASN A 1 360 ? -23.002 -13.549 8.466 1.00 90.62 360 ASN A C 1
ATOM 2645 O O . ASN A 1 360 ? -23.509 -14.615 8.813 1.00 90.62 360 ASN A O 1
ATOM 2649 N N . ILE A 1 361 ? -22.722 -13.277 7.194 1.00 86.75 361 ILE A N 1
ATOM 2650 C CA . ILE A 1 361 ? -23.068 -14.169 6.085 1.00 86.75 361 ILE A CA 1
ATOM 2651 C C . ILE A 1 361 ? -21.847 -14.327 5.192 1.00 86.75 361 ILE A C 1
ATOM 2653 O O . ILE A 1 361 ? -21.457 -13.370 4.529 1.00 86.75 361 ILE A O 1
ATOM 2657 N N . ASN A 1 362 ? -21.266 -15.529 5.169 1.00 84.94 362 ASN A N 1
ATOM 2658 C CA . ASN A 1 362 ? -20.155 -15.896 4.287 1.00 84.94 362 ASN A CA 1
ATOM 2659 C C . ASN A 1 362 ? -19.003 -14.862 4.268 1.00 84.94 362 ASN A C 1
ATOM 2661 O O . ASN A 1 362 ? -18.374 -14.631 3.239 1.00 84.94 362 ASN A O 1
ATOM 2665 N N . ASN A 1 363 ? -18.742 -14.202 5.402 1.00 81.25 363 ASN A N 1
ATOM 2666 C CA . ASN A 1 363 ? -17.711 -13.168 5.549 1.00 81.25 363 ASN A CA 1
ATOM 2667 C C . ASN A 1 363 ? -16.414 -13.715 6.173 1.00 81.25 363 ASN A C 1
ATOM 2669 O O . ASN A 1 363 ? -15.608 -12.952 6.698 1.00 81.25 363 ASN A O 1
ATOM 2673 N N . GLY A 1 364 ? -16.219 -15.037 6.121 1.00 85.31 364 GLY A N 1
ATOM 2674 C CA . GLY A 1 364 ? -14.966 -15.695 6.495 1.00 85.31 364 GLY A CA 1
ATOM 2675 C C . GLY A 1 364 ? -14.647 -15.709 7.991 1.00 85.31 364 GLY A C 1
ATOM 2676 O O . GLY A 1 364 ? -13.494 -15.943 8.341 1.00 85.31 364 GLY A O 1
ATOM 2677 N N . LEU A 1 365 ? -15.623 -15.456 8.877 1.00 84.12 365 LEU A N 1
ATOM 2678 C CA . LEU A 1 365 ? -15.331 -15.406 10.311 1.00 84.12 365 LEU A CA 1
ATOM 2679 C C . LEU A 1 365 ? -15.008 -16.788 10.881 1.00 84.12 365 LEU A C 1
ATOM 2681 O O . LEU A 1 365 ? -15.776 -17.747 10.727 1.00 84.12 365 LEU A O 1
ATOM 2685 N N . THR A 1 366 ? -13.919 -16.841 11.634 1.00 87.12 366 THR A N 1
ATOM 2686 C CA . THR A 1 366 ? -13.492 -17.980 12.443 1.00 87.12 366 THR A CA 1
ATOM 2687 C C . THR A 1 366 ? -13.603 -17.643 13.929 1.00 87.12 366 THR A C 1
ATOM 2689 O O . THR A 1 366 ? -13.981 -16.532 14.310 1.00 87.12 366 THR A O 1
ATOM 2692 N N . ALA A 1 367 ? -13.202 -18.576 14.795 1.00 89.25 367 ALA A N 1
ATOM 2693 C CA . ALA A 1 367 ? -13.156 -18.355 16.239 1.00 89.25 367 ALA A CA 1
ATOM 2694 C C . ALA A 1 367 ? -12.242 -17.182 16.661 1.00 89.25 367 ALA A C 1
ATOM 2696 O O . ALA A 1 367 ? -12.318 -16.744 17.813 1.00 89.25 367 ALA A O 1
ATOM 2697 N N . ALA A 1 368 ? -11.395 -16.666 15.759 1.00 81.38 368 ALA A N 1
ATOM 2698 C CA . ALA A 1 368 ? -10.571 -15.484 15.992 1.00 81.38 368 ALA A CA 1
ATOM 2699 C C . ALA A 1 368 ? -11.387 -14.181 16.089 1.00 81.38 368 ALA A C 1
ATOM 2701 O O . ALA A 1 368 ? -10.957 -13.258 16.784 1.00 81.38 368 ALA A O 1
ATOM 2702 N N . ALA A 1 369 ? -12.557 -14.103 15.446 1.00 91.75 369 ALA A N 1
ATOM 2703 C CA . ALA A 1 369 ? -13.504 -13.007 15.633 1.00 91.75 369 ALA A CA 1
ATOM 2704 C C . ALA A 1 369 ? -14.290 -13.207 16.938 1.00 91.75 369 ALA A C 1
ATOM 2706 O O . ALA A 1 369 ? -14.923 -14.246 17.136 1.00 91.75 369 ALA A O 1
ATOM 2707 N N . VAL A 1 370 ? -14.267 -12.217 17.835 1.00 96.75 370 VAL A N 1
ATOM 2708 C CA . VAL A 1 370 ? -14.863 -12.332 19.179 1.00 96.75 370 VAL A CA 1
ATOM 2709 C C . VAL A 1 370 ? -15.877 -11.219 19.414 1.00 96.75 370 VAL A C 1
ATOM 2711 O O . VAL A 1 370 ? -15.581 -10.057 19.159 1.00 96.75 370 VAL A O 1
ATOM 2714 N N . LEU A 1 371 ? -17.041 -11.554 19.967 1.00 98.25 371 LEU A N 1
ATOM 2715 C CA . LEU A 1 371 ? -17.971 -10.593 20.562 1.00 98.25 371 LEU A CA 1
ATOM 2716 C C . LEU A 1 371 ? -18.254 -11.003 22.009 1.00 98.25 371 LEU A C 1
ATOM 2718 O O . LEU A 1 371 ? -18.785 -12.083 22.275 1.00 98.25 371 LEU A O 1
ATOM 2722 N N . ASP A 1 372 ? -17.895 -10.140 22.954 1.00 97.81 372 ASP A N 1
ATOM 2723 C CA . ASP A 1 372 ? -17.904 -10.479 24.372 1.00 97.81 372 ASP A CA 1
ATOM 2724 C C . ASP A 1 372 ? -18.474 -9.343 25.234 1.00 97.81 372 ASP A C 1
ATOM 2726 O O . ASP A 1 372 ? -18.025 -8.202 25.166 1.00 97.81 372 ASP A O 1
ATOM 2730 N N . GLY A 1 373 ? -19.433 -9.660 26.106 1.00 97.31 373 GLY A N 1
ATOM 2731 C CA . GLY A 1 373 ? -19.875 -8.753 27.169 1.00 97.31 373 GLY A CA 1
ATOM 2732 C C . GLY A 1 373 ? -20.958 -7.750 26.777 1.00 97.31 373 GLY A C 1
ATOM 2733 O O . GLY A 1 373 ? -20.950 -6.639 27.300 1.00 97.31 373 GLY A O 1
ATOM 2734 N N . PHE A 1 374 ? -21.892 -8.138 25.910 1.00 98.25 374 PHE A N 1
ATOM 2735 C CA . PHE A 1 374 ? -22.981 -7.282 25.425 1.00 98.25 374 PHE A CA 1
ATOM 2736 C C . PHE A 1 374 ? -24.362 -7.769 25.865 1.00 98.25 374 PHE A C 1
ATOM 2738 O O . PHE A 1 374 ? -24.579 -8.966 26.067 1.00 98.25 374 PHE A O 1
ATOM 2745 N N . ILE A 1 375 ? -25.310 -6.840 25.962 1.00 96.62 375 ILE A N 1
ATOM 2746 C CA . ILE A 1 375 ? -26.744 -7.144 25.918 1.00 96.62 375 ILE A CA 1
ATOM 2747 C C . ILE A 1 375 ? -27.185 -7.049 24.454 1.00 96.62 375 ILE A C 1
ATOM 2749 O O . ILE A 1 375 ? -26.869 -6.069 23.788 1.00 96.62 375 ILE A O 1
ATOM 2753 N N . ILE A 1 376 ? -27.902 -8.048 23.947 1.00 96.06 376 ILE A N 1
ATOM 2754 C CA . ILE A 1 376 ? -28.408 -8.104 22.570 1.00 96.06 376 ILE A CA 1
ATOM 2755 C C . ILE A 1 376 ? -29.928 -8.143 22.616 1.00 96.06 376 ILE A C 1
ATOM 2757 O O . ILE A 1 376 ? -30.506 -9.109 23.127 1.00 96.06 376 ILE A O 1
ATOM 2761 N N . THR A 1 377 ? -30.573 -7.112 22.070 1.00 94.19 377 THR A N 1
ATOM 2762 C CA . THR A 1 377 ? -32.027 -6.949 22.165 1.00 94.19 377 THR A CA 1
ATOM 2763 C C . THR A 1 377 ? -32.668 -6.258 20.962 1.00 94.19 377 THR A C 1
ATOM 2765 O O . THR A 1 377 ? -31.987 -5.708 20.105 1.00 94.19 377 THR A O 1
ATOM 2768 N N . GLY A 1 378 ? -34.001 -6.271 20.881 1.00 90.25 378 GLY A N 1
ATOM 2769 C CA . GLY A 1 378 ? -34.765 -5.530 19.872 1.00 90.25 378 GLY A CA 1
ATOM 2770 C C . GLY A 1 378 ? -34.569 -6.004 18.430 1.00 90.25 378 GLY A C 1
ATOM 2771 O O . GLY A 1 378 ? -35.061 -5.364 17.506 1.00 90.25 378 GLY A O 1
ATOM 2772 N N . GLY A 1 379 ? -33.867 -7.114 18.221 1.00 88.62 379 GLY A N 1
ATOM 2773 C CA . GLY A 1 379 ? -33.694 -7.706 16.911 1.00 88.62 379 GLY A CA 1
ATOM 2774 C C . GLY A 1 379 ? -34.991 -8.298 16.372 1.00 88.62 379 GLY A C 1
ATOM 2775 O O . GLY A 1 379 ? -35.744 -8.957 17.099 1.00 88.62 379 GLY A O 1
ATOM 2776 N N . TYR A 1 380 ? -35.257 -8.040 15.094 1.00 82.75 380 TYR A N 1
ATOM 2777 C CA . TYR A 1 380 ? -36.511 -8.380 14.430 1.00 82.75 380 TYR A CA 1
ATOM 2778 C C . TYR A 1 380 ? -36.258 -8.839 12.991 1.00 82.75 380 TYR A C 1
ATOM 2780 O O . TYR A 1 380 ? -36.284 -8.047 12.057 1.00 82.75 380 TYR A O 1
ATOM 2788 N N . ALA A 1 381 ? -35.992 -10.134 12.816 1.00 70.88 381 ALA A N 1
ATOM 2789 C CA . ALA A 1 381 ? -35.669 -10.730 11.518 1.00 70.88 381 ALA A CA 1
ATOM 2790 C C . ALA A 1 381 ? -36.947 -11.155 10.770 1.00 70.88 381 ALA A C 1
ATOM 2792 O O . ALA A 1 381 ? -37.358 -12.319 10.831 1.00 70.88 381 ALA A O 1
ATOM 2793 N N . ASN A 1 382 ? -37.621 -10.200 10.119 1.00 65.88 382 ASN A N 1
ATOM 2794 C CA . ASN A 1 382 ? -38.849 -10.438 9.345 1.00 65.88 382 ASN A CA 1
ATOM 2795 C C . ASN A 1 382 ? -38.690 -10.229 7.826 1.00 65.88 382 ASN A C 1
ATOM 2797 O O . ASN A 1 382 ? -39.641 -10.494 7.088 1.00 65.88 382 ASN A O 1
ATOM 2801 N N . THR A 1 383 ? -37.538 -9.743 7.353 1.00 55.03 383 THR A N 1
ATOM 2802 C CA . THR A 1 383 ? -37.320 -9.428 5.938 1.00 55.03 383 THR A CA 1
ATOM 2803 C C . THR A 1 383 ? -36.958 -10.689 5.153 1.00 55.03 383 THR A C 1
ATOM 2805 O O . THR A 1 383 ? -35.996 -11.403 5.425 1.00 55.03 383 THR A O 1
ATOM 2808 N N . SER A 1 384 ? -37.797 -10.999 4.171 1.00 54.09 384 SER A N 1
ATOM 2809 C CA . SER A 1 384 ? -37.781 -12.211 3.357 1.00 54.09 384 SER A CA 1
ATOM 2810 C C . SER A 1 384 ? -36.761 -12.143 2.217 1.00 54.09 384 SER A C 1
ATOM 2812 O O . SER A 1 384 ? -37.141 -12.194 1.047 1.00 54.09 384 SER A O 1
ATOM 2814 N N . ILE A 1 385 ? -35.471 -12.025 2.519 1.00 49.66 385 ILE A N 1
ATOM 2815 C CA . ILE A 1 385 ? -34.431 -12.222 1.502 1.00 49.66 385 ILE A CA 1
ATOM 2816 C C . ILE A 1 385 ? -33.910 -13.659 1.590 1.00 49.66 385 ILE A C 1
ATOM 2818 O O . ILE A 1 385 ? -33.126 -14.011 2.462 1.00 49.66 385 ILE A O 1
ATOM 2822 N N . ASN A 1 386 ? -34.393 -14.495 0.665 1.00 45.75 386 ASN A N 1
ATOM 2823 C CA . ASN A 1 386 ? -33.876 -15.832 0.347 1.00 45.75 386 ASN A CA 1
ATOM 2824 C C . ASN A 1 386 ? -34.011 -16.919 1.436 1.00 45.75 386 ASN A C 1
ATOM 2826 O O . ASN A 1 386 ? -33.040 -17.588 1.769 1.00 45.75 386 ASN A O 1
ATOM 2830 N N . GLY A 1 387 ? -35.225 -17.154 1.949 1.00 48.03 387 GLY A N 1
ATOM 2831 C CA . GLY A 1 387 ? -35.606 -18.460 2.526 1.00 48.03 387 GLY A CA 1
ATOM 2832 C C . GLY A 1 387 ? -34.896 -18.936 3.808 1.00 48.03 387 GLY A C 1
ATOM 2833 O O . GLY A 1 387 ? -35.156 -20.053 4.244 1.00 48.03 387 GLY A O 1
ATOM 2834 N N . GLY A 1 388 ? -34.043 -18.125 4.439 1.00 49.47 388 GLY A N 1
ATOM 2835 C CA . GLY A 1 388 ? -33.407 -18.426 5.727 1.00 49.47 388 GLY A CA 1
ATOM 2836 C C . GLY A 1 388 ? -34.172 -17.784 6.882 1.00 49.47 388 GLY A C 1
ATOM 2837 O O . GLY A 1 388 ? -34.393 -16.578 6.903 1.00 49.47 388 GLY A O 1
ATOM 2838 N N . HIS A 1 389 ? -34.634 -18.587 7.834 1.00 56.12 389 HIS A N 1
ATOM 2839 C CA . HIS A 1 389 ? -35.628 -18.190 8.827 1.00 56.12 389 HIS A CA 1
ATOM 2840 C C . HIS A 1 389 ? -35.118 -18.289 10.269 1.00 56.12 389 HIS A C 1
ATOM 2842 O O . HIS A 1 389 ? -35.605 -19.119 11.038 1.00 56.12 389 HIS A O 1
ATOM 2848 N N . GLY A 1 390 ? -34.210 -17.399 10.685 1.00 62.09 390 GLY A N 1
ATOM 2849 C CA . GLY A 1 390 ? -34.030 -17.207 12.123 1.00 62.09 390 GLY A CA 1
ATOM 2850 C C . GLY A 1 390 ? -32.901 -16.306 12.598 1.00 62.09 390 GLY A C 1
ATOM 2851 O O . GLY A 1 390 ? -32.133 -15.781 11.805 1.00 62.09 390 GLY A O 1
ATOM 2852 N N . GLY A 1 391 ? -32.831 -16.130 13.922 1.00 68.62 391 GLY A N 1
ATOM 2853 C CA . GLY A 1 391 ? -31.745 -15.422 14.602 1.00 68.62 391 GLY A CA 1
ATOM 2854 C C . GLY A 1 391 ? -31.996 -13.935 14.838 1.00 68.62 391 GLY A C 1
ATOM 2855 O O . GLY A 1 391 ? -31.134 -13.123 14.525 1.00 68.62 391 GLY A O 1
ATOM 2856 N N . GLY A 1 392 ? -33.149 -13.557 15.410 1.00 78.38 392 GLY A N 1
ATOM 2857 C CA . GLY A 1 392 ? -33.459 -12.147 15.703 1.00 78.38 392 GLY A CA 1
ATOM 2858 C C . GLY A 1 392 ? -32.360 -11.451 16.521 1.00 78.38 392 GLY A C 1
ATOM 2859 O O . GLY A 1 392 ? -32.009 -10.318 16.237 1.00 78.38 392 GLY A O 1
ATOM 2860 N N . GLY A 1 393 ? -31.740 -12.138 17.482 1.00 87.06 393 GLY A N 1
ATOM 2861 C CA . GLY A 1 393 ? -30.538 -11.628 18.151 1.00 87.06 393 GLY A CA 1
ATOM 2862 C C . GLY A 1 393 ? -29.297 -11.690 17.254 1.00 87.06 393 GLY A C 1
ATOM 2863 O O . GLY A 1 393 ? -28.730 -10.664 16.885 1.00 87.06 393 GLY A O 1
ATOM 2864 N N . ILE A 1 394 ? -28.872 -12.907 16.916 1.00 89.75 394 ILE A N 1
ATOM 2865 C CA . ILE A 1 394 ? -27.659 -13.182 16.136 1.00 89.75 394 ILE A CA 1
ATOM 2866 C C . ILE A 1 394 ? -28.001 -14.135 14.992 1.00 89.75 394 ILE A C 1
ATOM 2868 O O . ILE A 1 394 ? -28.578 -15.202 15.231 1.00 89.75 394 ILE A O 1
ATOM 2872 N N . TYR A 1 395 ? -27.572 -13.777 13.784 1.00 87.00 395 TYR A N 1
ATOM 2873 C CA . TYR A 1 395 ? -27.657 -14.607 12.590 1.00 87.00 395 TYR A CA 1
ATOM 2874 C C . TYR A 1 395 ? -26.270 -14.832 11.980 1.00 87.00 395 TYR A C 1
ATOM 2876 O O . TYR A 1 395 ? -25.614 -13.884 11.548 1.00 87.00 395 TYR A O 1
ATOM 2884 N N . ASN A 1 396 ? -25.839 -16.095 11.937 1.00 85.88 396 ASN A N 1
ATOM 2885 C CA . ASN A 1 396 ? -24.581 -16.527 11.334 1.00 85.88 396 ASN A CA 1
ATOM 2886 C C . ASN A 1 396 ? -24.855 -17.569 10.248 1.00 85.88 396 ASN A C 1
ATOM 2888 O O . ASN A 1 396 ? -25.480 -18.593 10.522 1.00 85.88 396 ASN A O 1
ATOM 2892 N N . LEU A 1 397 ? -24.334 -17.336 9.045 1.00 83.69 397 LEU A N 1
ATOM 2893 C CA . LEU A 1 397 ? -24.427 -18.251 7.912 1.00 83.69 397 LEU A CA 1
ATOM 2894 C C . LEU A 1 397 ? -23.026 -18.513 7.341 1.00 83.69 397 LEU A C 1
ATOM 2896 O O . LEU A 1 397 ? -22.348 -17.574 6.924 1.00 83.69 397 LEU A O 1
ATOM 2900 N N . PHE A 1 398 ? -22.604 -19.783 7.335 1.00 80.81 398 PHE A N 1
ATOM 2901 C CA . PHE A 1 398 ? -21.275 -20.246 6.892 1.00 80.81 398 PHE A CA 1
ATOM 2902 C C . PHE A 1 398 ? -20.088 -19.586 7.614 1.00 80.81 398 PHE A C 1
ATOM 2904 O O . PHE A 1 398 ? -19.059 -19.299 7.008 1.00 80.81 398 PHE A O 1
ATOM 2911 N N . VAL A 1 399 ? -20.230 -19.332 8.920 1.00 84.69 399 VAL A N 1
ATOM 2912 C CA . VAL A 1 399 ? -19.193 -18.705 9.757 1.00 84.69 399 VAL A CA 1
ATOM 2913 C C . VAL A 1 399 ? -19.199 -19.230 11.193 1.00 84.69 399 VAL A C 1
ATOM 2915 O O . VAL A 1 399 ? -20.191 -19.804 11.644 1.00 84.69 399 VAL A O 1
ATOM 2918 N N . SER A 1 400 ? -18.101 -19.020 11.926 1.00 90.19 400 SER A N 1
ATOM 2919 C CA . SER A 1 400 ? -17.885 -19.586 13.270 1.00 90.19 400 SER A CA 1
ATOM 2920 C C . SER A 1 400 ? -17.202 -18.639 14.287 1.00 90.19 400 SER A C 1
ATOM 2922 O O . SER A 1 400 ? -16.218 -19.031 14.912 1.00 90.19 400 SER A O 1
ATOM 2924 N N . PRO A 1 401 ? -17.697 -17.400 14.502 1.00 93.94 401 PRO A N 1
ATOM 2925 C CA . PRO A 1 401 ? -17.134 -16.489 15.505 1.00 93.94 401 PRO A CA 1
ATOM 2926 C C . PRO A 1 401 ? -17.356 -16.969 16.949 1.00 93.94 401 PRO A C 1
ATOM 2928 O O . PRO A 1 401 ? -18.264 -17.753 17.238 1.00 93.94 401 PRO A O 1
ATOM 2931 N N . THR A 1 402 ? -16.563 -16.439 17.880 1.00 94.56 402 THR A N 1
ATOM 2932 C CA . THR A 1 402 ? -16.682 -16.705 19.321 1.00 94.56 402 THR A CA 1
ATOM 2933 C C . THR A 1 402 ? -17.587 -15.673 20.000 1.00 94.56 402 THR A C 1
ATOM 2935 O O . THR A 1 402 ? -17.350 -14.467 19.911 1.00 94.56 402 THR A O 1
ATOM 2938 N N . TYR A 1 403 ? -18.576 -16.144 20.763 1.00 95.44 403 TYR A N 1
ATOM 2939 C CA . TYR A 1 403 ? -19.443 -15.309 21.599 1.00 95.44 403 TYR A CA 1
ATOM 2940 C C . TYR A 1 403 ? -19.274 -15.636 23.080 1.00 95.44 403 TYR A C 1
ATOM 2942 O O . TYR A 1 403 ? -19.361 -16.802 23.461 1.00 95.44 403 TYR A O 1
ATOM 2950 N N . SER A 1 404 ? -19.117 -14.613 23.921 1.00 92.69 404 SER A N 1
ATOM 2951 C CA . SER A 1 404 ? -18.907 -14.791 25.366 1.00 92.69 404 SER A CA 1
ATOM 2952 C C . SER A 1 404 ? -19.651 -13.744 26.198 1.00 92.69 404 SER A C 1
ATOM 2954 O O . SER A 1 404 ? -19.847 -12.610 25.777 1.00 92.69 404 SER A O 1
ATOM 2956 N N . HIS A 1 405 ? -20.089 -14.115 27.404 1.00 95.19 405 HIS A N 1
ATOM 2957 C CA . HIS A 1 405 ? -20.729 -13.207 28.375 1.00 95.19 405 HIS A CA 1
ATOM 2958 C C . HIS A 1 405 ? -21.854 -12.321 27.804 1.00 95.19 405 HIS A C 1
ATOM 2960 O O . HIS A 1 405 ? -21.986 -11.153 28.195 1.00 95.19 405 HIS A O 1
ATOM 2966 N N . LEU A 1 406 ? -22.646 -12.870 26.881 1.00 95.56 406 LEU A N 1
ATOM 2967 C CA . LEU A 1 406 ? -23.775 -12.181 26.270 1.00 95.56 406 LEU A CA 1
ATOM 2968 C C . LEU A 1 406 ? -25.047 -12.361 27.098 1.00 95.56 406 LEU A C 1
ATOM 2970 O O . LEU A 1 406 ? -25.293 -13.430 27.653 1.00 95.56 406 LEU A O 1
ATOM 2974 N N . VAL A 1 407 ? -25.885 -11.330 27.115 1.00 93.69 407 VAL A N 1
ATOM 2975 C CA . VAL A 1 407 ? -27.281 -11.420 27.555 1.00 93.69 407 VAL A CA 1
ATOM 2976 C C . VAL A 1 407 ? -28.152 -11.207 26.329 1.00 93.69 407 VAL A C 1
ATOM 2978 O O . VAL A 1 407 ? -28.230 -10.099 25.813 1.00 93.69 407 VAL A O 1
ATOM 2981 N N . ILE A 1 408 ? -28.788 -12.266 25.839 1.00 91.31 408 ILE A N 1
ATOM 2982 C CA . ILE A 1 408 ? -29.631 -12.201 24.642 1.00 91.31 408 ILE A CA 1
ATOM 2983 C C . ILE A 1 408 ? -31.092 -12.247 25.084 1.00 91.31 408 ILE A C 1
ATOM 2985 O O . ILE A 1 408 ? -31.552 -13.264 25.599 1.00 91.31 408 ILE A O 1
ATOM 2989 N N . SER A 1 409 ? -31.827 -11.150 24.909 1.00 87.62 409 SER A N 1
ATOM 2990 C CA . SER A 1 409 ? -33.209 -11.030 25.389 1.00 87.62 409 SER A CA 1
ATOM 2991 C C . SER A 1 409 ? -34.027 -10.054 24.542 1.00 87.62 409 SER A C 1
ATOM 2993 O O . SER A 1 409 ? -33.486 -9.160 23.905 1.00 87.62 409 SER A O 1
ATOM 2995 N N . GLY A 1 410 ? -35.353 -10.212 24.499 1.00 86.12 410 GLY A N 1
ATOM 2996 C CA . GLY A 1 410 ? -36.226 -9.259 23.794 1.00 86.12 410 GLY A CA 1
ATOM 2997 C C . GLY A 1 410 ? -36.085 -9.252 22.264 1.00 86.12 410 GLY A C 1
ATOM 2998 O O . GLY A 1 410 ? -36.451 -8.269 21.627 1.00 86.12 410 GLY A O 1
ATOM 2999 N N . ASN A 1 411 ? -35.565 -10.332 21.678 1.00 86.69 411 ASN A N 1
ATOM 3000 C CA . ASN A 1 411 ? -35.449 -10.517 20.230 1.00 86.69 411 ASN A CA 1
ATOM 3001 C C . ASN A 1 411 ? -36.614 -11.365 19.704 1.00 86.69 411 ASN A C 1
ATOM 3003 O O . ASN A 1 411 ? -37.142 -12.216 20.426 1.00 86.69 411 ASN A O 1
ATOM 3007 N N . ARG A 1 412 ? -37.042 -11.129 18.461 1.00 80.88 412 ARG A N 1
ATOM 3008 C CA . ARG A 1 412 ? -38.209 -11.784 17.850 1.00 80.88 412 ARG A CA 1
ATOM 3009 C C . ARG A 1 412 ? -37.908 -12.214 16.411 1.00 80.88 412 ARG A C 1
ATOM 3011 O O . ARG A 1 412 ? -37.188 -11.538 15.681 1.00 80.88 412 ARG A O 1
ATOM 3018 N N . CYS A 1 413 ? -38.498 -13.328 15.994 1.00 73.38 413 CYS A N 1
ATOM 3019 C CA . CYS A 1 413 ? -38.510 -13.799 14.609 1.00 73.38 413 CYS A CA 1
ATOM 3020 C C . CYS A 1 413 ? -39.818 -14.556 14.347 1.00 73.38 413 CYS A C 1
ATOM 3022 O O . CYS A 1 413 ? -40.393 -15.118 15.278 1.00 73.38 413 CYS A O 1
ATOM 3024 N N . ASN A 1 414 ? -40.263 -14.611 13.092 1.00 67.75 414 ASN A N 1
ATOM 3025 C CA . ASN A 1 414 ? -41.562 -15.203 12.745 1.00 67.75 414 ASN A CA 1
ATOM 3026 C C . ASN A 1 414 ? -41.523 -16.713 12.451 1.00 67.75 414 ASN A C 1
ATOM 3028 O O . ASN A 1 414 ? -42.585 -17.300 12.289 1.00 67.75 414 ASN A O 1
ATOM 3032 N N . ASN A 1 415 ? -40.341 -17.340 12.377 1.00 61.22 415 ASN A N 1
ATOM 3033 C CA . ASN A 1 415 ? -40.227 -18.765 12.036 1.00 61.22 415 ASN A CA 1
ATOM 3034 C C . ASN A 1 415 ? -39.411 -19.596 13.048 1.00 61.22 415 ASN A C 1
ATOM 3036 O O . ASN A 1 415 ? -40.018 -20.385 13.764 1.00 61.22 415 ASN A O 1
ATOM 3040 N N . VAL A 1 416 ? -38.077 -19.449 13.164 1.00 55.31 416 VAL A N 1
ATOM 3041 C CA . VAL A 1 416 ? -37.256 -20.282 14.083 1.00 55.31 416 VAL A CA 1
ATOM 3042 C C . VAL A 1 416 ? -36.187 -19.461 14.829 1.00 55.31 416 VAL A C 1
ATOM 3044 O O . VAL A 1 416 ? -35.543 -18.599 14.246 1.00 55.31 416 VAL A O 1
ATOM 3047 N N . GLY A 1 417 ? -35.963 -19.732 16.124 1.00 55.62 417 GLY A N 1
ATOM 3048 C CA . GLY A 1 417 ? -34.783 -19.257 16.871 1.00 55.62 417 GLY A CA 1
ATOM 3049 C C . GLY A 1 417 ? -34.739 -17.753 17.184 1.00 55.62 417 GLY A C 1
ATOM 3050 O O . GLY A 1 417 ? -33.865 -17.035 16.699 1.00 55.62 417 GLY A O 1
ATOM 3051 N N . ALA A 1 418 ? -35.640 -17.271 18.050 1.00 49.53 418 ALA A N 1
ATOM 3052 C CA . ALA A 1 418 ? -35.684 -15.860 18.462 1.00 49.53 418 ALA A CA 1
ATOM 3053 C C . ALA A 1 418 ? -34.398 -15.386 19.178 1.00 49.53 418 ALA A C 1
ATOM 3055 O O . ALA A 1 418 ? -34.054 -14.208 19.095 1.00 49.53 418 ALA A O 1
ATOM 3056 N N . GLY A 1 419 ? -33.669 -16.295 19.841 1.00 47.75 419 GLY A N 1
ATOM 3057 C CA . GLY A 1 419 ? -32.406 -16.005 20.535 1.00 47.75 419 GLY A CA 1
ATOM 3058 C C . GLY A 1 419 ? -31.147 -16.178 19.675 1.00 47.75 419 GLY A C 1
ATOM 3059 O O . GLY A 1 419 ? -30.264 -15.329 19.712 1.00 47.75 419 GLY A O 1
ATOM 3060 N N . SER A 1 420 ? -31.061 -17.243 18.878 1.00 49.44 420 SER A N 1
ATOM 3061 C CA . SER A 1 420 ? -29.928 -17.535 17.991 1.00 49.44 420 SER A CA 1
ATOM 3062 C C . SER A 1 420 ? -30.313 -18.639 17.002 1.00 49.44 420 SER A C 1
ATOM 3064 O O . SER A 1 420 ? -31.053 -19.558 17.357 1.00 49.44 420 SER A O 1
ATOM 3066 N N . VAL A 1 421 ? -29.808 -18.576 15.768 1.00 50.47 421 VAL A N 1
ATOM 3067 C CA . VAL A 1 421 ? -29.711 -19.756 14.894 1.00 50.47 421 VAL A CA 1
ATOM 3068 C C . VAL A 1 421 ? -28.239 -20.133 14.781 1.00 50.47 421 VAL A C 1
ATOM 3070 O O . VAL A 1 421 ? -27.402 -19.307 14.425 1.00 50.47 421 VAL A O 1
ATOM 3073 N N . LEU A 1 422 ? -27.941 -21.380 15.153 1.00 45.16 422 LEU A N 1
ATOM 3074 C CA . LEU A 1 422 ? -26.644 -22.031 14.993 1.00 45.16 422 LEU A CA 1
ATOM 3075 C C . LEU A 1 422 ? -26.518 -22.578 13.564 1.00 45.16 422 LEU A C 1
ATOM 3077 O O . LEU A 1 422 ? -27.464 -23.156 13.033 1.00 45.16 422 LEU A O 1
ATOM 3081 N N . SER A 1 423 ? -25.333 -22.382 12.984 1.00 37.34 423 SER A N 1
ATOM 3082 C CA . SER A 1 423 ? -24.901 -22.844 11.662 1.00 37.34 423 SER A CA 1
ATOM 3083 C C . SER A 1 423 ? -25.191 -24.334 11.424 1.00 37.34 423 SER A C 1
ATOM 3085 O O . SER A 1 423 ? -24.779 -25.185 12.215 1.00 37.34 423 SER A O 1
ATOM 3087 N N . MET A 1 424 ? -25.847 -24.647 10.304 1.00 30.80 424 MET A N 1
ATOM 3088 C CA . MET A 1 424 ? -25.690 -25.930 9.622 1.00 30.80 424 MET A CA 1
ATOM 3089 C C . MET A 1 424 ? -24.545 -25.769 8.619 1.00 30.80 424 MET A C 1
ATOM 3091 O O . MET A 1 424 ? -24.712 -25.047 7.644 1.00 30.80 424 MET A O 1
ATOM 3095 N N . ASP A 1 425 ? -23.391 -26.379 8.913 1.00 30.39 425 ASP A N 1
ATOM 3096 C CA . ASP A 1 425 ? -22.575 -27.120 7.936 1.00 30.39 425 ASP A CA 1
ATOM 3097 C C . ASP A 1 425 ? -21.342 -27.754 8.600 1.00 30.39 425 ASP A C 1
ATOM 3099 O O . ASP A 1 425 ? -20.292 -27.146 8.776 1.00 30.39 425 ASP A O 1
ATOM 3103 N N . HIS A 1 426 ? -21.506 -28.997 9.053 1.00 30.09 426 HIS A N 1
ATOM 3104 C CA . HIS A 1 426 ? -20.832 -30.170 8.492 1.00 30.09 426 HIS A CA 1
ATOM 3105 C C . HIS A 1 426 ? -21.279 -31.404 9.278 1.00 30.09 426 HIS A C 1
ATOM 3107 O O . HIS A 1 426 ? -21.239 -31.461 10.506 1.00 30.09 426 HIS A O 1
ATOM 3113 N N . LEU A 1 427 ? -21.714 -32.410 8.532 1.00 28.55 427 LEU A N 1
ATOM 3114 C CA . LEU A 1 427 ? -22.073 -33.735 9.002 1.00 28.55 427 LEU A CA 1
ATOM 3115 C C . LEU A 1 427 ? -20.821 -34.457 9.546 1.00 28.55 427 LEU A C 1
ATOM 3117 O O . LEU A 1 427 ? -20.238 -35.279 8.853 1.00 28.55 427 LEU A O 1
ATOM 3121 N N . TYR A 1 428 ? -20.394 -34.164 10.775 1.00 26.27 428 TYR A N 1
ATOM 3122 C CA . TYR A 1 428 ? -19.498 -35.035 11.539 1.00 26.27 428 TYR A CA 1
ATOM 3123 C C . TYR A 1 428 ? -20.017 -35.178 12.969 1.00 26.27 428 TYR A C 1
ATOM 3125 O O . TYR A 1 428 ? -20.041 -34.244 13.767 1.00 26.27 428 TYR A O 1
ATOM 3133 N N . TRP A 1 429 ? -20.466 -36.394 13.269 1.00 30.59 429 TRP A N 1
ATOM 3134 C CA . TRP A 1 429 ? -20.767 -36.863 14.611 1.00 30.59 429 TRP A CA 1
ATOM 3135 C C . TRP A 1 429 ? -19.535 -36.721 15.510 1.00 30.59 429 TRP A C 1
ATOM 3137 O O . TRP A 1 429 ? -18.646 -37.556 15.430 1.00 30.59 429 TRP A O 1
ATOM 3147 N N . THR A 1 430 ? -19.522 -35.747 16.418 1.00 27.75 430 THR A N 1
ATOM 3148 C CA . THR A 1 430 ? -18.987 -35.930 17.778 1.00 27.75 430 THR A CA 1
ATOM 3149 C C . THR A 1 430 ? -19.653 -34.937 18.726 1.00 27.75 430 THR A C 1
ATOM 3151 O O . THR A 1 430 ? -19.550 -33.725 18.561 1.00 27.75 430 THR A O 1
ATOM 3154 N N . MET A 1 431 ? -20.364 -35.477 19.716 1.00 30.89 431 MET A N 1
ATOM 3155 C CA . MET A 1 431 ? -21.039 -34.750 20.787 1.00 30.89 431 MET A CA 1
ATOM 3156 C C . MET A 1 431 ? -20.055 -33.965 21.663 1.00 30.89 431 MET A C 1
ATOM 3158 O O . MET A 1 431 ? -19.270 -34.561 22.398 1.00 30.89 431 MET A O 1
ATOM 3162 N N . SER A 1 432 ? -20.183 -32.641 21.702 1.00 32.03 432 SER A N 1
ATOM 3163 C CA . SER A 1 432 ? -19.584 -31.816 22.763 1.00 32.03 432 SER A CA 1
ATOM 3164 C C . SER A 1 432 ? -20.384 -30.536 23.031 1.00 32.03 432 SER A C 1
ATOM 3166 O O . SER A 1 432 ? -19.837 -29.453 23.199 1.00 32.03 432 SER A O 1
ATOM 3168 N N . LEU A 1 433 ? -21.710 -30.666 23.141 1.00 30.42 433 LEU A N 1
ATOM 3169 C CA . LEU A 1 433 ? -22.589 -29.598 23.635 1.00 30.42 433 LEU A CA 1
ATOM 3170 C C . LEU A 1 433 ? -23.663 -30.164 24.574 1.00 30.42 433 LEU A C 1
ATOM 3172 O O . LEU A 1 433 ? -24.853 -30.179 24.285 1.00 30.42 433 LEU A O 1
ATOM 3176 N N . LEU A 1 434 ? -23.219 -30.650 25.736 1.00 29.28 434 LEU A N 1
ATOM 3177 C CA . LEU A 1 434 ? -24.099 -30.996 26.854 1.00 29.28 434 LEU A CA 1
ATOM 3178 C C . LEU A 1 434 ? -23.430 -30.656 28.197 1.00 29.28 434 LEU A C 1
ATOM 3180 O O . LEU A 1 434 ? -23.132 -31.545 28.986 1.00 29.28 434 LEU A O 1
ATOM 3184 N N . ARG A 1 435 ? -23.138 -29.373 28.463 1.00 33.78 435 ARG A N 1
ATOM 3185 C CA . ARG A 1 435 ? -22.728 -28.935 29.820 1.00 33.78 435 ARG A CA 1
ATOM 3186 C C . ARG A 1 435 ? -23.289 -27.606 30.329 1.00 33.78 435 ARG A C 1
ATOM 3188 O O . ARG A 1 435 ? -23.064 -27.300 31.489 1.00 33.78 435 ARG A O 1
ATOM 3195 N N . ILE A 1 436 ? -24.064 -26.854 29.547 1.00 34.59 436 ILE A N 1
ATOM 3196 C CA . ILE A 1 436 ? -24.499 -25.507 29.979 1.00 34.59 436 ILE A CA 1
ATOM 3197 C C . ILE A 1 436 ? -25.953 -25.459 30.496 1.00 34.59 436 ILE A C 1
ATOM 3199 O O . ILE A 1 436 ? -26.333 -24.488 31.132 1.00 34.59 436 ILE A O 1
ATOM 3203 N N . ILE A 1 437 ? -26.752 -26.527 30.353 1.00 31.19 437 ILE A N 1
ATOM 3204 C CA . ILE A 1 437 ? -28.172 -26.511 30.781 1.00 31.19 437 ILE A CA 1
ATOM 3205 C C . ILE A 1 437 ? -28.470 -27.406 32.008 1.00 31.19 437 ILE A C 1
ATOM 3207 O O . ILE A 1 437 ? -29.516 -27.264 32.633 1.00 31.19 437 ILE A O 1
ATOM 3211 N N . GLN A 1 438 ? -27.549 -28.272 32.455 1.00 28.86 438 GLN A N 1
ATOM 3212 C CA . GLN A 1 438 ? -27.837 -29.182 33.582 1.00 28.86 438 GLN A CA 1
ATOM 3213 C C . GLN A 1 438 ? -27.554 -28.637 34.993 1.00 28.86 438 GLN A C 1
ATOM 3215 O O . GLN A 1 438 ? -28.035 -29.230 35.955 1.00 28.86 438 GLN A O 1
ATOM 3220 N N . GLN A 1 439 ? -26.844 -27.517 35.164 1.00 32.19 439 GLN A N 1
ATOM 3221 C CA . GLN A 1 439 ? -26.538 -27.018 36.516 1.00 32.19 439 GLN A CA 1
ATOM 3222 C C . GLN A 1 439 ? -27.638 -26.155 37.149 1.00 32.19 439 GLN A C 1
ATOM 3224 O O . GLN A 1 439 ? -27.656 -26.020 38.368 1.00 32.19 439 GLN A O 1
ATOM 3229 N N . GLN A 1 440 ? -28.588 -25.633 36.366 1.00 33.72 440 GLN A N 1
ATOM 3230 C CA . GLN A 1 440 ? -29.624 -24.739 36.899 1.00 33.72 440 GLN A CA 1
ATOM 3231 C C . GLN A 1 440 ? -30.923 -25.466 37.289 1.00 33.72 440 GLN A C 1
ATOM 3233 O O . GLN A 1 440 ? -31.626 -25.006 38.179 1.00 33.72 440 GLN A O 1
ATOM 3238 N N . MET A 1 441 ? -31.207 -26.648 36.724 1.00 34.19 441 MET A N 1
ATOM 3239 C CA . MET A 1 441 ? -32.419 -27.417 37.068 1.00 34.19 441 MET A CA 1
ATOM 3240 C C . MET A 1 441 ? -32.248 -28.382 38.254 1.00 34.19 441 MET A C 1
ATOM 3242 O O . MET A 1 441 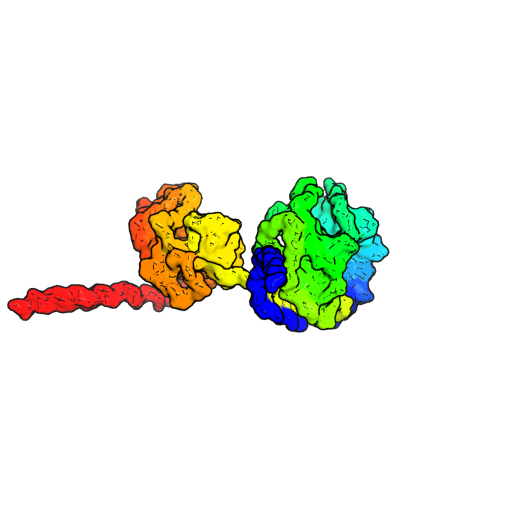? -33.237 -28.881 38.784 1.00 34.19 441 MET A O 1
ATOM 3246 N N . ALA A 1 442 ? -31.016 -28.647 38.703 1.00 37.28 442 ALA A N 1
ATOM 3247 C CA . ALA A 1 442 ? -30.769 -29.545 39.835 1.00 37.28 442 ALA A CA 1
ATOM 3248 C C . ALA A 1 442 ? -30.964 -28.869 41.208 1.00 37.28 442 ALA A C 1
ATOM 3250 O O . ALA A 1 442 ? -31.194 -29.558 42.199 1.00 37.28 442 ALA A O 1
ATOM 3251 N N . VAL A 1 443 ? -30.903 -27.533 41.277 1.00 42.69 443 VAL A N 1
ATOM 3252 C CA . VAL A 1 443 ? -31.012 -26.789 42.545 1.00 42.69 443 VAL A CA 1
ATOM 3253 C C . VAL A 1 443 ? -32.470 -26.483 42.907 1.00 42.69 443 VAL A C 1
ATOM 3255 O O . VAL A 1 443 ? -32.807 -26.498 44.084 1.00 42.69 443 VAL A O 1
ATOM 3258 N N . GLU A 1 444 ? -33.359 -26.302 41.924 1.00 42.66 444 GLU A N 1
ATOM 3259 C CA . GLU A 1 444 ? -34.780 -25.988 42.168 1.00 42.66 444 GLU A CA 1
ATOM 3260 C C . GLU A 1 444 ? -35.656 -27.237 42.386 1.00 42.66 444 GLU A C 1
ATOM 3262 O O . GLU A 1 444 ? -36.671 -27.172 43.079 1.00 42.66 444 GLU A O 1
ATOM 3267 N N . ALA A 1 445 ? -35.242 -28.407 41.885 1.00 42.91 445 ALA A N 1
ATOM 3268 C CA . ALA A 1 445 ? -35.953 -29.665 42.131 1.00 42.91 445 ALA A CA 1
ATOM 3269 C C . ALA A 1 445 ? -35.731 -30.216 43.556 1.00 42.91 445 ALA A C 1
ATOM 3271 O O . ALA A 1 445 ? -36.604 -30.894 44.099 1.00 42.91 445 ALA A O 1
ATOM 3272 N N . LEU A 1 446 ? -34.590 -29.908 44.188 1.00 43.94 446 LEU A N 1
ATOM 3273 C CA . LEU A 1 446 ? -34.249 -30.428 45.517 1.00 43.94 446 LEU A CA 1
ATOM 3274 C C . LEU A 1 446 ? -34.912 -29.630 46.656 1.00 43.94 446 LEU A C 1
ATOM 3276 O O . LEU A 1 446 ? -35.266 -30.207 47.681 1.00 43.94 446 LEU A O 1
ATOM 3280 N N . THR A 1 447 ? -35.162 -28.331 46.467 1.00 48.34 447 THR A N 1
ATOM 3281 C CA . THR A 1 447 ? -35.886 -27.480 47.432 1.00 48.34 447 THR A CA 1
ATOM 3282 C C . THR A 1 447 ? -37.396 -27.712 47.423 1.00 48.34 447 THR A C 1
ATOM 3284 O O . THR A 1 447 ? -38.031 -27.575 48.466 1.00 48.34 447 THR A O 1
ATOM 3287 N N . ILE A 1 448 ? -37.979 -28.127 46.293 1.00 46.41 448 ILE A N 1
ATOM 3288 C CA . ILE A 1 448 ? -39.415 -28.441 46.198 1.00 46.41 448 ILE A CA 1
ATOM 3289 C C . ILE A 1 448 ? -39.726 -29.843 46.755 1.00 46.41 448 ILE A C 1
ATOM 3291 O O . ILE A 1 448 ? -40.777 -30.037 47.363 1.00 46.41 448 ILE A O 1
ATOM 3295 N N . LEU A 1 449 ? -38.800 -30.805 46.650 1.00 42.44 449 LEU A N 1
ATOM 3296 C CA . LEU A 1 449 ? -38.989 -32.147 47.220 1.00 42.44 449 LEU A CA 1
ATOM 3297 C C . LEU A 1 449 ? -38.873 -32.171 48.759 1.00 42.44 449 LEU A C 1
ATOM 3299 O O . LEU A 1 449 ? -39.493 -33.010 49.406 1.00 42.44 449 LEU A O 1
ATOM 3303 N N . MET A 1 450 ? -38.130 -31.234 49.361 1.00 46.56 450 MET A N 1
ATOM 3304 C CA . MET A 1 450 ? -37.953 -31.152 50.820 1.00 46.56 450 MET A CA 1
ATOM 3305 C C . MET A 1 450 ? -39.115 -30.458 51.557 1.00 46.56 450 MET A C 1
ATOM 3307 O O . MET A 1 450 ? -39.262 -30.647 52.760 1.00 46.56 450 MET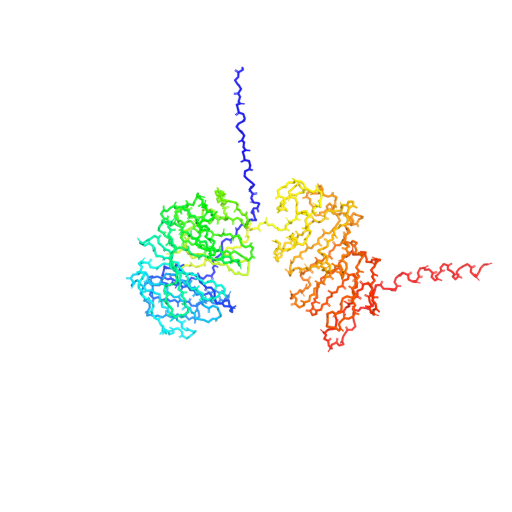 A O 1
ATOM 3311 N N . LEU A 1 451 ? -39.963 -29.702 50.848 1.00 44.75 451 LEU A N 1
ATOM 3312 C CA . LEU A 1 451 ? -41.166 -29.051 51.395 1.00 44.75 451 LEU A CA 1
ATOM 3313 C C . LEU A 1 451 ? -42.444 -29.902 51.275 1.00 44.75 451 LEU A C 1
ATOM 3315 O O . LEU A 1 451 ? -43.488 -29.502 51.775 1.00 44.75 451 LEU A O 1
ATOM 3319 N N . LEU A 1 452 ? -42.362 -31.070 50.630 1.00 45.69 452 LEU A N 1
ATOM 3320 C CA . LEU A 1 452 ? -43.451 -32.052 50.509 1.00 45.69 452 LEU A CA 1
ATOM 3321 C C . LEU A 1 452 ? -43.253 -33.286 51.417 1.00 45.69 452 LEU A C 1
ATOM 3323 O O . LEU A 1 452 ? -44.028 -34.236 51.335 1.00 45.69 452 LEU A O 1
ATOM 3327 N N . LEU A 1 453 ? -42.218 -33.283 52.270 1.00 48.91 453 LEU A N 1
ATOM 3328 C CA . LEU A 1 453 ? -41.867 -34.372 53.198 1.00 48.91 453 LEU A CA 1
ATOM 3329 C C . LEU A 1 453 ? -41.811 -33.943 54.684 1.00 48.91 453 LEU A C 1
ATOM 3331 O O . LEU A 1 453 ? -41.289 -34.684 55.518 1.00 48.91 453 LEU A O 1
ATOM 3335 N N . LEU A 1 454 ? -42.390 -32.790 55.022 1.00 47.38 454 LEU A N 1
ATOM 3336 C CA . LEU A 1 454 ? -42.778 -32.356 56.375 1.00 47.38 454 LEU A CA 1
ATOM 3337 C C . LEU A 1 454 ? -44.239 -31.906 56.323 1.00 47.38 454 LEU A C 1
ATOM 3339 O O . LEU A 1 454 ? -44.923 -32.052 57.360 1.00 47.38 454 LEU A O 1
#

Nearest PDB structures (foldseek):
  8prj-assembly1_A  TM=6.991E-01  e=9.286E-10  synthetic construct
  6tjg-assembly1_A  TM=7.041E-01  e=2.634E-09  synthetic construct
  3no2-assembly1_A  TM=7.886E-01  e=7.706E-08  Bacteroides caccae ATCC 43185
  7zu0-assembly1_B  TM=5.203E-01  e=9.693E-07  Saccharomyces cerevisiae
  8qx8-assembly1_B  TM=4.877E-01  e=1.592E-06  Saccharomyces cerevisiae

Mean predicted aligned error: 14.24 Å

Solvent-accessible surface area (backbone atoms only — not comparable to full-atom values): 23358 Å² total; per-residue (Å²): 143,77,84,77,80,80,71,83,76,78,76,69,82,74,75,56,60,42,81,62,46,82,40,87,44,32,68,87,43,36,32,22,33,18,43,34,65,48,78,93,53,40,36,36,36,15,13,24,78,59,18,23,39,33,34,26,43,89,85,30,48,76,79,47,73,36,68,87,48,60,41,23,34,17,36,29,50,54,72,83,59,36,40,36,38,16,18,28,88,72,21,27,38,35,36,23,44,90,84,55,46,76,78,46,77,45,73,91,52,40,39,24,30,12,34,33,54,46,99,87,54,34,41,36,38,18,15,31,78,72,24,32,35,39,32,22,46,88,86,64,47,79,77,46,77,39,73,90,54,36,34,23,34,20,35,35,62,47,98,86,49,34,38,36,39,26,11,28,78,60,19,30,36,36,35,24,44,83,89,58,49,77,74,30,52,32,39,86,53,36,38,28,41,13,34,28,50,49,101,71,48,30,36,38,35,20,14,37,69,65,16,25,30,33,34,41,61,51,89,65,58,66,60,47,70,57,41,83,61,44,74,73,49,98,44,39,29,24,22,34,35,57,56,94,90,30,40,36,36,17,39,46,49,34,38,33,30,37,35,35,66,25,85,52,60,55,55,33,24,30,25,70,86,37,82,50,80,53,72,13,81,35,58,54,20,4,16,52,45,66,64,61,46,49,69,70,51,49,66,70,17,28,36,44,29,27,36,57,98,63,64,51,61,46,60,80,61,34,38,42,58,84,50,46,30,27,32,39,35,32,6,30,78,59,78,74,91,52,78,87,71,55,36,74,88,38,40,18,40,40,29,24,31,61,11,19,28,30,41,41,66,69,69,71,31,38,64,60,12,33,47,32,18,32,31,34,24,50,4,29,42,73,76,86,74,79,91,72,62,51,3,1,24,33,28,45,38,76,48,47,58,37,77,40,74,65,46,73,49,77,31,36,44,88,76,37,41,31,61,47,40,81,63,87,85,75,100,67,97,72,94,86,86,86,73,86,73,67,74,70,61,61,62,61,54,55,60,58,58,61,70,76,74,116

Radius of gyration: 26.89 Å; Cα contacts (8 Å, |Δi|>4): 1255; chains: 1; bounding box: 66×74×81 Å

Organism: NCBI:txid496057